Protein AF-A0A957XFE7-F1 (afdb_monomer_lite)

pLDDT: mean 83.47, std 19.76, range [24.31, 98.75]

Sequence (661 aa):
MSPQVIFSAHILLPNSMQEVFEVILQKMFPVYQRIIVENELAEGRSGCWVFVVSLLRDTETRDLPVVAKIGSISLIKKEWHAYKSYIEGKWPQIAEVRHEPVVDNNAAYGGLYYSLVGEGVFPTQSIRRFCLEAPIDHVQMVIERLLKIVEQKFRYSKKRAGYQLHASYDRIFPVNLLIAPASSSIETEPILITPQTIFASPIETDTYVRVSQFIVTKVDLKKKAITLNLPQMDEDDLPSTSYIIRFTFESHATMPIYKVGQPLPGAIIGRVIQTRTSQWQIEMKKILPDGNFSLADKTVLLPDGTTLPNPFVKLPEILSQHRDIKADDIHGDLNVENILVDPDVRDVRLIDFAGARSDHVLHDFLRFETEIVVRLIAPIMAEAKLSAQSIYTFYQHLHWATFQPTPHGTSYNLPHIFDKPLMILVLVRQAARELALFNRFEYEEYYQCLILYLLGALKFKVLDDVPEAPYPKQVAFWGAASITAILSSKVNDSKESPGFAPSFRQRQDWSLDQIKAKDDYHSRSLGQFEPSQLKTWGNASITVGDISGSGNAIGHGAQVTTTTTKREQNAIFQIFETVYRQINIQTRRSNGSRAEIINIVQLIEQEVIRGEQANSYKLNRWFNDLNAMAPDIAKSIASSLTDPTAEVPPTIRQIAAQVGG

Radius of gyration: 29.47 Å; chains: 1; bounding box: 67×84×75 Å

Structure (mmCIF, N/CA/C/O backbone):
data_AF-A0A957XFE7-F1
#
_entry.id   AF-A0A957XFE7-F1
#
loop_
_atom_site.group_PDB
_atom_site.id
_atom_site.type_symbol
_atom_site.label_atom_id
_atom_site.label_alt_id
_atom_site.label_comp_id
_atom_site.label_asym_id
_atom_site.label_entity_id
_atom_site.label_seq_id
_atom_site.pdbx_PDB_ins_code
_atom_site.Cartn_x
_atom_site.Cartn_y
_atom_site.Cartn_z
_atom_site.occupancy
_atom_site.B_iso_or_equiv
_atom_site.auth_seq_id
_atom_site.auth_comp_id
_atom_site.auth_asym_id
_atom_site.auth_atom_id
_atom_site.pdbx_PDB_model_num
ATOM 1 N N . MET A 1 1 ? 12.534 27.296 -28.875 1.00 77.06 1 MET A N 1
ATOM 2 C CA . MET A 1 1 ? 11.135 26.894 -29.139 1.00 77.06 1 MET A CA 1
ATOM 3 C C . MET A 1 1 ? 10.724 25.958 -28.019 1.00 77.06 1 MET A C 1
ATOM 5 O O . MET A 1 1 ? 11.584 25.205 -27.582 1.00 77.06 1 MET A O 1
ATOM 9 N N . SER A 1 2 ? 9.488 26.035 -27.521 1.00 89.06 2 SER A N 1
ATOM 10 C CA . SER A 1 2 ? 9.015 25.070 -26.519 1.00 89.06 2 SER A CA 1
ATOM 11 C C . SER A 1 2 ? 8.861 23.679 -27.150 1.00 89.06 2 SER A C 1
ATOM 13 O O . SER A 1 2 ? 8.472 23.614 -28.320 1.00 89.06 2 SER A O 1
ATOM 15 N N . PRO A 1 3 ? 9.138 22.589 -26.411 1.00 94.00 3 PRO A N 1
ATOM 16 C CA . PRO A 1 3 ? 8.949 21.231 -26.913 1.00 94.00 3 PRO A CA 1
ATOM 17 C C . PRO A 1 3 ? 7.500 20.985 -27.346 1.00 94.00 3 PRO A C 1
ATOM 19 O O . PRO A 1 3 ? 6.562 21.397 -26.657 1.00 94.00 3 PRO A O 1
ATOM 22 N N . GLN A 1 4 ? 7.297 20.251 -28.438 1.00 96.12 4 GLN A N 1
ATOM 23 C CA . GLN A 1 4 ? 5.979 19.723 -28.774 1.00 96.12 4 GLN A CA 1
ATOM 24 C C . GLN A 1 4 ? 5.676 18.515 -27.881 1.00 96.12 4 GLN A C 1
ATOM 26 O O . GLN A 1 4 ? 6.423 17.537 -27.888 1.00 96.12 4 GLN A O 1
ATOM 31 N N . VAL A 1 5 ? 4.571 18.558 -27.142 1.00 96.44 5 VAL A N 1
ATOM 32 C CA . VAL A 1 5 ? 4.104 17.432 -26.325 1.00 96.44 5 VAL A CA 1
ATOM 33 C C . VAL A 1 5 ? 3.031 16.670 -27.097 1.00 96.44 5 VAL A C 1
ATOM 35 O O . VAL A 1 5 ? 2.146 17.276 -27.695 1.00 96.44 5 VAL A O 1
ATOM 38 N N . ILE A 1 6 ? 3.130 15.342 -27.128 1.00 95.12 6 ILE A N 1
ATOM 39 C CA . ILE A 1 6 ? 2.218 14.460 -27.858 1.00 95.12 6 ILE A CA 1
ATOM 40 C C . ILE A 1 6 ? 1.751 13.365 -26.907 1.00 95.12 6 ILE A C 1
ATOM 42 O O . ILE A 1 6 ? 2.562 12.585 -26.413 1.00 95.12 6 ILE A O 1
ATOM 46 N N . PHE A 1 7 ? 0.444 13.287 -26.679 1.00 93.25 7 PHE A N 1
ATOM 47 C CA . PHE A 1 7 ? -0.167 12.202 -25.920 1.00 93.25 7 PHE A CA 1
ATOM 48 C C . PHE A 1 7 ? -0.567 11.071 -26.863 1.00 93.25 7 PHE A C 1
ATOM 50 O O . PHE A 1 7 ? -1.140 11.310 -27.927 1.00 93.25 7 PHE A O 1
ATOM 57 N N . SER A 1 8 ? -0.253 9.836 -26.479 1.00 90.69 8 SER A N 1
ATOM 58 C CA . SER A 1 8 ? -0.705 8.656 -27.217 1.00 90.69 8 SER A CA 1
ATOM 59 C C . SER A 1 8 ? -2.231 8.533 -27.168 1.00 90.69 8 SER A C 1
ATOM 61 O O . SER A 1 8 ? -2.862 8.947 -26.198 1.00 90.69 8 SER A O 1
ATOM 63 N N . ALA A 1 9 ? -2.831 7.950 -28.210 1.00 85.56 9 ALA A N 1
ATOM 64 C CA . ALA A 1 9 ? -4.284 7.971 -28.427 1.00 85.56 9 ALA A CA 1
ATOM 65 C C . ALA A 1 9 ? -5.115 7.326 -27.301 1.00 85.56 9 ALA A C 1
ATOM 67 O O . ALA A 1 9 ? -6.284 7.658 -27.128 1.00 85.56 9 ALA A O 1
ATOM 68 N N . HIS A 1 10 ? -4.528 6.405 -26.539 1.00 83.69 10 HIS A N 1
ATOM 69 C CA . HIS A 1 10 ? -5.177 5.734 -25.412 1.00 83.69 10 HIS A CA 1
ATOM 70 C C . HIS A 1 10 ? -5.109 6.519 -24.096 1.00 83.69 10 HIS A C 1
ATOM 72 O O . HIS A 1 10 ? -5.735 6.103 -23.124 1.00 83.69 10 HIS A O 1
ATOM 78 N N . ILE A 1 11 ? -4.380 7.638 -24.037 1.00 83.12 11 ILE A N 1
ATOM 79 C CA . ILE A 1 11 ? -4.304 8.485 -22.843 1.00 83.12 11 ILE A CA 1
ATOM 80 C C . ILE A 1 11 ? -5.471 9.474 -22.860 1.00 83.12 11 ILE A C 1
ATOM 82 O O . ILE A 1 11 ? -5.489 10.434 -23.628 1.00 83.12 11 ILE A O 1
ATOM 86 N N . LEU A 1 12 ? -6.454 9.240 -21.990 1.00 81.00 12 LEU A N 1
ATOM 87 C CA . LEU A 1 12 ? -7.674 10.042 -21.905 1.00 81.00 12 LEU A CA 1
ATOM 88 C C . LEU A 1 12 ? -7.564 11.076 -20.777 1.00 81.00 12 LEU A C 1
ATOM 90 O O . LEU A 1 12 ? -7.853 10.786 -19.616 1.00 81.00 12 LEU A O 1
ATOM 94 N N . LEU A 1 13 ? -7.174 12.305 -21.123 1.00 81.00 13 LEU A N 1
ATOM 95 C CA . LEU A 1 13 ? -7.144 13.443 -20.201 1.00 81.00 13 LEU A CA 1
ATOM 96 C C . LEU A 1 13 ? -8.189 14.494 -20.597 1.00 81.00 13 LEU A C 1
ATOM 98 O O . LEU A 1 13 ? -8.383 14.746 -21.785 1.00 81.00 13 LEU A O 1
ATOM 102 N N . PRO A 1 14 ? -8.850 15.163 -19.633 1.00 81.81 14 PRO A N 1
ATOM 103 C CA . PRO A 1 14 ? -9.633 16.356 -19.939 1.00 81.81 14 PRO A CA 1
ATOM 104 C C . PRO A 1 14 ? -8.745 17.430 -20.585 1.00 81.81 14 PRO A C 1
ATOM 106 O O . PRO A 1 14 ? -7.648 17.674 -20.086 1.00 81.81 14 PRO A O 1
ATOM 109 N N . ASN A 1 15 ? -9.235 18.129 -21.616 1.00 81.69 15 ASN A N 1
ATOM 110 C CA . ASN A 1 15 ? -8.459 19.153 -22.341 1.00 81.69 15 ASN A CA 1
ATOM 111 C C . ASN A 1 15 ? -7.804 20.189 -21.408 1.00 81.69 15 ASN A C 1
ATOM 113 O O . ASN A 1 15 ? -6.634 20.520 -21.567 1.00 81.69 15 ASN A O 1
ATOM 117 N N . SER A 1 16 ? -8.523 20.642 -20.375 1.00 82.06 16 SER A N 1
ATOM 118 C CA . SER A 1 16 ? -7.999 21.599 -19.389 1.00 82.06 16 SER A CA 1
ATOM 119 C C . SER A 1 16 ? -6.839 21.056 -18.548 1.00 82.06 16 SER A C 1
ATOM 121 O O . SER A 1 16 ? -6.011 21.824 -18.068 1.00 82.06 16 SER A O 1
ATOM 123 N N . MET A 1 17 ? -6.770 19.739 -18.348 1.00 84.25 17 MET A N 1
ATOM 124 C CA . MET A 1 17 ? -5.649 19.087 -17.669 1.00 84.25 17 MET A CA 1
ATOM 125 C C . MET A 1 17 ? -4.490 18.833 -18.627 1.00 84.25 17 MET A C 1
ATOM 127 O O . MET A 1 17 ? -3.339 18.920 -18.206 1.00 84.25 17 MET A O 1
ATOM 131 N N . GLN A 1 18 ? -4.789 18.554 -19.898 1.00 88.06 18 GLN A N 1
ATOM 132 C CA . GLN A 1 18 ? -3.776 18.355 -20.924 1.00 88.06 18 GLN A CA 1
ATOM 133 C C . GLN A 1 18 ? -2.893 19.600 -21.059 1.00 88.06 18 GLN A C 1
ATOM 135 O O . GLN A 1 18 ? -1.684 19.483 -20.907 1.00 88.06 18 GLN A O 1
ATOM 140 N N . GLU A 1 19 ? -3.483 20.792 -21.199 1.00 89.38 19 GLU A N 1
ATOM 141 C CA . GLU A 1 19 ? -2.734 22.059 -21.280 1.00 89.38 19 GLU A CA 1
ATOM 142 C C . GLU A 1 19 ? -1.792 22.262 -20.080 1.00 89.38 19 GLU A C 1
ATOM 144 O O . GLU A 1 19 ? -0.620 22.608 -20.236 1.00 89.38 19 GLU A O 1
ATOM 149 N N . VAL A 1 20 ? -2.273 21.988 -18.863 1.00 89.81 20 VAL A N 1
ATOM 150 C CA . VAL A 1 20 ? -1.457 22.087 -17.642 1.00 89.81 20 VAL A CA 1
ATOM 151 C C . VAL A 1 20 ? -0.290 21.098 -17.675 1.00 89.81 20 VAL A C 1
ATOM 153 O O . VAL A 1 20 ? 0.829 21.441 -17.286 1.00 89.81 20 VAL A O 1
ATOM 156 N N . PHE A 1 21 ? -0.524 19.866 -18.128 1.00 91.81 21 PHE A N 1
ATOM 157 C CA . PHE A 1 21 ? 0.518 18.841 -18.188 1.00 91.81 21 PHE A CA 1
ATOM 158 C C . PHE A 1 21 ? 1.539 19.139 -19.274 1.00 91.81 21 PHE A C 1
ATOM 160 O O . PHE A 1 21 ? 2.728 18.938 -19.039 1.00 91.81 21 PHE A O 1
ATOM 167 N N . GLU A 1 22 ? 1.107 19.673 -20.415 1.00 94.06 22 GLU A N 1
ATOM 168 C CA . GLU A 1 22 ? 2.002 20.131 -21.475 1.00 94.06 22 GLU A CA 1
ATOM 169 C C . GLU A 1 22 ? 2.968 21.188 -20.944 1.00 94.06 22 GLU A C 1
ATOM 171 O O . GLU A 1 22 ? 4.180 21.036 -21.098 1.00 94.06 22 GLU A O 1
ATOM 176 N N . VAL A 1 23 ? 2.464 22.197 -20.226 1.00 94.06 23 VAL A N 1
ATOM 177 C CA . VAL A 1 23 ? 3.305 23.242 -19.622 1.00 94.06 23 VAL A CA 1
ATOM 178 C C . VAL A 1 23 ? 4.316 22.651 -18.634 1.00 94.06 23 VAL A C 1
ATOM 180 O O . VAL A 1 23 ? 5.487 23.037 -18.640 1.00 94.06 23 VAL A O 1
ATOM 183 N N . ILE A 1 24 ? 3.897 21.707 -17.787 1.00 95.00 24 ILE A N 1
ATOM 184 C CA . ILE A 1 24 ? 4.792 21.070 -16.809 1.00 95.00 24 ILE A CA 1
ATOM 185 C C . ILE A 1 24 ? 5.858 20.221 -17.510 1.00 95.00 24 ILE A C 1
ATOM 187 O O . ILE A 1 24 ? 7.034 20.337 -17.170 1.00 95.00 24 ILE A O 1
ATOM 191 N N . LEU A 1 25 ? 5.482 19.413 -18.504 1.00 95.38 25 LEU A N 1
ATOM 192 C CA . LEU A 1 25 ? 6.409 18.572 -19.265 1.00 95.38 25 LEU A CA 1
ATOM 193 C C . LEU A 1 25 ? 7.406 19.413 -20.069 1.00 95.38 25 LEU A C 1
ATOM 195 O O . LEU A 1 25 ? 8.599 19.121 -20.057 1.00 95.38 25 LEU A O 1
ATOM 199 N N . GLN A 1 26 ? 6.956 20.500 -20.699 1.00 95.62 26 GLN A N 1
ATOM 200 C CA . GLN A 1 26 ? 7.832 21.437 -21.406 1.00 95.62 26 GLN A CA 1
ATOM 201 C C . GLN A 1 26 ? 8.857 22.084 -20.473 1.00 95.62 26 GLN A C 1
ATOM 203 O O . GLN A 1 26 ? 10.022 22.227 -20.839 1.00 95.62 26 GLN A O 1
ATOM 208 N N . LYS A 1 27 ? 8.442 22.457 -19.256 1.00 94.94 27 LYS A N 1
ATOM 209 C CA . LYS A 1 27 ? 9.347 22.998 -18.231 1.00 94.94 27 LYS A CA 1
ATOM 210 C C . LYS A 1 27 ? 10.306 21.941 -17.677 1.00 94.94 27 LYS A C 1
ATOM 212 O O . LYS A 1 27 ? 11.432 22.279 -17.332 1.00 94.94 27 LYS A O 1
ATOM 217 N N . MET A 1 28 ? 9.869 20.687 -17.588 1.00 94.69 28 MET A N 1
ATOM 218 C CA . MET A 1 28 ? 10.680 19.556 -17.127 1.00 94.69 28 MET A CA 1
ATOM 219 C C . MET A 1 28 ? 11.740 19.142 -18.147 1.00 94.69 28 MET A C 1
ATOM 221 O O . MET A 1 28 ? 12.848 18.771 -17.765 1.00 94.69 28 MET A O 1
ATOM 225 N N . PHE A 1 29 ? 11.431 19.272 -19.437 1.00 94.62 29 PHE A N 1
ATOM 226 C CA . PHE A 1 29 ? 12.276 18.809 -20.535 1.00 94.62 29 PHE A CA 1
ATOM 227 C C . PHE A 1 29 ? 12.513 19.911 -21.590 1.00 94.62 29 PHE A C 1
ATOM 229 O O . PHE A 1 29 ? 12.239 19.702 -22.772 1.00 94.62 29 PHE A O 1
ATOM 236 N N . PRO A 1 30 ? 13.055 21.086 -21.211 1.00 94.62 30 PRO A N 1
ATOM 237 C CA . PRO A 1 30 ? 13.076 22.272 -22.076 1.00 94.62 30 PRO A CA 1
ATOM 238 C C . PRO A 1 30 ? 14.034 22.164 -23.271 1.00 94.62 30 PRO A C 1
ATOM 240 O O . PRO A 1 30 ? 13.935 22.951 -24.208 1.00 94.62 30 PRO A O 1
ATOM 243 N N . VAL A 1 31 ? 14.978 21.219 -23.234 1.00 93.81 31 VAL A N 1
ATOM 244 C CA . VAL A 1 31 ? 16.013 21.035 -24.268 1.00 93.81 31 VAL A CA 1
ATOM 245 C C . VAL A 1 31 ? 15.585 20.113 -25.413 1.00 93.81 31 VAL A C 1
ATOM 247 O O . VAL A 1 31 ? 16.330 19.967 -26.378 1.00 93.81 31 VAL A O 1
ATOM 250 N N . TYR A 1 32 ? 14.419 19.474 -25.310 1.00 94.75 32 TYR A N 1
ATOM 251 C CA . TYR A 1 32 ? 13.941 18.509 -26.298 1.00 94.75 32 TYR A CA 1
ATOM 252 C C . TYR A 1 32 ? 13.016 19.170 -27.318 1.00 94.75 32 TYR A C 1
ATOM 254 O O . TYR A 1 32 ? 12.290 20.110 -27.004 1.00 94.75 32 TYR A O 1
ATOM 262 N N . GLN A 1 33 ? 13.015 18.664 -28.550 1.00 94.75 33 GLN A N 1
ATOM 263 C CA . GLN A 1 33 ? 12.085 19.131 -29.578 1.00 94.75 33 GLN A CA 1
ATOM 264 C C . GLN A 1 33 ? 10.704 18.505 -29.405 1.00 94.75 33 GLN A C 1
ATOM 266 O O . GLN A 1 33 ? 9.696 19.185 -29.602 1.00 94.75 33 GLN A O 1
ATOM 271 N N . ARG A 1 34 ? 10.647 17.216 -29.040 1.00 95.25 34 ARG A N 1
ATOM 272 C CA . ARG A 1 34 ? 9.390 16.479 -28.869 1.00 95.25 34 ARG A CA 1
ATOM 273 C C . ARG A 1 34 ? 9.401 15.636 -27.598 1.00 95.25 34 ARG A C 1
ATOM 275 O O . ARG A 1 34 ? 10.405 15.018 -27.254 1.00 95.25 34 ARG A O 1
ATOM 282 N N . ILE A 1 35 ? 8.252 15.601 -26.935 1.00 96.00 35 ILE A N 1
ATOM 283 C CA . ILE A 1 35 ? 7.975 14.824 -25.728 1.00 96.00 35 ILE A CA 1
ATOM 284 C C . ILE A 1 35 ? 6.768 13.942 -26.040 1.00 96.00 35 ILE A C 1
ATOM 286 O O . ILE A 1 35 ? 5.696 14.455 -26.356 1.00 96.00 35 ILE A O 1
ATOM 290 N N . ILE A 1 36 ? 6.932 12.625 -25.977 1.00 93.81 36 ILE A N 1
ATOM 291 C CA . ILE A 1 36 ? 5.872 11.658 -26.275 1.00 93.81 36 ILE A CA 1
ATOM 292 C C . ILE A 1 36 ? 5.442 10.994 -24.973 1.00 93.81 36 ILE A C 1
ATOM 294 O O . ILE A 1 36 ? 6.239 10.318 -24.330 1.00 93.81 36 ILE A O 1
ATOM 298 N N . VAL A 1 37 ? 4.182 11.172 -24.589 1.00 93.19 37 VAL A N 1
ATOM 299 C CA . VAL A 1 37 ? 3.579 10.488 -23.443 1.00 93.19 37 VAL A CA 1
ATOM 300 C C . VAL A 1 37 ? 3.040 9.150 -23.940 1.00 93.19 37 VAL A C 1
ATOM 302 O O . VAL A 1 37 ? 2.055 9.097 -24.680 1.00 93.19 37 VAL A O 1
ATOM 305 N N . GLU A 1 38 ? 3.738 8.072 -23.598 1.00 88.31 38 GLU A N 1
ATOM 306 C CA . GLU A 1 38 ? 3.508 6.743 -24.170 1.00 88.31 38 GLU A CA 1
ATOM 307 C C . GLU A 1 38 ? 2.417 5.990 -23.428 1.00 88.31 38 GLU A C 1
ATOM 309 O O . GLU A 1 38 ? 1.507 5.463 -24.054 1.00 88.31 38 GLU A O 1
ATOM 314 N N . ASN A 1 39 ? 2.497 5.950 -22.099 1.00 83.81 39 ASN A N 1
ATOM 315 C CA . ASN A 1 39 ? 1.582 5.188 -21.255 1.00 83.81 39 ASN A CA 1
ATOM 316 C C . ASN A 1 39 ? 1.344 5.893 -19.923 1.00 83.81 39 ASN A C 1
ATOM 318 O O . ASN A 1 39 ? 2.216 6.599 -19.420 1.00 83.81 39 ASN A O 1
ATOM 322 N N . GLU A 1 40 ? 0.191 5.629 -19.318 1.00 85.06 40 GLU A N 1
ATOM 323 C CA . GLU A 1 40 ? -0.082 5.928 -17.914 1.00 85.06 40 GLU A CA 1
ATOM 324 C C . GLU A 1 40 ? 0.177 4.662 -17.080 1.00 85.06 40 GLU A C 1
ATOM 326 O O . GLU A 1 40 ? -0.401 3.611 -17.349 1.00 85.06 40 GLU A O 1
ATOM 331 N N . LEU A 1 41 ? 1.078 4.744 -16.096 1.00 77.00 41 LEU A N 1
ATOM 332 C CA . LEU A 1 41 ? 1.424 3.617 -15.215 1.00 77.00 41 LEU A CA 1
ATOM 333 C C . LEU A 1 41 ? 0.441 3.468 -14.053 1.00 77.00 41 LEU A C 1
ATOM 335 O O . LEU A 1 41 ? 0.200 2.362 -13.580 1.00 77.00 41 LEU A O 1
ATOM 339 N N . ALA A 1 42 ? -0.121 4.581 -13.583 1.00 65.75 42 ALA A N 1
ATOM 340 C CA . ALA A 1 42 ? -1.073 4.599 -12.484 1.00 65.75 42 ALA A CA 1
ATOM 341 C C . ALA A 1 42 ? -2.172 5.625 -12.773 1.00 65.75 42 ALA A C 1
ATOM 343 O O . ALA A 1 42 ? -1.863 6.803 -12.932 1.00 65.75 42 ALA A O 1
ATOM 344 N N . GLU A 1 43 ? -3.432 5.169 -12.782 1.00 56.31 43 GLU A N 1
ATOM 345 C CA . GLU A 1 43 ? -4.658 5.923 -13.125 1.00 56.31 43 GLU A CA 1
ATOM 346 C C . GLU A 1 43 ? -4.992 7.098 -12.170 1.00 56.31 43 GLU A C 1
ATOM 348 O O . GLU A 1 43 ? -6.054 7.135 -11.541 1.00 56.31 43 GLU A O 1
ATOM 353 N N . GLY A 1 44 ? -4.087 8.050 -11.945 1.00 52.41 44 GLY A N 1
ATOM 354 C CA . GLY A 1 44 ? -4.385 9.277 -11.192 1.00 52.41 44 GLY A CA 1
ATOM 355 C C . GLY A 1 44 ? -4.788 9.090 -9.712 1.00 52.41 44 GLY A C 1
ATOM 356 O O . GLY A 1 44 ? -5.260 10.033 -9.062 1.00 52.41 44 GLY A O 1
ATOM 357 N N . ARG A 1 45 ? -4.676 7.876 -9.152 1.00 57.97 45 ARG A N 1
ATOM 358 C CA . ARG A 1 45 ? -5.422 7.450 -7.945 1.00 57.97 45 ARG A CA 1
ATOM 359 C C . ARG A 1 45 ? -4.949 8.121 -6.652 1.00 57.97 45 ARG A C 1
ATOM 361 O O . ARG A 1 45 ? -5.739 8.319 -5.725 1.00 57.97 45 ARG A O 1
ATOM 368 N N . SER A 1 46 ? -3.681 8.525 -6.597 1.00 58.88 46 SER A N 1
ATOM 369 C CA . SER A 1 46 ? -3.075 9.255 -5.473 1.00 58.88 46 SER A CA 1
ATOM 370 C C . SER A 1 46 ? -3.313 10.773 -5.531 1.00 58.88 46 SER A C 1
ATOM 372 O O . SER A 1 46 ? -2.914 11.495 -4.615 1.00 58.88 46 SER A O 1
ATOM 374 N N . GLY A 1 47 ? -4.014 11.263 -6.563 1.00 74.69 47 GLY A N 1
ATOM 375 C CA . GLY A 1 47 ? -4.086 12.690 -6.894 1.00 74.69 47 GLY A CA 1
ATOM 376 C C . GLY A 1 47 ? -2.902 13.174 -7.738 1.00 74.69 47 GLY A C 1
ATOM 377 O O . GLY A 1 47 ? -2.788 14.377 -7.975 1.00 74.69 47 GLY A O 1
ATOM 378 N N . CYS A 1 48 ? -2.051 12.245 -8.180 1.00 84.44 48 CYS A N 1
ATOM 379 C CA . CYS A 1 48 ? -0.978 12.456 -9.140 1.00 84.44 48 CYS A CA 1
ATOM 380 C C . CYS A 1 48 ? -1.140 11.473 -10.304 1.00 84.44 48 CYS A C 1
ATOM 382 O O . CYS A 1 48 ? -1.582 10.345 -10.090 1.00 84.44 48 CYS A O 1
ATOM 384 N N . TRP A 1 49 ? -0.730 11.893 -11.494 1.00 87.75 49 TRP A N 1
ATOM 385 C CA . TRP A 1 49 ? -0.615 11.072 -12.693 1.00 87.75 49 TRP A CA 1
ATOM 386 C C . TRP A 1 49 ? 0.833 10.653 -12.882 1.00 87.75 49 TRP A C 1
ATOM 388 O O . TRP A 1 49 ? 1.742 11.442 -12.610 1.00 87.75 49 TRP A O 1
ATOM 398 N N . VAL A 1 50 ? 1.038 9.420 -13.335 1.00 88.31 50 VAL A N 1
ATOM 399 C CA . VAL A 1 50 ? 2.366 8.841 -13.545 1.00 88.31 50 VAL A CA 1
ATOM 400 C C . VAL A 1 50 ? 2.435 8.318 -14.970 1.00 88.31 50 VAL A C 1
ATOM 402 O O . VAL A 1 50 ? 1.690 7.410 -15.332 1.00 88.31 50 VAL A O 1
ATOM 405 N N . PHE A 1 51 ? 3.330 8.888 -15.768 1.00 88.81 51 PHE A N 1
ATOM 406 C CA . PHE A 1 51 ? 3.461 8.605 -17.190 1.00 88.81 51 PHE A CA 1
ATOM 407 C C . PHE A 1 51 ? 4.825 8.022 -17.529 1.00 88.81 51 PHE A C 1
ATOM 409 O O . PHE A 1 51 ? 5.830 8.453 -16.970 1.00 88.81 51 PHE A O 1
ATOM 416 N N . VAL A 1 52 ? 4.870 7.126 -18.513 1.00 88.62 52 VAL A N 1
ATOM 417 C CA . VAL A 1 52 ? 6.093 6.835 -19.271 1.00 88.62 52 VAL A CA 1
ATOM 418 C C . VAL A 1 52 ? 6.218 7.877 -20.375 1.00 88.62 52 VAL A C 1
ATOM 420 O O . VAL A 1 52 ? 5.288 8.069 -21.162 1.00 88.62 52 VAL A O 1
ATOM 423 N N . VAL A 1 53 ? 7.356 8.564 -20.418 1.00 91.50 53 VAL A N 1
ATOM 424 C CA . VAL A 1 53 ? 7.609 9.678 -21.329 1.00 91.50 53 VAL A CA 1
ATOM 425 C C . VAL A 1 53 ? 8.884 9.429 -22.116 1.00 91.50 53 VAL A C 1
ATOM 427 O O . VAL A 1 53 ? 9.944 9.216 -21.537 1.00 91.50 53 VAL A O 1
ATOM 430 N N . SER A 1 54 ? 8.784 9.521 -23.436 1.00 91.31 54 SER A N 1
ATOM 431 C CA . SER A 1 54 ? 9.904 9.427 -24.364 1.00 91.31 54 SER A CA 1
ATOM 432 C C . SER A 1 54 ? 10.321 10.799 -24.877 1.00 91.31 54 SER A C 1
ATOM 434 O O . SER A 1 54 ? 9.481 11.630 -25.224 1.00 91.31 54 SER A O 1
ATOM 436 N N . LEU A 1 55 ? 11.631 11.037 -24.922 1.00 92.12 55 LEU A N 1
ATOM 437 C CA . LEU A 1 55 ? 12.217 12.355 -25.157 1.00 92.12 55 LEU A CA 1
ATOM 438 C C . LEU A 1 55 ? 13.016 12.348 -26.467 1.00 92.12 55 LEU A C 1
ATOM 440 O O . LEU A 1 55 ? 13.883 11.501 -26.657 1.00 92.12 55 LEU A O 1
ATOM 444 N N . LEU A 1 56 ? 12.724 13.273 -27.387 1.00 92.62 56 LEU A N 1
ATOM 445 C CA . LEU A 1 56 ? 13.396 13.367 -28.689 1.00 92.62 56 LEU A CA 1
ATOM 446 C C . LEU A 1 56 ? 14.082 14.726 -28.840 1.00 92.62 56 LEU A C 1
ATOM 448 O O . LEU A 1 56 ? 13.438 15.778 -28.744 1.00 92.62 56 LEU A O 1
ATOM 452 N N . ARG A 1 57 ? 15.398 14.709 -29.076 1.00 90.44 57 ARG A N 1
ATOM 453 C CA . ARG A 1 57 ? 16.201 15.926 -29.295 1.00 90.44 57 ARG A CA 1
ATOM 454 C C . ARG A 1 57 ? 16.004 16.481 -30.698 1.00 90.44 57 ARG A C 1
ATOM 456 O O . ARG A 1 57 ? 15.963 17.694 -30.863 1.00 90.44 57 ARG A O 1
ATOM 463 N N . ASP A 1 58 ? 15.839 15.592 -31.667 1.00 87.19 58 ASP A N 1
ATOM 464 C CA . ASP A 1 58 ? 15.537 15.871 -33.069 1.00 87.19 58 ASP A CA 1
ATOM 465 C C . ASP A 1 58 ? 14.763 14.679 -33.674 1.00 87.19 58 ASP A C 1
ATOM 467 O O . ASP A 1 58 ? 14.215 13.852 -32.941 1.00 87.19 58 ASP A O 1
ATOM 471 N N . THR A 1 59 ? 14.640 14.610 -35.002 1.00 80.00 59 THR A N 1
ATOM 472 C CA . THR A 1 59 ? 13.896 13.545 -35.694 1.00 80.00 59 THR A CA 1
ATOM 473 C C . THR A 1 59 ? 14.537 12.161 -35.595 1.00 80.00 59 THR A C 1
ATOM 475 O O . THR A 1 59 ? 13.832 11.175 -35.799 1.00 80.00 59 THR A O 1
ATOM 478 N N . GLU A 1 60 ? 15.832 12.073 -35.293 1.00 79.94 60 GLU A N 1
ATOM 479 C CA . GLU A 1 60 ? 16.612 10.828 -35.312 1.00 79.94 60 GLU A CA 1
ATOM 480 C C . GLU A 1 60 ? 17.137 10.445 -33.918 1.00 79.94 60 GLU A C 1
ATOM 482 O O . GLU A 1 60 ? 17.282 9.263 -33.606 1.00 79.94 60 GLU A O 1
ATOM 487 N N . THR A 1 61 ? 17.358 11.429 -33.045 1.00 85.31 61 THR A N 1
ATOM 488 C CA . THR A 1 61 ? 17.950 11.245 -31.719 1.00 85.31 61 THR A CA 1
ATOM 489 C C . THR A 1 61 ? 16.876 11.147 -30.639 1.00 85.31 61 THR A C 1
ATOM 491 O O . THR A 1 61 ? 16.267 12.146 -30.233 1.00 85.31 61 THR A O 1
ATOM 494 N N . ARG A 1 62 ? 16.678 9.926 -30.136 1.00 85.31 62 ARG A N 1
ATOM 495 C CA . ARG A 1 62 ? 15.791 9.611 -29.011 1.00 85.31 62 ARG A CA 1
ATOM 496 C C . ARG A 1 62 ? 16.616 9.330 -27.759 1.00 85.31 62 ARG A C 1
ATOM 498 O O . ARG A 1 62 ? 17.420 8.401 -27.742 1.00 85.31 62 ARG A O 1
ATOM 505 N N . ASP A 1 63 ? 16.373 10.113 -26.716 1.00 85.81 63 ASP A N 1
ATOM 506 C CA . ASP A 1 63 ? 16.873 9.816 -25.382 1.00 85.81 63 ASP A CA 1
ATOM 507 C C . ASP A 1 63 ? 15.994 8.741 -24.741 1.00 85.81 63 ASP A C 1
ATOM 509 O O . ASP A 1 63 ? 14.864 8.449 -25.151 1.00 85.81 63 ASP A O 1
ATOM 513 N N . LEU A 1 64 ? 16.549 8.144 -23.703 1.00 83.38 64 LEU A N 1
ATOM 514 C CA . LEU A 1 64 ? 15.924 7.067 -22.970 1.00 83.38 64 LEU A CA 1
ATOM 515 C C . LEU A 1 64 ? 14.632 7.545 -22.290 1.00 83.38 64 LEU A C 1
ATOM 517 O O . LEU A 1 64 ? 14.590 8.670 -21.776 1.00 83.38 64 LEU A O 1
ATOM 521 N N . PRO A 1 65 ? 13.574 6.717 -22.276 1.00 86.69 65 PRO A N 1
ATOM 522 C CA . PRO A 1 65 ? 12.329 7.080 -21.631 1.00 86.69 65 PRO A CA 1
ATOM 523 C C . PRO A 1 65 ? 12.529 7.308 -20.128 1.00 86.69 65 PRO A C 1
ATOM 525 O O . PRO A 1 65 ? 13.437 6.770 -19.492 1.00 86.69 65 PRO A O 1
ATOM 528 N N . VAL A 1 66 ? 11.634 8.096 -19.545 1.00 90.50 66 VAL A N 1
ATOM 529 C CA . VAL A 1 66 ? 11.595 8.432 -18.118 1.00 90.50 66 VAL A CA 1
ATOM 530 C C . VAL A 1 66 ? 10.188 8.239 -17.568 1.00 90.50 66 VAL A C 1
ATOM 532 O O . VAL A 1 66 ? 9.217 8.205 -18.325 1.00 90.50 66 VAL A O 1
ATOM 535 N N . VAL A 1 67 ? 10.058 8.149 -16.244 1.00 90.12 67 VAL A N 1
ATOM 536 C CA . VAL A 1 67 ? 8.743 8.186 -15.590 1.00 90.12 67 VAL A CA 1
ATOM 537 C C . VAL A 1 67 ? 8.491 9.590 -15.082 1.00 90.12 67 VAL A C 1
ATOM 539 O O . VAL A 1 67 ? 9.162 10.030 -14.158 1.00 90.12 67 VAL A O 1
ATOM 542 N N . ALA A 1 68 ? 7.525 10.296 -15.659 1.00 92.81 68 ALA A N 1
ATOM 543 C CA . ALA A 1 68 ? 7.129 11.623 -15.207 1.00 92.81 68 ALA A CA 1
ATOM 544 C C . ALA A 1 68 ? 5.921 11.525 -14.274 1.00 92.81 68 ALA A C 1
ATOM 546 O O . ALA A 1 68 ? 4.908 10.916 -14.615 1.00 92.81 68 ALA A O 1
ATOM 547 N N . LYS A 1 69 ? 6.005 12.164 -13.108 1.00 93.00 69 LYS A N 1
ATOM 548 C CA . LYS A 1 69 ? 4.902 12.271 -12.155 1.00 93.00 69 LYS A CA 1
ATOM 549 C C . LYS A 1 69 ? 4.441 13.711 -12.044 1.00 93.00 69 LYS A C 1
ATOM 551 O O . LYS A 1 69 ? 5.243 14.597 -11.757 1.00 93.00 69 LYS A O 1
ATOM 556 N N . ILE A 1 70 ? 3.146 13.938 -12.236 1.00 92.12 70 ILE A N 1
ATOM 557 C CA . ILE A 1 70 ? 2.520 15.263 -12.218 1.00 92.12 70 ILE A CA 1
ATOM 558 C C . ILE A 1 70 ? 1.383 15.260 -11.200 1.00 92.12 70 ILE A C 1
ATOM 560 O O . ILE A 1 70 ? 0.581 14.333 -11.156 1.00 92.12 70 ILE A O 1
ATOM 564 N N . GLY A 1 71 ? 1.291 16.284 -10.358 1.00 89.25 71 GLY A N 1
ATOM 565 C CA . GLY A 1 71 ? 0.290 16.350 -9.293 1.00 89.25 71 GLY A CA 1
ATOM 566 C C . GLY A 1 71 ? 0.272 17.706 -8.608 1.00 89.25 71 GLY A C 1
ATOM 567 O O . GLY A 1 71 ? 0.940 18.636 -9.055 1.00 89.25 71 GLY A O 1
ATOM 568 N N . SER A 1 72 ? -0.497 17.853 -7.526 1.00 85.50 72 SER A N 1
ATOM 569 C CA . SER A 1 72 ? -0.506 19.129 -6.802 1.00 85.50 72 SER A CA 1
ATOM 570 C C . SER A 1 72 ? 0.889 19.461 -6.263 1.00 85.50 72 SER A C 1
ATOM 572 O O . SER A 1 72 ? 1.623 18.571 -5.825 1.00 85.50 72 SER A O 1
ATOM 574 N N . ILE A 1 73 ? 1.248 20.749 -6.238 1.00 87.69 73 ILE A N 1
ATOM 575 C CA . ILE A 1 73 ? 2.582 21.197 -5.790 1.00 87.69 73 ILE A CA 1
ATOM 576 C C . ILE A 1 73 ? 2.928 20.631 -4.407 1.00 87.69 73 ILE A C 1
ATOM 578 O O . ILE A 1 73 ? 4.061 20.226 -4.163 1.00 87.69 73 ILE A O 1
ATOM 582 N N . SER A 1 74 ? 1.953 20.562 -3.496 1.00 83.62 74 SER A N 1
ATOM 583 C CA . SER A 1 74 ? 2.161 20.009 -2.156 1.00 83.62 74 SER A CA 1
ATOM 584 C C . SER A 1 74 ? 2.523 18.523 -2.169 1.00 83.62 74 SER A C 1
ATOM 586 O O . SER A 1 74 ? 3.347 18.106 -1.363 1.00 83.62 74 SER A O 1
ATOM 588 N N . LEU A 1 75 ? 1.916 17.723 -3.054 1.00 87.12 75 LEU A N 1
ATOM 589 C CA . LEU A 1 75 ? 2.209 16.290 -3.158 1.00 87.12 75 LEU A CA 1
ATOM 590 C C . LEU A 1 75 ? 3.586 16.058 -3.779 1.00 87.12 75 LEU A C 1
ATOM 592 O O . LEU A 1 75 ? 4.366 15.281 -3.238 1.00 87.12 75 LEU A O 1
ATOM 596 N N . ILE A 1 76 ? 3.911 16.794 -4.842 1.00 92.00 76 ILE A N 1
ATOM 597 C CA . ILE A 1 76 ? 5.213 16.706 -5.511 1.00 92.00 76 ILE A CA 1
ATOM 598 C C . ILE A 1 76 ? 6.343 17.145 -4.572 1.00 92.00 76 ILE A C 1
ATOM 600 O O . ILE A 1 76 ? 7.345 16.448 -4.440 1.00 92.00 76 ILE A O 1
ATOM 604 N N . LYS A 1 77 ? 6.172 18.258 -3.845 1.00 91.19 77 LYS A N 1
ATOM 605 C CA . LYS A 1 77 ? 7.157 18.700 -2.844 1.00 91.19 77 LYS A CA 1
ATOM 606 C C . LYS A 1 77 ? 7.300 17.711 -1.693 1.00 91.19 77 LYS A C 1
ATOM 608 O O . LYS A 1 77 ? 8.418 17.484 -1.239 1.00 91.19 77 LYS A O 1
ATOM 613 N N . LYS A 1 78 ? 6.189 17.131 -1.220 1.00 89.94 78 LYS A N 1
ATOM 614 C CA . LYS A 1 78 ? 6.216 16.103 -0.172 1.00 89.94 78 LYS A CA 1
ATOM 615 C C . LYS A 1 78 ? 7.055 14.911 -0.616 1.00 89.94 78 LYS A C 1
ATOM 617 O O . LYS A 1 78 ? 7.887 14.441 0.148 1.00 89.94 78 LYS A O 1
ATOM 622 N N . GLU A 1 79 ? 6.830 14.437 -1.832 1.00 93.06 79 GLU A N 1
ATOM 623 C CA . GLU A 1 79 ? 7.571 13.310 -2.374 1.00 93.06 79 GLU A CA 1
ATOM 624 C C . GLU A 1 79 ? 9.050 13.612 -2.574 1.00 93.06 79 GLU A C 1
ATOM 626 O O . GLU A 1 79 ? 9.883 12.831 -2.130 1.00 93.06 79 GLU A O 1
ATOM 631 N N . TRP A 1 80 ? 9.380 14.756 -3.171 1.00 94.88 80 TRP A N 1
ATOM 632 C CA . TRP A 1 80 ? 10.769 15.183 -3.308 1.00 94.88 80 TRP A CA 1
ATOM 633 C C . TRP A 1 80 ? 11.482 15.240 -1.957 1.00 94.88 80 TRP A C 1
ATOM 635 O O . TRP A 1 80 ? 12.576 14.704 -1.803 1.00 94.88 80 TRP A O 1
ATOM 645 N N . HIS A 1 81 ? 10.840 15.838 -0.952 1.00 93.69 81 HIS A N 1
ATOM 646 C CA . HIS A 1 81 ? 11.401 15.899 0.389 1.00 93.69 81 HIS A CA 1
ATOM 647 C C . HIS A 1 81 ? 11.580 14.503 1.000 1.00 93.69 81 HIS A C 1
ATOM 649 O O . HIS A 1 81 ? 12.638 14.210 1.542 1.00 93.69 81 HIS A O 1
ATOM 655 N N . ALA A 1 82 ? 10.583 13.625 0.881 1.00 93.69 82 ALA A N 1
ATOM 656 C CA . ALA A 1 82 ? 10.675 12.257 1.383 1.00 93.69 82 ALA A CA 1
ATOM 657 C C . ALA A 1 82 ? 11.783 11.455 0.678 1.00 93.69 82 ALA A C 1
ATOM 659 O O . ALA A 1 82 ? 12.544 10.751 1.341 1.00 93.69 82 ALA A O 1
ATOM 660 N N . TYR A 1 83 ? 11.935 11.625 -0.639 1.00 95.06 83 TYR A N 1
ATOM 661 C CA . TYR A 1 83 ? 13.020 11.029 -1.411 1.00 95.06 83 TYR A CA 1
ATOM 662 C C . TYR A 1 83 ? 14.388 11.478 -0.884 1.00 95.06 83 TYR A C 1
ATOM 664 O O . TYR A 1 83 ? 15.205 10.642 -0.504 1.00 95.06 83 TYR A O 1
ATOM 672 N N . LYS A 1 84 ? 14.617 12.792 -0.776 1.00 95.44 84 LYS A N 1
ATOM 673 C CA . LYS A 1 84 ? 15.891 13.346 -0.289 1.00 95.44 84 LYS A CA 1
ATOM 674 C C . LYS A 1 84 ? 16.188 12.955 1.160 1.00 95.44 84 LYS A C 1
ATOM 676 O O . LYS A 1 84 ? 17.338 12.707 1.502 1.00 95.44 84 LYS A O 1
ATOM 681 N N . SER A 1 85 ? 15.165 12.886 2.009 1.00 94.50 85 SER A N 1
ATOM 682 C CA . SER A 1 85 ? 15.336 12.617 3.439 1.00 94.50 85 SER A CA 1
ATOM 683 C C . SER A 1 85 ? 15.524 11.136 3.763 1.00 94.50 85 SER A C 1
ATOM 685 O O . SER A 1 85 ? 16.271 10.814 4.686 1.00 94.50 85 SER A O 1
ATOM 687 N N . TYR A 1 86 ? 14.864 10.225 3.040 1.00 94.56 86 TYR A N 1
ATOM 688 C CA . TYR A 1 86 ? 14.749 8.816 3.449 1.00 94.56 86 TYR A CA 1
ATOM 689 C C . TYR A 1 86 ? 15.226 7.804 2.402 1.00 94.56 86 TYR A C 1
ATOM 691 O O . TYR A 1 86 ? 15.464 6.649 2.750 1.00 94.56 86 TYR A O 1
ATOM 699 N N . ILE A 1 87 ? 15.390 8.212 1.142 1.00 93.88 87 ILE A N 1
ATOM 700 C CA . ILE A 1 87 ? 15.602 7.285 0.024 1.00 93.88 87 ILE A CA 1
ATOM 701 C C . ILE A 1 87 ? 16.964 7.495 -0.647 1.00 93.88 87 ILE A C 1
ATOM 703 O O . ILE A 1 87 ? 17.743 6.545 -0.765 1.00 93.88 87 ILE A O 1
ATOM 707 N N . GLU A 1 88 ? 17.277 8.728 -1.049 1.00 93.62 88 GLU A N 1
ATOM 708 C CA . GLU A 1 88 ? 18.503 9.071 -1.774 1.00 93.62 88 GLU A CA 1
ATOM 709 C C . GLU A 1 88 ? 19.757 8.679 -0.977 1.00 93.62 88 GLU A C 1
ATOM 711 O O . GLU A 1 88 ? 19.920 9.039 0.189 1.00 93.62 88 GLU A O 1
ATOM 716 N N . GLY A 1 89 ? 20.638 7.891 -1.601 1.00 90.12 89 GLY A N 1
ATOM 717 C CA . GLY A 1 89 ? 21.873 7.397 -0.981 1.00 90.12 89 GLY A CA 1
ATOM 718 C C . GLY A 1 89 ? 21.680 6.345 0.120 1.00 90.12 89 GLY A C 1
ATOM 719 O O . GLY A 1 89 ? 22.667 5.871 0.677 1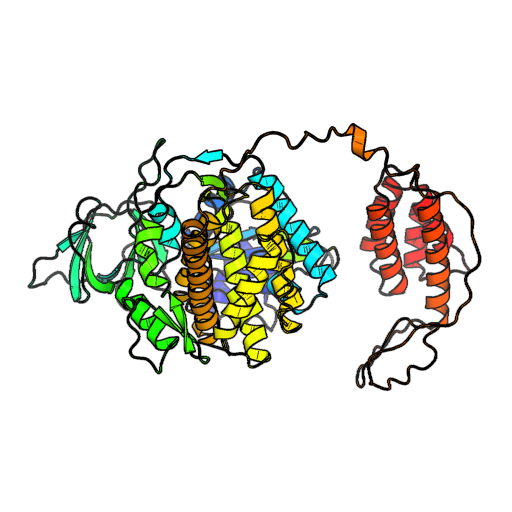.00 90.12 89 GLY A O 1
ATOM 720 N N . LYS A 1 90 ? 20.436 5.959 0.436 1.00 91.12 90 LYS A N 1
ATOM 721 C CA . LYS A 1 90 ? 20.105 5.022 1.524 1.00 91.12 90 LYS A CA 1
ATOM 722 C C . LYS A 1 90 ? 19.511 3.707 1.039 1.00 91.12 90 LYS A C 1
ATOM 724 O O . LYS A 1 90 ? 19.674 2.687 1.707 1.00 91.12 90 LYS A O 1
ATOM 729 N N . TRP A 1 91 ? 18.805 3.732 -0.087 1.00 89.81 91 TRP A N 1
ATOM 730 C CA . TRP A 1 91 ? 18.203 2.549 -0.690 1.00 89.81 91 TRP A CA 1
ATOM 731 C C . TRP A 1 91 ? 18.981 2.113 -1.938 1.00 89.81 91 TRP A C 1
ATOM 733 O O . TRP A 1 91 ? 19.273 2.949 -2.797 1.00 89.81 91 TRP A O 1
ATOM 743 N N . PRO A 1 92 ? 19.315 0.818 -2.075 1.00 85.19 92 PRO A N 1
ATOM 744 C CA . PRO A 1 92 ? 19.918 0.302 -3.294 1.00 85.19 92 PRO A CA 1
ATOM 745 C C . PRO A 1 92 ? 18.862 0.152 -4.393 1.00 85.19 92 PRO A C 1
ATOM 747 O O . PRO A 1 92 ? 17.693 -0.090 -4.111 1.00 85.19 92 PRO A O 1
ATOM 750 N N . GLN A 1 93 ? 19.289 0.244 -5.655 1.00 77.75 93 GLN A N 1
ATOM 751 C CA . GLN A 1 93 ? 18.477 -0.131 -6.824 1.00 77.75 93 GLN A CA 1
ATOM 752 C C . GLN A 1 93 ? 17.077 0.521 -6.867 1.00 77.75 93 GLN A C 1
ATOM 754 O O . GLN A 1 93 ? 16.089 -0.075 -7.280 1.00 77.75 93 GLN A O 1
ATOM 759 N N . ILE A 1 94 ? 16.995 1.783 -6.461 1.00 84.00 94 ILE A N 1
ATOM 760 C CA . ILE A 1 94 ? 15.802 2.627 -6.596 1.00 84.00 94 ILE A CA 1
ATOM 761 C C . ILE A 1 94 ? 15.825 3.386 -7.923 1.00 84.00 94 ILE A C 1
ATOM 763 O O . ILE A 1 94 ? 16.891 3.553 -8.523 1.00 84.00 94 ILE A O 1
ATOM 767 N N . ALA A 1 95 ? 14.661 3.844 -8.386 1.00 84.06 95 ALA A N 1
ATOM 768 C CA . ALA A 1 95 ? 14.612 4.826 -9.460 1.00 84.06 95 ALA A CA 1
ATOM 769 C C . ALA A 1 95 ? 15.029 6.196 -8.901 1.00 84.06 95 ALA A C 1
ATOM 771 O O . ALA A 1 95 ? 14.504 6.652 -7.882 1.00 84.06 95 ALA A O 1
ATOM 772 N N . GLU A 1 96 ? 15.997 6.843 -9.544 1.00 88.25 96 GLU A N 1
ATOM 773 C CA . GLU A 1 96 ? 16.529 8.125 -9.085 1.00 88.25 96 GLU A CA 1
ATOM 774 C C . GLU A 1 96 ? 15.581 9.253 -9.496 1.00 88.25 96 GLU A C 1
ATOM 776 O O . GLU A 1 96 ? 15.273 9.390 -10.682 1.00 88.25 96 GLU A O 1
ATOM 781 N N . VAL A 1 97 ? 15.148 10.082 -8.540 1.00 89.88 97 VAL A N 1
ATOM 782 C CA . VAL A 1 97 ? 14.433 11.326 -8.857 1.00 89.88 97 VAL A CA 1
ATOM 783 C C . VAL A 1 97 ? 15.453 12.360 -9.314 1.00 89.88 97 VAL A C 1
ATOM 785 O O . VAL A 1 97 ? 16.300 12.791 -8.529 1.00 89.88 97 VAL A O 1
ATOM 788 N N . ARG A 1 98 ? 15.376 12.760 -10.584 1.00 82.31 98 ARG A N 1
ATOM 789 C CA . ARG A 1 98 ? 16.341 13.687 -11.182 1.00 82.31 98 ARG A CA 1
ATOM 790 C C . ARG A 1 98 ? 15.860 15.129 -11.081 1.00 82.31 98 ARG A C 1
ATOM 792 O O . ARG A 1 98 ? 14.753 15.452 -11.502 1.00 82.31 98 ARG A O 1
ATOM 799 N N . HIS A 1 99 ? 16.767 15.992 -10.621 1.00 87.50 99 HIS A N 1
ATOM 800 C CA . HIS A 1 99 ? 16.566 17.430 -10.412 1.00 87.50 99 HIS A CA 1
ATOM 801 C C . HIS A 1 99 ? 15.458 17.781 -9.410 1.00 87.50 99 HIS A C 1
ATOM 803 O O . HIS A 1 99 ? 14.689 16.942 -8.949 1.00 87.50 99 HIS A O 1
ATOM 809 N N . GLU A 1 100 ? 15.406 19.059 -9.043 1.00 91.56 100 GLU A N 1
ATOM 810 C CA . GLU A 1 100 ? 14.337 19.574 -8.196 1.00 91.56 100 GLU A CA 1
ATOM 811 C C . GLU A 1 100 ? 12.986 19.569 -8.932 1.00 91.56 100 GLU A C 1
ATOM 813 O O . GLU A 1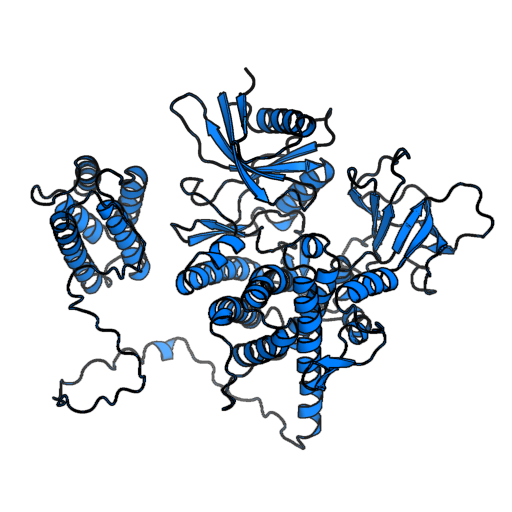 100 ? 12.945 19.711 -10.158 1.00 91.56 100 GLU A O 1
ATOM 818 N N . PRO A 1 101 ? 11.865 19.463 -8.196 1.00 94.75 101 PRO A N 1
ATOM 819 C CA . PRO A 1 101 ? 10.540 19.558 -8.772 1.00 94.75 101 PRO A CA 1
ATOM 820 C C . PRO A 1 101 ? 10.319 20.806 -9.611 1.00 94.75 101 PRO A C 1
ATOM 822 O O . PRO A 1 101 ? 10.549 21.935 -9.172 1.00 94.75 101 PRO A O 1
ATOM 825 N N . VAL A 1 102 ? 9.723 20.598 -10.776 1.00 94.62 102 VAL A N 1
ATOM 826 C CA . VAL A 1 102 ? 9.196 21.677 -11.594 1.00 94.62 102 VAL A CA 1
ATOM 827 C C . VAL A 1 102 ? 7.859 22.108 -11.021 1.00 94.62 102 VAL A C 1
ATOM 829 O O . VAL A 1 102 ? 6.963 21.295 -10.802 1.00 94.62 102 VAL A O 1
ATOM 832 N N . VAL A 1 103 ? 7.708 23.406 -10.797 1.00 90.88 103 VAL A N 1
ATOM 833 C CA . VAL A 1 103 ? 6.446 24.004 -10.368 1.00 90.88 103 VAL A CA 1
ATOM 834 C C . VAL A 1 103 ? 5.977 24.998 -11.412 1.00 90.88 103 VAL A C 1
ATOM 836 O O . VAL A 1 103 ? 6.767 25.748 -11.990 1.00 90.88 103 VAL A O 1
ATOM 839 N N . ASP A 1 104 ? 4.675 25.019 -11.655 1.00 83.00 104 ASP A N 1
ATOM 840 C CA . ASP A 1 104 ? 4.054 26.151 -12.312 1.00 83.00 104 ASP A CA 1
ATOM 841 C C . ASP A 1 104 ? 3.430 27.041 -11.241 1.00 83.00 104 ASP A C 1
ATOM 843 O O . ASP A 1 104 ? 2.627 26.573 -10.455 1.00 83.00 104 ASP A O 1
ATOM 847 N N . ASN A 1 105 ? 3.801 28.317 -11.161 1.00 72.38 105 ASN A N 1
ATOM 848 C CA . ASN A 1 105 ? 3.183 29.211 -10.177 1.00 72.38 105 ASN A CA 1
ATOM 849 C C . ASN A 1 105 ? 1.765 29.630 -10.595 1.00 72.38 105 ASN A C 1
ATOM 851 O O . ASN A 1 105 ? 0.986 30.065 -9.748 1.00 72.38 105 ASN A O 1
ATOM 855 N N . ASN A 1 106 ? 1.427 29.479 -11.880 1.00 71.25 106 ASN A N 1
ATOM 856 C CA . ASN A 1 106 ? 0.109 29.815 -12.416 1.00 71.25 106 ASN A CA 1
ATOM 857 C C . ASN A 1 106 ? -0.873 28.637 -12.332 1.00 71.25 106 ASN A C 1
ATOM 859 O O . ASN A 1 106 ? -2.082 28.850 -12.284 1.00 71.25 106 ASN A O 1
ATOM 863 N N . ALA A 1 107 ? -0.367 27.402 -12.276 1.00 65.69 107 ALA A N 1
ATOM 864 C CA . ALA A 1 107 ? -1.172 26.196 -12.118 1.00 65.69 107 ALA A CA 1
ATOM 865 C C . ALA A 1 107 ? -0.921 25.601 -10.728 1.00 65.69 107 ALA A C 1
ATOM 867 O O . ALA A 1 107 ? 0.206 25.533 -10.275 1.00 65.69 107 ALA A O 1
ATOM 868 N N . ALA A 1 108 ? -1.934 25.103 -10.018 1.00 81.06 108 ALA A N 1
ATOM 869 C CA . ALA A 1 108 ? -1.747 24.499 -8.686 1.00 81.06 108 ALA A CA 1
ATOM 870 C C . ALA A 1 108 ? -0.970 23.151 -8.695 1.00 81.06 108 ALA A C 1
ATOM 872 O O . ALA A 1 108 ? -1.074 22.351 -7.756 1.00 81.06 108 ALA A O 1
ATOM 873 N N . TYR A 1 109 ? -0.202 22.890 -9.755 1.00 87.44 109 TYR A N 1
ATOM 874 C CA . TYR A 1 109 ? 0.430 21.630 -10.107 1.00 87.44 109 TYR A CA 1
ATOM 875 C C . TYR A 1 109 ? 1.945 21.784 -10.284 1.00 87.44 109 TYR A C 1
ATOM 877 O O . TYR A 1 109 ? 2.470 22.844 -10.623 1.00 87.44 109 TYR A O 1
ATOM 885 N N . GLY A 1 110 ? 2.650 20.690 -10.040 1.00 92.88 110 GLY A N 1
ATOM 886 C CA . GLY A 1 110 ? 4.060 20.540 -10.353 1.00 92.88 110 GLY A CA 1
ATOM 887 C C . GLY A 1 110 ? 4.335 19.144 -10.887 1.00 92.88 110 GLY A C 1
ATOM 888 O O . GLY A 1 110 ? 3.427 18.313 -10.984 1.00 92.88 110 GLY A O 1
ATOM 889 N N . GLY A 1 111 ? 5.595 18.876 -11.193 1.00 94.56 111 GLY A N 1
ATOM 890 C CA . GLY A 1 111 ? 6.043 17.552 -11.576 1.00 94.56 111 GLY A CA 1
ATOM 891 C C . GLY A 1 111 ? 7.474 17.261 -11.152 1.00 94.56 111 GLY A C 1
ATOM 892 O O . GLY A 1 111 ? 8.265 18.163 -10.888 1.00 94.56 111 GLY A O 1
ATOM 893 N N . LEU A 1 112 ? 7.786 15.976 -11.096 1.00 95.38 112 LEU A N 1
ATOM 894 C CA . LEU A 1 112 ? 9.129 15.420 -10.958 1.00 95.38 112 LEU A CA 1
ATOM 895 C C . LEU A 1 112 ? 9.246 14.221 -11.902 1.00 95.38 112 LEU A C 1
ATOM 897 O O . LEU A 1 112 ? 8.230 13.757 -12.426 1.00 95.38 112 LEU A O 1
ATOM 901 N N . TYR A 1 113 ? 10.450 13.703 -12.118 1.00 93.56 113 TYR A N 1
ATOM 902 C CA . TYR A 1 113 ? 10.613 12.489 -12.910 1.00 93.56 113 TYR A CA 1
ATOM 903 C C . TYR A 1 113 ? 11.694 11.565 -12.362 1.00 93.56 113 TYR A C 1
ATOM 905 O O . TYR A 1 113 ? 12.631 12.005 -11.694 1.00 93.56 113 TYR A O 1
ATOM 913 N N . TYR A 1 114 ? 11.543 10.280 -12.676 1.00 90.12 114 TYR A N 1
ATOM 914 C CA . TYR A 1 114 ? 12.475 9.218 -12.331 1.00 90.12 114 TYR A CA 1
ATOM 915 C C . TYR A 1 114 ? 13.178 8.699 -13.584 1.00 90.12 114 TYR A C 1
ATOM 917 O O . TYR A 1 114 ? 12.569 8.599 -14.656 1.00 90.12 114 TYR A O 1
ATOM 925 N N . SER A 1 115 ? 14.442 8.316 -13.440 1.00 84.69 115 SER A N 1
ATOM 926 C CA . SER A 1 115 ? 15.141 7.522 -14.453 1.00 84.69 115 SER A CA 1
ATOM 927 C C . SER A 1 115 ? 14.544 6.108 -14.550 1.00 84.69 115 SER A C 1
ATOM 929 O O . SER A 1 115 ? 14.219 5.493 -13.533 1.00 84.69 115 SER A O 1
ATOM 931 N N . LEU A 1 116 ? 14.363 5.595 -15.774 1.00 71.12 116 LEU A N 1
ATOM 932 C CA . LEU A 1 116 ? 13.796 4.260 -16.005 1.00 71.12 116 LEU A CA 1
ATOM 933 C C . LEU A 1 116 ? 14.823 3.124 -15.922 1.00 71.12 116 LEU A C 1
ATOM 935 O O . LEU A 1 116 ? 16.028 3.306 -16.100 1.00 71.12 116 LEU A O 1
ATOM 939 N N . VAL A 1 117 ? 14.283 1.926 -15.678 1.00 58.56 117 VAL A N 1
ATOM 940 C CA . VAL A 1 117 ? 14.979 0.633 -15.582 1.00 58.56 117 VAL A CA 1
ATOM 941 C C . VAL A 1 117 ? 15.788 0.334 -16.845 1.00 58.56 117 VAL A C 1
ATOM 943 O O . VAL A 1 117 ? 15.339 0.648 -17.941 1.00 58.56 117 VAL A O 1
ATOM 946 N N . GLY A 1 118 ? 16.980 -0.259 -16.704 1.00 57.00 118 GLY A N 1
ATOM 947 C CA . GLY A 1 118 ? 17.828 -0.616 -17.852 1.00 57.00 118 GLY A CA 1
ATOM 948 C C . GLY A 1 118 ? 18.301 0.590 -18.668 1.00 57.00 118 GLY A C 1
ATOM 949 O O . GLY A 1 118 ? 18.609 0.436 -19.846 1.00 57.00 118 GLY A O 1
ATOM 950 N N . GLU A 1 119 ? 18.298 1.774 -18.045 1.00 57.50 119 GLU A N 1
ATOM 951 C CA . GLU A 1 119 ? 18.371 3.071 -18.710 1.00 57.50 119 GLU A CA 1
ATOM 952 C C . GLU A 1 119 ? 17.260 3.256 -19.757 1.00 57.50 119 GLU A C 1
ATOM 954 O O . GLU A 1 119 ? 17.506 3.791 -20.812 1.00 57.50 119 GLU A O 1
ATOM 959 N N . GLY A 1 120 ? 16.035 2.774 -19.544 1.00 55.84 120 GLY A N 1
ATOM 960 C CA . GLY A 1 120 ? 14.910 2.971 -20.468 1.00 55.84 120 GLY A CA 1
ATOM 961 C C . GLY A 1 120 ? 15.000 2.219 -21.807 1.00 55.84 120 GLY A C 1
ATOM 962 O O . GLY A 1 120 ? 14.172 2.433 -22.688 1.00 55.84 120 GLY A O 1
ATOM 963 N N . VAL A 1 121 ? 15.966 1.314 -21.981 1.00 58.19 121 VAL A N 1
ATOM 964 C CA . VAL A 1 121 ? 16.119 0.524 -23.219 1.00 58.19 121 VAL A CA 1
ATOM 965 C C . VAL A 1 121 ? 14.939 -0.438 -23.450 1.00 58.19 121 VAL A C 1
ATOM 967 O O . VAL A 1 121 ? 14.680 -0.844 -24.584 1.00 58.19 121 VAL A O 1
ATOM 970 N N . PHE A 1 122 ? 14.201 -0.787 -22.395 1.00 64.06 122 PHE A N 1
ATOM 971 C CA . PHE A 1 122 ? 13.145 -1.794 -22.416 1.00 64.06 122 PHE A CA 1
ATOM 972 C C . PHE A 1 122 ? 11.813 -1.243 -21.887 1.00 64.06 122 PHE A C 1
ATOM 974 O O . PHE A 1 122 ? 11.804 -0.342 -21.039 1.00 64.06 122 PHE A O 1
ATOM 981 N N . PRO A 1 123 ? 10.673 -1.784 -22.356 1.00 73.00 123 PRO A N 1
ATOM 982 C CA . PRO A 1 123 ? 9.372 -1.426 -21.813 1.00 73.00 123 PRO A CA 1
ATOM 983 C C . PRO A 1 123 ? 9.287 -1.852 -20.345 1.00 73.00 123 PRO A C 1
ATOM 985 O O . PRO A 1 123 ? 9.636 -2.972 -19.987 1.00 73.00 123 PRO A O 1
ATOM 988 N N . THR A 1 124 ? 8.793 -0.958 -19.494 1.00 83.31 124 THR A N 1
ATOM 989 C CA . THR A 1 124 ? 8.600 -1.237 -18.067 1.00 83.31 124 THR A CA 1
ATOM 990 C C . THR A 1 124 ? 7.120 -1.358 -17.753 1.00 83.31 124 THR A C 1
ATOM 992 O O . THR A 1 124 ? 6.283 -0.683 -18.356 1.00 83.31 124 THR A O 1
ATOM 995 N N . GLN A 1 125 ? 6.791 -2.231 -16.806 1.00 86.50 125 GLN A N 1
ATOM 996 C CA . GLN A 1 125 ? 5.424 -2.420 -16.331 1.00 86.50 125 GLN A CA 1
ATOM 997 C C . GLN A 1 125 ? 5.380 -2.588 -14.817 1.00 86.50 125 GLN A C 1
ATOM 999 O O . GLN A 1 125 ? 6.402 -2.863 -14.193 1.00 86.50 125 GLN A O 1
ATOM 1004 N N . SER A 1 126 ? 4.206 -2.434 -14.205 1.00 90.00 126 SER A N 1
ATOM 1005 C CA . SER A 1 126 ? 4.072 -2.690 -12.771 1.00 90.00 126 SER A CA 1
ATOM 1006 C C . SER A 1 126 ? 4.224 -4.177 -12.444 1.00 90.00 126 SER A C 1
ATOM 1008 O O . SER A 1 126 ? 3.881 -5.051 -13.252 1.00 90.00 126 SER A O 1
ATOM 1010 N N . ILE A 1 127 ? 4.697 -4.490 -11.233 1.00 94.56 127 ILE A N 1
ATOM 1011 C CA . ILE A 1 127 ? 4.809 -5.879 -10.774 1.00 94.56 127 ILE A CA 1
ATOM 1012 C C . ILE A 1 127 ? 3.445 -6.564 -10.740 1.00 94.56 127 ILE A C 1
ATOM 1014 O O . ILE A 1 127 ? 3.372 -7.768 -10.962 1.00 94.56 127 ILE A O 1
ATOM 1018 N N . ARG A 1 128 ? 2.347 -5.818 -10.541 1.00 94.00 128 ARG A N 1
ATOM 1019 C CA . ARG A 1 128 ? 0.993 -6.369 -10.670 1.00 94.00 128 ARG A CA 1
ATOM 1020 C C . ARG A 1 128 ? 0.782 -6.988 -12.047 1.00 94.00 128 ARG A C 1
ATOM 1022 O O . ARG A 1 128 ? 0.385 -8.149 -12.136 1.00 94.00 128 ARG A O 1
ATOM 1029 N N . ARG A 1 129 ? 1.033 -6.214 -13.106 1.00 92.00 129 ARG A N 1
ATOM 1030 C CA . ARG A 1 129 ? 0.862 -6.671 -14.488 1.00 92.00 129 ARG A CA 1
ATOM 1031 C C . ARG A 1 129 ? 1.786 -7.846 -14.789 1.00 92.00 129 ARG A C 1
ATOM 1033 O O . ARG A 1 129 ? 1.327 -8.868 -15.291 1.00 92.00 129 ARG A O 1
ATOM 1040 N N . PHE A 1 130 ? 3.047 -7.743 -14.372 1.00 94.81 130 PHE A N 1
ATOM 1041 C CA . PHE A 1 130 ? 4.013 -8.827 -14.523 1.00 94.81 130 PHE A CA 1
ATOM 1042 C C . PHE A 1 130 ? 3.556 -10.121 -13.836 1.00 94.81 130 PHE A C 1
ATOM 1044 O O . PHE A 1 130 ? 3.590 -11.180 -14.450 1.00 94.81 130 PHE A O 1
ATOM 1051 N N . CYS A 1 131 ? 3.048 -10.053 -12.604 1.00 95.81 131 CYS A N 1
ATOM 1052 C CA . CYS A 1 131 ? 2.528 -11.219 -11.888 1.00 95.81 131 CYS A CA 1
ATOM 1053 C C . CYS A 1 131 ? 1.320 -11.869 -12.577 1.00 95.81 131 CYS A C 1
ATOM 1055 O O . CYS A 1 131 ? 1.135 -13.079 -12.450 1.00 95.81 131 CYS A O 1
ATOM 1057 N N . LEU A 1 132 ? 0.488 -11.104 -13.285 1.00 92.94 132 LEU A N 1
ATOM 1058 C CA . LEU A 1 132 ? -0.658 -11.653 -14.015 1.00 92.94 132 LEU A CA 1
ATOM 1059 C C . LEU A 1 132 ? -0.215 -12.395 -15.282 1.00 92.94 132 LEU A C 1
ATOM 1061 O O . LEU A 1 132 ? -0.693 -13.497 -15.536 1.00 92.94 132 LEU A O 1
ATOM 1065 N N . GLU A 1 133 ? 0.731 -11.831 -16.028 1.00 93.88 133 GLU A N 1
ATOM 1066 C CA . GLU A 1 133 ? 1.109 -12.312 -17.363 1.00 93.88 133 GLU A CA 1
ATOM 1067 C C . GLU A 1 133 ? 2.261 -13.334 -17.344 1.00 93.88 133 GLU A C 1
ATOM 1069 O O . GLU A 1 133 ? 2.276 -14.268 -18.144 1.00 93.88 133 GLU A O 1
ATOM 1074 N N . ALA A 1 134 ? 3.231 -13.184 -16.436 1.00 95.94 134 ALA A N 1
ATOM 1075 C CA . ALA A 1 134 ? 4.462 -13.968 -16.463 1.00 95.94 134 ALA A CA 1
ATOM 1076 C C . ALA A 1 134 ? 4.312 -15.366 -15.818 1.00 95.94 134 ALA A C 1
ATOM 1078 O O . ALA A 1 134 ? 3.537 -15.535 -14.864 1.00 95.94 134 ALA A O 1
ATOM 1079 N N . PRO A 1 135 ? 5.090 -16.366 -16.278 1.00 96.00 135 PRO A N 1
ATOM 1080 C CA . PRO A 1 135 ? 5.219 -17.672 -15.628 1.00 96.00 135 PRO A CA 1
ATOM 1081 C C . PRO A 1 135 ? 5.657 -17.587 -14.155 1.00 96.00 135 PRO A C 1
ATOM 1083 O O . PRO A 1 135 ? 6.310 -16.629 -13.738 1.00 96.00 135 PRO A O 1
ATOM 1086 N N . ILE A 1 136 ? 5.292 -18.590 -13.348 1.00 96.38 136 ILE A N 1
ATOM 1087 C CA . ILE A 1 136 ? 5.527 -18.587 -11.891 1.00 96.38 136 ILE A CA 1
ATOM 1088 C C . ILE A 1 136 ? 7.013 -18.493 -11.517 1.00 96.38 136 ILE A C 1
ATOM 1090 O O . ILE A 1 136 ? 7.351 -17.780 -10.578 1.00 96.38 136 ILE A O 1
ATOM 1094 N N . ASP A 1 137 ? 7.894 -19.149 -12.265 1.00 96.25 137 ASP A N 1
ATOM 1095 C CA . ASP A 1 137 ? 9.345 -19.137 -12.070 1.00 96.25 137 ASP A CA 1
ATOM 1096 C C . ASP A 1 137 ? 9.945 -17.754 -12.365 1.00 96.25 137 ASP A C 1
ATOM 1098 O O . ASP A 1 137 ? 10.788 -17.262 -11.616 1.00 96.25 137 ASP A O 1
ATOM 1102 N N . HIS A 1 138 ? 9.449 -17.064 -13.395 1.00 96.56 138 HIS A N 1
ATOM 1103 C CA . HIS A 1 138 ? 9.843 -15.684 -13.685 1.00 96.56 138 HIS A CA 1
ATOM 1104 C C . HIS A 1 138 ? 9.380 -14.720 -12.585 1.00 96.56 138 HIS A C 1
ATOM 1106 O O . HIS A 1 138 ? 10.141 -13.847 -12.159 1.00 96.56 138 HIS A O 1
ATOM 1112 N N . VAL A 1 139 ? 8.150 -14.892 -12.095 1.00 97.81 139 VAL A N 1
ATOM 1113 C CA . VAL A 1 139 ? 7.613 -14.111 -10.970 1.00 97.81 139 VAL A CA 1
ATOM 1114 C C . VAL A 1 139 ? 8.424 -14.354 -9.705 1.00 97.81 139 VAL A C 1
ATOM 1116 O O . VAL A 1 139 ? 8.802 -13.390 -9.043 1.00 97.81 139 VAL A O 1
ATOM 1119 N N . GLN A 1 140 ? 8.757 -15.608 -9.404 1.00 97.50 140 GLN A N 1
ATOM 1120 C CA . GLN A 1 140 ? 9.618 -15.958 -8.281 1.00 97.50 140 GLN A CA 1
ATOM 1121 C C . GLN A 1 140 ? 10.957 -15.211 -8.347 1.00 97.50 140 GLN A C 1
ATOM 1123 O O . GLN A 1 140 ? 11.321 -14.542 -7.383 1.00 97.50 140 GLN A O 1
ATOM 1128 N N . MET A 1 141 ? 11.652 -15.235 -9.490 1.00 97.06 141 MET A N 1
ATOM 1129 C CA . MET A 1 141 ? 12.938 -14.537 -9.644 1.00 97.06 141 MET A CA 1
ATOM 1130 C C . MET A 1 141 ? 12.828 -13.025 -9.411 1.00 97.06 141 MET A C 1
ATOM 1132 O O . MET A 1 141 ? 13.703 -12.424 -8.784 1.00 97.06 141 MET A O 1
ATOM 1136 N N . VAL A 1 142 ? 11.760 -12.398 -9.910 1.00 96.69 142 VAL A N 1
ATOM 1137 C CA . VAL A 1 142 ? 11.505 -10.962 -9.720 1.00 96.69 142 VAL A CA 1
ATOM 1138 C C . VAL A 1 142 ? 11.211 -10.641 -8.253 1.00 96.69 142 VAL A C 1
ATOM 1140 O O . VAL A 1 142 ? 11.750 -9.670 -7.720 1.00 96.69 142 VAL A O 1
ATOM 1143 N N . ILE A 1 143 ? 10.421 -11.470 -7.568 1.00 98.06 143 ILE A N 1
ATOM 1144 C CA . ILE A 1 143 ? 10.130 -11.300 -6.139 1.00 98.06 143 ILE A CA 1
ATOM 1145 C C . ILE A 1 143 ? 11.389 -11.495 -5.294 1.00 98.06 143 ILE A C 1
ATOM 1147 O O . ILE A 1 143 ? 11.662 -10.680 -4.419 1.00 98.06 143 ILE A O 1
ATOM 1151 N N . GLU A 1 144 ? 12.212 -12.502 -5.578 1.00 96.81 144 GLU A N 1
ATOM 1152 C CA . GLU A 1 144 ? 13.493 -12.700 -4.891 1.00 96.81 144 GLU A CA 1
ATOM 1153 C C . GLU A 1 144 ? 14.439 -11.505 -5.084 1.00 96.81 144 GLU A C 1
ATOM 1155 O O . GLU A 1 144 ? 15.121 -11.093 -4.145 1.00 96.81 144 GLU A O 1
ATOM 1160 N N . ARG A 1 145 ? 14.471 -10.903 -6.281 1.00 95.44 145 ARG A N 1
ATOM 1161 C CA . ARG A 1 145 ? 15.240 -9.673 -6.538 1.00 95.44 145 ARG A CA 1
ATOM 1162 C C . ARG A 1 145 ? 14.713 -8.489 -5.735 1.00 95.44 145 ARG A C 1
ATOM 1164 O O . ARG A 1 145 ? 15.507 -7.809 -5.088 1.00 95.44 145 ARG A O 1
ATOM 1171 N N . LEU A 1 146 ? 13.397 -8.279 -5.715 1.00 96.00 146 LEU A N 1
ATOM 1172 C CA . LEU A 1 146 ? 12.765 -7.259 -4.874 1.00 96.00 146 LEU A CA 1
ATOM 1173 C C . LEU A 1 146 ? 13.130 -7.457 -3.395 1.00 96.00 146 LEU A C 1
ATOM 1175 O O . LEU A 1 146 ? 13.540 -6.515 -2.720 1.00 96.00 146 LEU A O 1
ATOM 1179 N N . LEU A 1 147 ? 13.030 -8.688 -2.893 1.00 95.75 147 LEU A N 1
ATOM 1180 C CA . LEU A 1 147 ? 13.333 -9.000 -1.498 1.00 95.75 147 LEU A CA 1
ATOM 1181 C C . LEU A 1 147 ? 14.817 -8.807 -1.171 1.00 95.75 147 LEU A C 1
ATOM 1183 O O . LEU A 1 147 ? 15.118 -8.354 -0.073 1.00 95.75 147 LEU A O 1
ATOM 1187 N N . LYS A 1 148 ? 15.736 -9.031 -2.119 1.00 94.31 148 LYS A N 1
ATOM 1188 C CA . LYS A 1 148 ? 17.162 -8.691 -1.954 1.00 94.31 148 LYS A CA 1
ATOM 1189 C C . LYS A 1 148 ? 17.399 -7.187 -1.805 1.00 94.31 148 LYS A C 1
ATOM 1191 O O . LYS A 1 148 ? 18.245 -6.791 -1.005 1.00 94.31 148 LYS A O 1
ATOM 1196 N N . ILE A 1 149 ? 16.661 -6.346 -2.537 1.00 91.88 149 ILE A N 1
ATOM 1197 C CA . ILE A 1 149 ? 16.724 -4.878 -2.387 1.00 91.88 149 ILE A CA 1
ATOM 1198 C C . ILE A 1 149 ? 16.297 -4.487 -0.966 1.00 91.88 149 ILE A C 1
ATOM 1200 O O . ILE A 1 149 ? 17.003 -3.753 -0.272 1.00 91.88 149 ILE A O 1
ATOM 1204 N N . VAL A 1 150 ? 15.169 -5.035 -0.512 1.00 91.69 150 VAL A N 1
ATOM 1205 C CA . VAL A 1 150 ? 14.614 -4.780 0.824 1.00 91.69 150 VAL A CA 1
ATOM 1206 C C . VAL A 1 150 ? 15.524 -5.329 1.933 1.00 91.69 150 VAL A C 1
ATOM 1208 O O . VAL A 1 150 ? 15.754 -4.658 2.939 1.00 91.69 150 VAL A O 1
ATOM 1211 N N . GLU A 1 151 ? 16.104 -6.514 1.748 1.00 91.44 151 GLU A N 1
ATOM 1212 C CA . GLU A 1 151 ? 17.083 -7.110 2.660 1.00 91.44 151 GLU A CA 1
ATOM 1213 C C . GLU A 1 151 ? 18.296 -6.202 2.846 1.00 91.44 151 GLU A C 1
ATOM 1215 O O . GLU A 1 151 ? 18.678 -5.918 3.982 1.00 91.44 151 GLU A O 1
ATOM 1220 N N . GLN A 1 152 ? 18.897 -5.729 1.750 1.00 91.00 152 GLN A N 1
ATOM 1221 C CA . GLN A 1 152 ? 20.060 -4.845 1.819 1.00 91.00 152 GLN A CA 1
ATOM 1222 C C . GLN A 1 152 ? 19.748 -3.581 2.620 1.00 91.00 152 GLN A C 1
ATOM 1224 O O . GLN A 1 152 ? 20.603 -3.108 3.370 1.00 91.00 152 GLN A O 1
ATOM 1229 N N . LYS A 1 153 ? 18.514 -3.076 2.513 1.00 92.31 153 LYS A N 1
ATOM 1230 C CA . LYS A 1 153 ? 18.062 -1.927 3.288 1.00 92.31 153 LYS A CA 1
ATOM 1231 C C . LYS A 1 153 ? 17.883 -2.247 4.775 1.00 92.31 153 LYS A C 1
ATOM 1233 O O . LYS A 1 153 ? 18.358 -1.480 5.609 1.00 92.31 153 LYS A O 1
ATOM 1238 N N . PHE A 1 154 ? 17.205 -3.341 5.125 1.00 94.19 154 PHE A N 1
ATOM 1239 C CA . PHE A 1 154 ? 16.770 -3.598 6.507 1.00 94.19 154 PHE A CA 1
ATOM 1240 C C . PHE A 1 154 ? 17.689 -4.498 7.334 1.00 94.19 154 PHE A C 1
ATOM 1242 O O . PHE A 1 154 ? 17.466 -4.641 8.542 1.00 94.19 154 PHE A O 1
ATOM 1249 N N . ARG A 1 155 ? 18.751 -5.057 6.739 1.00 89.50 155 ARG A N 1
ATOM 1250 C CA . ARG A 1 155 ? 19.738 -5.903 7.434 1.00 89.50 155 ARG A CA 1
ATOM 1251 C C . ARG A 1 155 ? 20.295 -5.258 8.709 1.00 89.50 155 ARG A C 1
ATOM 1253 O O . ARG A 1 155 ? 20.567 -5.958 9.680 1.00 89.50 155 ARG A O 1
ATOM 1260 N N . TYR A 1 156 ? 20.426 -3.931 8.724 1.00 88.44 156 TYR A N 1
ATOM 1261 C CA . TYR A 1 156 ? 20.963 -3.163 9.853 1.00 88.44 156 TYR A CA 1
ATOM 1262 C C . TYR A 1 156 ? 19.906 -2.311 10.572 1.00 88.44 156 TYR A C 1
ATOM 1264 O O . TYR A 1 156 ? 20.249 -1.359 11.273 1.00 88.44 156 TYR A O 1
ATOM 1272 N N . SER A 1 157 ? 18.627 -2.672 10.429 1.00 92.06 157 SER A N 1
ATOM 1273 C CA . SER A 1 157 ? 17.514 -1.976 11.078 1.00 92.06 157 SER A CA 1
ATOM 1274 C C . SER A 1 157 ? 17.696 -1.893 12.597 1.00 92.06 157 SER A C 1
ATOM 1276 O O . SER A 1 157 ? 18.080 -2.860 13.281 1.00 92.06 157 SER A O 1
ATOM 1278 N N . LYS A 1 158 ? 17.399 -0.714 13.147 1.00 92.38 158 LYS A N 1
ATOM 1279 C CA . LYS A 1 158 ? 17.599 -0.407 14.565 1.00 92.38 158 LYS A CA 1
ATOM 1280 C C . LYS A 1 158 ? 16.458 -0.991 15.386 1.00 92.38 158 LYS A C 1
ATOM 1282 O O . LYS A 1 158 ? 15.304 -0.960 14.970 1.00 92.38 158 LYS A O 1
ATOM 1287 N N . LYS A 1 159 ? 16.771 -1.526 16.567 1.00 93.50 159 LYS A N 1
ATOM 1288 C CA . LYS A 1 159 ? 15.731 -1.877 17.541 1.00 93.50 159 LYS A CA 1
ATOM 1289 C C . LYS A 1 159 ? 15.218 -0.596 18.188 1.00 93.50 159 LYS A C 1
ATOM 1291 O O . LYS A 1 159 ? 16.025 0.231 18.607 1.00 93.50 159 LYS A O 1
ATOM 1296 N N . ARG A 1 160 ? 13.901 -0.455 18.288 1.00 90.62 160 ARG A N 1
ATOM 1297 C CA . ARG A 1 160 ? 13.243 0.655 18.975 1.00 90.62 160 ARG A CA 1
ATOM 1298 C C . ARG A 1 160 ? 12.311 0.081 20.030 1.00 90.62 160 ARG A C 1
ATOM 1300 O O . ARG A 1 160 ? 11.361 -0.614 19.683 1.00 90.62 160 ARG A O 1
ATOM 1307 N N . ALA A 1 161 ? 12.631 0.331 21.296 1.00 91.38 161 ALA A N 1
ATOM 1308 C CA . ALA A 1 161 ? 11.875 -0.203 22.418 1.00 91.38 161 ALA A CA 1
ATOM 1309 C C . ALA A 1 161 ? 10.593 0.598 22.673 1.00 91.38 161 ALA A C 1
ATOM 1311 O O . ALA A 1 161 ? 10.544 1.787 22.358 1.00 91.38 161 ALA A O 1
ATOM 1312 N N . GLY A 1 162 ? 9.576 -0.049 23.246 1.00 89.38 162 GLY A N 1
ATOM 1313 C CA . GLY A 1 162 ? 8.357 0.628 23.711 1.00 89.38 162 GLY A CA 1
ATOM 1314 C C . GLY A 1 162 ? 7.536 1.320 22.614 1.00 89.38 162 GLY A C 1
ATOM 1315 O O . GLY A 1 162 ? 6.786 2.248 22.897 1.00 89.38 162 GLY A O 1
ATOM 1316 N N . TYR A 1 163 ? 7.660 0.897 21.359 1.00 90.12 163 TYR A N 1
ATOM 1317 C CA . TYR A 1 163 ? 6.969 1.500 20.226 1.00 90.12 163 TYR A CA 1
ATOM 1318 C C . TYR A 1 163 ? 5.461 1.314 20.298 1.00 90.12 163 TYR A C 1
ATOM 1320 O O . TYR A 1 163 ? 4.964 0.189 20.282 1.00 90.12 163 TYR A O 1
ATOM 1328 N N . GLN A 1 164 ? 4.726 2.422 20.333 1.00 91.50 164 GLN A N 1
ATOM 1329 C CA . GLN A 1 164 ? 3.273 2.389 20.346 1.00 91.50 164 GLN A CA 1
ATOM 1330 C C . GLN A 1 164 ? 2.725 2.170 18.933 1.00 91.50 164 GLN A C 1
ATOM 1332 O O . GLN A 1 164 ? 2.868 3.021 18.049 1.00 91.50 164 GLN A O 1
ATOM 1337 N N . LEU A 1 165 ? 2.041 1.043 18.720 1.00 93.12 165 LEU A N 1
ATOM 1338 C CA . LEU A 1 165 ? 1.526 0.687 17.395 1.00 93.12 165 LEU A CA 1
ATOM 1339 C C . LEU A 1 165 ? 0.501 1.699 16.874 1.00 93.12 165 LEU A C 1
ATOM 1341 O O . LEU A 1 165 ? 0.526 2.027 15.686 1.00 93.12 165 LEU A O 1
ATOM 1345 N N . HIS A 1 166 ? -0.358 2.238 17.748 1.00 92.44 166 HIS A N 1
ATOM 1346 C CA . HIS A 1 166 ? -1.351 3.245 17.374 1.00 92.44 166 HIS A CA 1
ATOM 1347 C C . HIS A 1 166 ? -0.728 4.416 16.612 1.00 92.44 166 HIS A C 1
ATOM 1349 O O . HIS A 1 166 ? -1.180 4.745 15.522 1.00 92.44 166 HIS A O 1
ATOM 1355 N N . ALA A 1 167 ? 0.350 5.010 17.119 1.00 88.00 167 ALA A N 1
ATOM 1356 C CA . ALA A 1 167 ? 0.898 6.230 16.538 1.00 88.00 167 ALA A CA 1
ATOM 1357 C C . ALA A 1 167 ? 1.389 6.053 15.090 1.00 88.00 167 ALA A C 1
ATOM 1359 O O . ALA A 1 167 ? 1.351 6.987 14.283 1.00 88.00 167 ALA A O 1
ATOM 1360 N N . SER A 1 168 ? 1.800 4.837 14.736 1.00 90.69 168 SER A N 1
ATOM 1361 C CA . SER A 1 168 ? 2.233 4.528 13.382 1.00 90.69 168 SER A CA 1
ATOM 1362 C C . SER A 1 168 ? 1.109 4.017 12.484 1.00 90.69 168 SER A C 1
ATOM 1364 O O . SER A 1 168 ? 0.884 4.560 11.395 1.00 90.69 168 SER A O 1
ATOM 1366 N N . TYR A 1 169 ? 0.364 3.015 12.952 1.00 95.38 169 TYR A N 1
ATOM 1367 C CA . TYR A 1 169 ? -0.622 2.296 12.150 1.00 95.38 169 TYR A CA 1
ATOM 1368 C C . TYR A 1 169 ? -1.966 3.021 12.051 1.00 95.38 169 TYR A C 1
ATOM 1370 O O . TYR A 1 169 ? -2.763 2.715 11.173 1.00 95.38 169 TYR A O 1
ATOM 1378 N N . ASP A 1 170 ? -2.235 4.043 12.859 1.00 93.25 170 ASP A N 1
ATOM 1379 C CA . ASP A 1 170 ? -3.500 4.778 12.767 1.00 93.25 170 ASP A CA 1
ATOM 1380 C C . ASP A 1 170 ? -3.748 5.388 11.367 1.00 93.25 170 ASP A C 1
ATOM 1382 O O . ASP A 1 170 ? -4.874 5.422 10.864 1.00 93.25 170 ASP A O 1
ATOM 1386 N N . ARG A 1 171 ? -2.669 5.763 10.662 1.00 92.06 171 ARG A N 1
ATOM 1387 C CA . ARG A 1 171 ? -2.711 6.352 9.310 1.00 92.06 171 ARG A CA 1
ATOM 1388 C C . ARG A 1 171 ? -3.296 5.441 8.231 1.00 92.06 171 ARG A C 1
ATOM 1390 O O . ARG A 1 171 ? -3.748 5.930 7.188 1.00 92.06 171 ARG A O 1
ATOM 1397 N N . ILE A 1 172 ? -3.278 4.124 8.438 1.00 95.06 172 ILE A N 1
ATOM 1398 C CA . ILE A 1 172 ? -3.811 3.174 7.458 1.00 95.06 172 ILE A CA 1
ATOM 1399 C C . ILE A 1 172 ? -5.325 2.979 7.592 1.00 95.06 172 ILE A C 1
ATOM 1401 O O . ILE A 1 172 ? -5.942 2.499 6.648 1.00 95.06 172 ILE A O 1
ATOM 1405 N N . PHE A 1 173 ? -5.970 3.517 8.629 1.00 97.00 173 PHE A N 1
ATOM 1406 C CA . PHE A 1 173 ? -7.427 3.474 8.807 1.00 97.00 173 PHE A CA 1
ATOM 1407 C C . PHE A 1 173 ? -8.164 4.674 8.199 1.00 97.00 173 PHE A C 1
ATOM 1409 O O . PHE A 1 173 ? -7.527 5.639 7.751 1.00 97.00 173 PHE A O 1
ATOM 1416 N N . PRO A 1 174 ? -9.510 4.631 8.122 1.00 96.94 174 PRO A N 1
ATOM 1417 C CA . PRO A 1 174 ? -10.297 5.844 7.955 1.00 96.94 174 PRO A CA 1
ATOM 1418 C C . PRO A 1 174 ? -9.943 6.873 9.036 1.00 96.94 174 PRO A C 1
ATOM 1420 O O . PRO A 1 174 ? -9.543 6.523 10.152 1.00 96.94 174 PRO A O 1
ATOM 1423 N N . VAL A 1 175 ? -10.097 8.153 8.707 1.00 97.00 175 VAL A N 1
ATOM 1424 C CA . VAL A 1 175 ? -9.837 9.243 9.657 1.00 97.00 175 VAL A CA 1
ATOM 1425 C C . VAL A 1 175 ? -10.719 9.084 10.897 1.00 97.00 175 VAL A C 1
ATOM 1427 O O . VAL A 1 175 ? -11.847 8.601 10.785 1.00 97.00 175 VAL A O 1
ATOM 1430 N N . ASN A 1 176 ? -10.213 9.464 12.072 1.00 97.38 176 ASN A N 1
ATOM 1431 C CA . ASN A 1 176 ? -10.955 9.374 13.331 1.00 97.38 176 ASN A CA 1
ATOM 1432 C C . ASN A 1 176 ? -12.264 10.157 13.242 1.00 97.38 176 ASN A C 1
ATOM 1434 O O . ASN A 1 176 ? -13.314 9.627 13.608 1.00 97.38 176 ASN A O 1
ATOM 1438 N N . LEU A 1 177 ? -12.192 11.374 12.693 1.00 98.00 177 LEU A N 1
ATOM 1439 C CA . LEU A 1 177 ? -13.334 12.259 12.484 1.00 98.00 177 LEU A CA 1
ATOM 1440 C C . LEU A 1 177 ? -13.312 12.852 11.076 1.00 98.00 177 LEU A C 1
ATOM 1442 O O . LEU A 1 177 ? -12.293 13.382 10.623 1.00 98.00 177 LEU A O 1
ATOM 1446 N N . LEU A 1 178 ? -14.461 12.803 10.410 1.00 97.69 178 LEU A N 1
ATOM 1447 C CA . LEU A 1 178 ? -14.770 13.590 9.225 1.00 97.69 178 LEU A CA 1
ATOM 1448 C C . LEU A 1 178 ? -15.701 14.728 9.639 1.00 97.69 178 LEU A C 1
ATOM 1450 O O . LEU A 1 178 ? -16.778 14.481 10.180 1.00 97.69 178 LEU A O 1
ATOM 1454 N N . ILE A 1 179 ? -15.286 15.965 9.391 1.00 97.31 179 ILE A N 1
ATOM 1455 C CA . ILE A 1 179 ? -15.936 17.172 9.897 1.00 97.31 179 ILE A CA 1
ATOM 1456 C C . ILE A 1 179 ? -16.307 18.085 8.727 1.00 97.31 179 ILE A C 1
ATOM 1458 O O . ILE A 1 179 ? -15.485 18.345 7.843 1.00 97.31 179 ILE A O 1
ATOM 1462 N N . ALA A 1 180 ? -17.532 18.607 8.741 1.00 95.00 180 ALA A N 1
ATOM 1463 C CA . ALA A 1 180 ? -17.924 19.728 7.895 1.00 95.00 180 ALA A CA 1
ATOM 1464 C C . ALA A 1 180 ? -17.787 21.033 8.696 1.00 95.00 180 ALA A C 1
ATOM 1466 O O . ALA A 1 180 ? -18.244 21.080 9.841 1.00 95.00 180 ALA A O 1
ATOM 1467 N N . PRO A 1 181 ? -17.171 22.090 8.142 1.00 92.00 181 PRO A N 1
ATOM 1468 C CA . PRO A 1 181 ? -17.138 23.404 8.780 1.00 92.00 181 PRO A CA 1
ATOM 1469 C C . PRO A 1 181 ? -18.549 23.897 9.123 1.00 92.00 181 PRO A C 1
ATOM 1471 O O . PRO A 1 181 ? -19.473 23.721 8.333 1.00 92.00 181 PRO A O 1
ATOM 1474 N N . ALA A 1 182 ? -18.709 24.510 10.294 1.00 89.12 182 ALA A N 1
ATOM 1475 C CA . ALA A 1 182 ? -19.980 25.079 10.737 1.00 89.12 182 ALA A CA 1
ATOM 1476 C C . ALA A 1 182 ? -19.988 26.606 10.563 1.00 89.12 182 ALA A C 1
ATOM 1478 O O . ALA A 1 182 ? -18.944 27.254 10.670 1.00 89.12 182 ALA A O 1
ATOM 1479 N N . SER A 1 183 ? -21.166 27.184 10.317 1.00 78.81 183 SER A N 1
ATOM 1480 C CA . SER A 1 183 ? -21.370 28.636 10.350 1.00 78.81 183 SER A CA 1
ATOM 1481 C C . SER A 1 183 ? -21.231 29.186 11.773 1.00 78.81 183 SER A C 1
ATOM 1483 O O . SER A 1 183 ? -21.380 28.460 12.750 1.00 78.81 183 SER A O 1
ATOM 1485 N N . SER A 1 184 ? -20.970 30.487 11.902 1.00 69.81 184 SER A N 1
ATOM 1486 C CA . SER A 1 184 ? -20.705 31.169 13.179 1.00 69.81 184 SER A CA 1
ATOM 1487 C C . SER A 1 184 ? -21.874 31.181 14.176 1.00 69.81 184 SER A C 1
ATOM 1489 O O . SER A 1 184 ? -21.645 31.431 15.357 1.00 69.81 184 SER A O 1
ATOM 1491 N N . SER A 1 185 ? -23.105 30.896 13.745 1.00 74.69 185 SER A N 1
ATOM 1492 C CA . SER A 1 185 ? -24.281 30.756 14.610 1.00 74.69 185 SER A CA 1
ATOM 1493 C C . SER A 1 185 ? -24.556 29.280 14.917 1.00 74.69 185 SER A C 1
ATOM 1495 O O . SER A 1 185 ? -25.225 28.599 14.139 1.00 74.69 185 SER A O 1
ATOM 1497 N N . ILE A 1 186 ? -24.026 28.781 16.034 1.00 84.06 186 ILE A N 1
ATOM 1498 C CA . ILE A 1 186 ? -24.315 27.435 16.548 1.00 84.06 186 ILE A CA 1
ATOM 1499 C C . ILE A 1 186 ? -24.987 27.610 17.907 1.00 84.06 186 ILE A C 1
ATOM 1501 O O . ILE A 1 186 ? -24.465 28.327 18.757 1.00 84.06 186 ILE A O 1
ATOM 1505 N N . GLU A 1 187 ? -26.144 26.980 18.100 1.00 82.88 187 GLU A N 1
ATOM 1506 C CA . GLU A 1 187 ? -26.922 27.084 19.344 1.00 82.88 187 GLU A CA 1
ATOM 1507 C C . GLU A 1 187 ? -26.281 26.305 20.504 1.00 82.88 187 GLU A C 1
ATOM 1509 O O . GLU A 1 187 ? -26.419 26.682 21.664 1.00 82.88 187 GLU A O 1
ATOM 1514 N N . THR A 1 188 ? -25.548 25.233 20.193 1.00 87.00 188 THR A N 1
ATOM 1515 C CA . THR A 1 188 ? -24.864 24.369 21.165 1.00 87.00 188 THR A CA 1
ATOM 1516 C C . THR A 1 188 ? -23.390 24.733 21.313 1.00 87.00 188 THR A C 1
ATOM 1518 O O . THR A 1 188 ? -22.689 24.898 20.310 1.00 87.00 188 THR A O 1
ATOM 1521 N N . GLU A 1 189 ? -22.885 24.772 22.549 1.00 92.69 189 GLU A N 1
ATOM 1522 C CA . GLU A 1 189 ? -21.456 24.973 22.804 1.00 92.69 189 GLU A CA 1
ATOM 1523 C C . GLU A 1 189 ? -20.633 23.795 22.237 1.00 92.69 189 GLU A C 1
ATOM 1525 O O . GLU A 1 189 ? -20.893 22.641 22.584 1.00 92.69 189 GLU A O 1
ATOM 1530 N N . PRO A 1 190 ? -19.660 24.046 21.339 1.00 95.12 190 PRO A N 1
ATOM 1531 C CA . PRO A 1 190 ? -18.902 22.978 20.699 1.00 95.12 190 PRO A CA 1
ATOM 1532 C C . PRO A 1 190 ? -17.897 22.336 21.663 1.00 95.12 190 PRO A C 1
ATOM 1534 O O . PRO A 1 190 ? -17.190 23.034 22.391 1.00 95.12 190 PRO A O 1
ATOM 1537 N N . ILE A 1 191 ? -17.742 21.011 21.584 1.00 95.69 191 ILE A N 1
ATOM 1538 C CA . ILE A 1 191 ? -16.748 20.267 22.370 1.00 95.69 191 ILE A CA 1
ATOM 1539 C C . ILE A 1 191 ? -15.339 20.659 21.917 1.00 95.69 191 ILE A C 1
ATOM 1541 O O . ILE A 1 191 ? -14.993 20.535 20.739 1.00 95.69 191 ILE A O 1
ATOM 1545 N N . LEU A 1 192 ? -14.503 21.120 22.848 1.00 95.44 192 LEU A N 1
ATOM 1546 C CA . LEU A 1 192 ? -13.113 21.461 22.560 1.00 95.44 192 LEU A CA 1
ATOM 1547 C C . LEU A 1 192 ? -12.267 20.193 22.371 1.00 95.44 192 LEU A C 1
ATOM 1549 O O . LEU A 1 192 ? -12.105 19.394 23.293 1.00 95.44 192 LEU A O 1
ATOM 1553 N N . ILE A 1 193 ? -11.670 20.062 21.189 1.00 95.19 193 ILE A N 1
ATOM 1554 C CA . ILE A 1 193 ? -10.743 18.993 20.827 1.00 95.19 193 ILE A CA 1
ATOM 1555 C C . ILE A 1 193 ? -9.330 19.564 20.732 1.00 95.19 193 ILE A C 1
ATOM 1557 O O . ILE A 1 193 ? -9.010 20.309 19.802 1.00 95.19 193 ILE A O 1
ATOM 1561 N N . THR A 1 194 ? -8.488 19.158 21.677 1.00 93.25 194 THR A N 1
ATOM 1562 C CA . THR A 1 194 ? -7.038 19.378 21.691 1.00 93.25 194 THR A CA 1
ATOM 1563 C C . THR A 1 194 ? -6.322 18.042 21.912 1.00 93.25 194 THR A C 1
ATOM 1565 O O . THR A 1 194 ? -6.971 17.057 22.279 1.00 93.25 194 THR A O 1
ATOM 1568 N N . PRO A 1 195 ? -4.987 17.975 21.758 1.00 88.44 195 PRO A N 1
ATOM 1569 C CA . PRO A 1 195 ? -4.221 16.781 22.114 1.00 88.44 195 PRO A CA 1
ATOM 1570 C C . PRO A 1 195 ? -4.485 16.255 23.537 1.00 88.44 195 PRO A C 1
ATOM 1572 O O . PRO A 1 195 ? -4.398 15.054 23.765 1.00 88.44 195 PRO A O 1
ATOM 1575 N N . GLN A 1 196 ? -4.840 17.125 24.488 1.00 88.12 196 GLN A N 1
ATOM 1576 C CA . GLN A 1 196 ? -5.093 16.753 25.885 1.00 88.12 196 GLN A CA 1
ATOM 1577 C C . GLN A 1 196 ? -6.528 16.273 26.130 1.00 88.12 196 GLN A C 1
ATOM 1579 O O . GLN A 1 196 ? -6.756 15.480 27.039 1.00 88.12 196 GLN A O 1
ATOM 1584 N N . THR A 1 197 ? -7.504 16.749 25.352 1.00 91.44 197 THR A N 1
ATOM 1585 C CA . THR A 1 197 ? -8.929 16.462 25.595 1.00 91.44 197 THR A CA 1
ATOM 1586 C C . THR A 1 197 ? -9.496 15.374 24.688 1.00 91.44 197 THR A C 1
ATOM 1588 O O . THR A 1 197 ? -10.551 14.821 24.990 1.00 91.44 197 THR A O 1
ATOM 1591 N N . ILE A 1 198 ? -8.812 15.027 23.592 1.00 90.88 198 ILE A N 1
ATOM 1592 C CA . ILE A 1 198 ? -9.370 14.180 22.525 1.00 90.88 198 ILE A CA 1
ATOM 1593 C C . ILE A 1 198 ? -9.704 12.741 22.944 1.00 90.88 198 ILE A C 1
ATOM 1595 O O . ILE A 1 198 ? -10.529 12.090 22.308 1.00 90.88 198 ILE A O 1
ATOM 1599 N N . PHE A 1 199 ? -9.103 12.249 24.027 1.00 87.88 199 PHE A N 1
ATOM 1600 C CA . PHE A 1 199 ? -9.363 10.911 24.564 1.00 87.88 199 PHE A CA 1
ATOM 1601 C C . PHE A 1 199 ? -10.258 10.916 25.812 1.00 87.88 199 PHE A C 1
ATOM 1603 O O . PHE A 1 199 ? -10.494 9.855 26.383 1.00 87.88 199 PHE A O 1
ATOM 1610 N N . ALA A 1 200 ? -10.753 12.082 26.247 1.00 88.38 200 ALA A N 1
ATOM 1611 C CA . ALA A 1 200 ? -11.548 12.198 27.470 1.00 88.38 200 ALA A CA 1
ATOM 1612 C C . ALA A 1 200 ? -12.956 11.599 27.320 1.00 88.38 200 ALA A C 1
ATOM 1614 O O . ALA A 1 200 ? -13.440 10.940 28.237 1.00 88.38 200 ALA A O 1
ATOM 1615 N N . SER A 1 201 ? -13.587 11.796 26.158 1.00 86.94 201 SER A N 1
ATOM 1616 C CA . SER A 1 201 ? -14.940 11.310 25.873 1.00 86.94 201 SER A CA 1
ATOM 1617 C C . SER A 1 201 ? -15.072 10.852 24.418 1.00 86.94 201 SER A C 1
ATOM 1619 O O . SER A 1 201 ? -14.463 11.460 23.532 1.00 86.94 201 SER A O 1
ATOM 1621 N N . PRO A 1 202 ? -15.889 9.820 24.133 1.00 92.19 202 PRO A N 1
ATOM 1622 C CA . PRO A 1 202 ? -16.269 9.477 22.768 1.00 92.19 202 PRO A CA 1
ATOM 1623 C C . PRO A 1 202 ? -16.950 10.662 22.077 1.00 92.19 202 PRO A C 1
ATOM 1625 O O . PRO A 1 202 ? -17.763 11.358 22.680 1.00 92.19 202 PRO A O 1
ATOM 1628 N N . ILE A 1 203 ? -16.628 10.874 20.802 1.00 95.75 203 ILE A N 1
ATOM 1629 C CA . ILE A 1 203 ? -17.257 11.903 19.971 1.00 95.75 203 ILE A CA 1
ATOM 1630 C C . ILE A 1 203 ? -18.219 11.210 19.016 1.00 95.75 203 ILE A C 1
ATOM 1632 O O . ILE A 1 203 ? -17.816 10.308 18.278 1.00 95.75 203 ILE A O 1
ATOM 1636 N N . GLU A 1 204 ? -19.474 11.641 19.029 1.00 96.00 204 GLU A N 1
ATOM 1637 C CA . GLU A 1 204 ? -20.540 11.082 18.202 1.00 96.00 204 GLU A CA 1
ATOM 1638 C C . GLU A 1 204 ? -20.738 11.884 16.908 1.00 96.00 204 GLU A C 1
ATOM 1640 O O . GLU A 1 204 ? -20.248 13.007 16.746 1.00 96.00 204 GLU A O 1
ATOM 1645 N N . THR A 1 205 ? -21.457 11.297 15.952 1.00 96.56 205 THR A N 1
ATOM 1646 C CA . THR A 1 205 ? -21.931 12.020 14.765 1.00 96.56 205 THR A CA 1
ATOM 1647 C C . THR A 1 205 ? -22.878 13.152 15.164 1.00 96.56 205 THR A C 1
ATOM 1649 O O . THR A 1 205 ? -23.475 13.119 16.233 1.00 96.56 205 THR A O 1
ATOM 1652 N N . ASP A 1 206 ? -22.981 14.177 14.322 1.00 95.56 206 ASP A N 1
ATOM 1653 C CA . ASP A 1 206 ? -23.778 15.396 14.533 1.00 95.56 206 ASP A CA 1
ATOM 1654 C C . ASP A 1 206 ? -23.352 16.288 15.707 1.00 95.56 206 ASP A C 1
ATOM 1656 O O . ASP A 1 206 ? -23.886 17.383 15.880 1.00 95.56 206 ASP A O 1
ATOM 1660 N N . THR A 1 207 ? -22.311 15.902 16.445 1.00 95.56 207 THR A N 1
ATOM 1661 C CA . THR A 1 207 ? -21.721 16.732 17.497 1.00 95.56 207 THR A CA 1
ATOM 1662 C C . THR A 1 207 ? -20.938 17.899 16.893 1.00 95.56 207 THR A C 1
ATOM 1664 O O . THR A 1 207 ? -20.162 17.724 15.948 1.00 95.56 207 THR A O 1
ATOM 1667 N N . TYR A 1 208 ? -21.101 19.099 17.455 1.00 96.31 208 TYR A N 1
ATOM 1668 C CA . TYR A 1 208 ? -20.256 20.244 17.121 1.00 96.31 208 TYR A CA 1
ATOM 1669 C C . TYR A 1 208 ? -18.967 20.215 17.930 1.00 96.31 208 TYR A C 1
ATOM 1671 O O . TYR A 1 208 ? -18.977 20.050 19.149 1.00 96.31 208 TYR A O 1
ATOM 1679 N N . VAL A 1 209 ? -17.846 20.406 17.243 1.00 96.38 209 VAL A N 1
ATOM 1680 C CA . VAL A 1 209 ? -16.512 20.348 17.835 1.00 96.38 209 VAL A CA 1
ATOM 1681 C C . VAL A 1 209 ? -15.695 21.568 17.440 1.00 96.38 209 VAL A C 1
ATOM 1683 O O . VAL A 1 209 ? -15.801 22.079 16.324 1.00 96.38 209 VAL A O 1
ATOM 1686 N N . ARG A 1 210 ? -14.860 22.038 18.364 1.00 96.19 210 ARG A N 1
ATOM 1687 C CA . ARG A 1 210 ? -13.883 23.107 18.163 1.00 96.19 210 ARG A CA 1
ATOM 1688 C C . ARG A 1 210 ? -12.496 22.477 18.186 1.00 96.19 210 ARG A C 1
ATOM 1690 O O . ARG A 1 210 ? -12.018 22.096 19.246 1.00 96.19 210 ARG A O 1
ATOM 1697 N N . VAL A 1 211 ? -11.857 22.357 17.027 1.00 96.31 211 VAL A N 1
ATOM 1698 C CA . VAL A 1 211 ? -10.549 21.702 16.871 1.00 96.31 211 VAL A CA 1
ATOM 1699 C C . VAL A 1 211 ? -9.437 22.742 16.937 1.00 96.31 211 VAL A C 1
ATOM 1701 O O . VAL A 1 211 ? -9.464 23.707 16.172 1.00 96.31 211 VAL A O 1
ATOM 1704 N N . SER A 1 212 ? -8.451 22.551 17.816 1.00 95.62 212 SER A N 1
ATOM 1705 C CA . SER A 1 212 ? -7.281 23.431 17.944 1.00 95.62 212 SER A CA 1
ATOM 1706 C C . SER A 1 212 ? -6.010 22.652 18.304 1.00 95.62 212 SER A C 1
ATOM 1708 O O . SER A 1 212 ? -6.080 21.528 18.788 1.00 95.62 212 SER A O 1
ATOM 1710 N N . GLN A 1 213 ? -4.836 23.250 18.059 1.00 94.25 213 GLN A N 1
ATOM 1711 C CA . GLN A 1 213 ? -3.517 22.655 18.361 1.00 94.25 213 GLN A CA 1
ATOM 1712 C C . GLN A 1 213 ? -3.178 21.374 17.568 1.00 94.25 213 GLN A C 1
ATOM 1714 O O . GLN A 1 213 ? -2.378 20.555 18.010 1.00 94.25 213 GLN A O 1
ATOM 1719 N N . PHE A 1 214 ? -3.755 21.212 16.375 1.00 95.12 214 PHE A N 1
ATOM 1720 C CA . PHE A 1 214 ? -3.366 20.172 15.415 1.00 95.12 214 PHE A CA 1
ATOM 1721 C C . PHE A 1 214 ? -2.408 20.738 14.360 1.00 95.12 214 PHE A C 1
ATOM 1723 O O . PHE A 1 214 ? -2.346 21.950 14.153 1.00 95.12 214 PHE A O 1
ATOM 1730 N N . ILE A 1 215 ? -1.708 19.860 13.643 1.00 94.12 215 ILE A N 1
ATOM 1731 C CA . ILE A 1 215 ? -0.873 20.208 12.488 1.00 94.12 215 ILE A CA 1
ATOM 1732 C C . ILE A 1 215 ? -1.550 19.740 11.201 1.00 94.12 215 ILE A C 1
ATOM 1734 O O . ILE A 1 215 ? -2.114 18.646 11.136 1.00 94.12 215 ILE A O 1
ATOM 1738 N N . VAL A 1 216 ? -1.477 20.555 10.148 1.00 93.25 216 VAL A N 1
ATOM 1739 C CA . VAL A 1 216 ? -1.948 20.178 8.810 1.00 93.25 216 VAL A CA 1
ATOM 1740 C C . VAL A 1 216 ? -0.996 19.147 8.203 1.00 93.25 216 VAL A C 1
ATOM 1742 O O . VAL A 1 216 ? 0.147 19.458 7.885 1.00 93.25 216 VAL A O 1
ATOM 1745 N N . THR A 1 217 ? -1.466 17.924 7.971 1.00 91.19 217 THR A N 1
ATOM 1746 C CA . THR A 1 217 ? -0.660 16.832 7.391 1.00 91.19 217 THR A CA 1
ATOM 1747 C C . THR A 1 217 ? -0.957 16.573 5.918 1.00 91.19 217 THR A C 1
ATOM 1749 O O . THR A 1 217 ? -0.128 16.007 5.204 1.00 91.19 217 THR A O 1
ATOM 1752 N N . LYS A 1 218 ? -2.125 17.003 5.425 1.00 90.06 218 LYS A N 1
ATOM 1753 C CA . LYS A 1 218 ? -2.483 16.918 4.003 1.00 90.06 218 LYS A CA 1
ATOM 1754 C C . LYS A 1 218 ? -3.410 18.054 3.599 1.00 90.06 218 LYS A C 1
ATOM 1756 O O . LYS A 1 218 ? -4.339 18.392 4.327 1.00 90.06 218 LYS A O 1
ATOM 1761 N N . VAL A 1 219 ? -3.202 18.567 2.390 1.00 87.31 219 VAL A N 1
ATOM 1762 C CA . VAL A 1 219 ? -4.109 19.494 1.707 1.00 87.31 219 VAL A CA 1
ATOM 1763 C C . VAL A 1 219 ? -4.533 18.847 0.391 1.00 87.31 219 VAL A C 1
ATOM 1765 O O . VAL A 1 219 ? -3.694 18.438 -0.407 1.00 87.31 219 VAL A O 1
ATOM 1768 N N . ASP A 1 220 ? -5.837 18.695 0.194 1.00 85.31 220 ASP A N 1
ATOM 1769 C CA . ASP A 1 220 ? -6.452 18.069 -0.974 1.00 85.31 220 ASP A CA 1
ATOM 1770 C C . ASP A 1 220 ? -7.341 19.108 -1.660 1.00 85.31 220 ASP A C 1
ATOM 1772 O O . ASP A 1 220 ? -8.513 19.270 -1.321 1.00 85.31 220 ASP A O 1
ATOM 1776 N N . LEU A 1 221 ? -6.747 19.853 -2.596 1.00 80.62 221 LEU A N 1
ATOM 1777 C CA . LEU A 1 221 ? -7.421 20.943 -3.306 1.00 80.62 221 LEU A CA 1
ATOM 1778 C C . LEU A 1 221 ? -8.591 20.430 -4.156 1.00 80.62 221 LEU A C 1
ATOM 1780 O O . LEU A 1 221 ? -9.649 21.053 -4.183 1.00 80.62 221 LEU A O 1
ATOM 1784 N N . LYS A 1 222 ? -8.434 19.257 -4.790 1.00 77.94 222 LYS A N 1
ATOM 1785 C CA . LYS A 1 222 ? -9.470 18.634 -5.630 1.00 77.94 222 LYS A CA 1
ATOM 1786 C C . LYS A 1 222 ? -10.706 18.274 -4.811 1.00 77.94 222 LYS A C 1
ATOM 1788 O O . LYS A 1 222 ? -11.824 18.517 -5.250 1.00 77.94 222 LYS A O 1
ATOM 1793 N N . LYS A 1 223 ? -10.511 17.704 -3.619 1.00 84.56 223 LYS A N 1
ATOM 1794 C CA . LYS A 1 223 ? -11.613 17.346 -2.712 1.00 84.56 223 LYS A CA 1
ATOM 1795 C C . LYS A 1 223 ? -11.987 18.466 -1.744 1.00 84.56 223 LYS A C 1
ATOM 1797 O O . LYS A 1 223 ? -12.751 18.192 -0.824 1.00 84.56 223 LYS A O 1
ATOM 1802 N N . LYS A 1 224 ? -11.412 19.668 -1.907 1.00 87.88 224 LYS A N 1
ATOM 1803 C CA . LYS A 1 224 ? -11.544 20.806 -0.987 1.00 87.88 224 LYS A CA 1
ATOM 1804 C C . LYS A 1 224 ? -11.489 20.349 0.468 1.00 87.88 224 LYS A C 1
ATOM 1806 O O . LYS A 1 224 ? -12.465 20.451 1.207 1.00 87.88 224 LYS A O 1
ATOM 1811 N N . ALA A 1 225 ? -10.373 19.747 0.864 1.00 92.38 225 ALA A N 1
ATOM 1812 C CA . ALA A 1 225 ? -10.241 19.154 2.185 1.00 92.38 225 ALA A CA 1
ATOM 1813 C C . ALA A 1 225 ? -8.850 19.352 2.781 1.00 92.38 225 ALA A C 1
ATOM 1815 O O . ALA A 1 225 ? -7.844 19.285 2.074 1.00 92.38 225 ALA A O 1
ATOM 1816 N N . ILE A 1 226 ? -8.789 19.506 4.102 1.00 93.81 226 ILE A N 1
ATOM 1817 C CA . ILE A 1 226 ? -7.543 19.382 4.869 1.00 93.81 226 ILE A CA 1
ATOM 1818 C C . ILE A 1 226 ? -7.606 18.160 5.770 1.00 93.81 226 ILE A C 1
ATOM 1820 O O . ILE A 1 226 ? -8.668 17.781 6.260 1.00 93.81 226 ILE A O 1
ATOM 1824 N N . THR A 1 227 ? -6.456 17.536 5.986 1.00 95.25 227 THR A N 1
ATOM 1825 C CA . THR A 1 227 ? -6.269 16.515 7.017 1.00 95.25 227 THR A CA 1
ATOM 1826 C C . THR A 1 227 ? -5.318 17.058 8.065 1.00 95.25 227 THR A C 1
ATOM 1828 O O . THR A 1 227 ? -4.276 17.628 7.736 1.00 95.25 227 THR A O 1
ATOM 1831 N N . LEU A 1 228 ? -5.712 16.886 9.314 1.00 95.75 228 LEU A N 1
ATOM 1832 C CA . LEU A 1 228 ? -5.016 17.310 10.507 1.00 95.75 228 LEU A CA 1
ATOM 1833 C C . LEU A 1 228 ? -4.568 16.070 11.279 1.00 95.75 228 LEU A C 1
ATOM 1835 O O . LEU A 1 228 ? -5.245 15.042 11.240 1.00 95.75 228 LEU A O 1
ATOM 1839 N N . ASN A 1 229 ? -3.445 16.168 11.978 1.00 94.81 229 ASN A N 1
ATOM 1840 C CA . ASN A 1 229 ? -3.031 15.173 12.962 1.00 94.81 229 ASN A CA 1
ATOM 1841 C C . ASN A 1 229 ? -2.476 15.872 14.206 1.00 94.81 229 ASN A C 1
ATOM 1843 O O . ASN A 1 229 ? -2.229 17.082 14.189 1.00 94.81 229 ASN A O 1
ATOM 1847 N N . LEU A 1 230 ? -2.301 15.107 15.277 1.00 92.38 230 LEU A N 1
ATOM 1848 C CA . LEU A 1 230 ? -1.600 15.563 16.465 1.00 92.38 230 LEU A CA 1
ATOM 1849 C C . LEU A 1 230 ? -0.176 16.010 16.090 1.00 92.38 230 LEU A C 1
ATOM 1851 O O . LEU A 1 230 ? 0.434 15.411 15.194 1.00 92.38 230 LEU A O 1
ATOM 1855 N N . PRO A 1 231 ? 0.343 17.074 16.726 1.00 88.25 231 PRO A N 1
ATOM 1856 C CA . PRO A 1 231 ? 1.725 17.477 16.539 1.00 88.25 231 PRO A CA 1
ATOM 1857 C C . PRO A 1 231 ? 2.647 16.326 16.941 1.00 88.25 231 PRO A C 1
ATOM 1859 O O . PRO A 1 231 ? 2.484 15.744 18.013 1.00 88.25 231 PRO A O 1
ATOM 1862 N N . GLN A 1 232 ? 3.606 15.991 16.080 1.00 77.69 232 GLN A N 1
ATOM 1863 C CA . GLN A 1 232 ? 4.705 15.123 16.487 1.00 77.69 232 GLN A CA 1
ATOM 1864 C C . GLN A 1 232 ? 5.621 15.957 17.385 1.00 77.69 232 GLN A C 1
ATOM 1866 O O . GLN A 1 232 ? 5.959 17.083 17.025 1.00 77.69 232 GLN A O 1
ATOM 1871 N N . MET A 1 233 ? 5.946 15.455 18.574 1.00 64.75 233 MET A N 1
ATOM 1872 C CA . MET A 1 233 ? 6.967 16.078 19.414 1.00 64.75 233 MET A CA 1
ATOM 1873 C C . MET A 1 233 ? 8.331 15.676 18.846 1.00 64.75 233 MET A C 1
ATOM 1875 O O . MET A 1 233 ? 8.574 14.485 18.656 1.00 64.75 233 MET A O 1
ATOM 1879 N N . ASP A 1 234 ? 9.155 16.662 18.484 1.00 50.38 234 ASP A N 1
ATOM 1880 C CA . ASP A 1 234 ? 10.526 16.435 18.022 1.00 50.38 234 ASP A CA 1
ATOM 1881 C C . ASP A 1 234 ? 11.459 16.162 19.215 1.00 50.38 234 ASP A C 1
ATOM 1883 O O . ASP A 1 234 ? 11.254 16.704 20.299 1.00 50.38 234 ASP A O 1
ATOM 1887 N N . GLU A 1 235 ? 12.504 15.377 18.932 1.00 46.19 235 GLU A N 1
ATOM 1888 C CA . GLU A 1 235 ? 13.643 14.974 19.777 1.00 46.19 235 GLU A CA 1
ATOM 1889 C C . GLU A 1 235 ? 13.415 13.732 20.667 1.00 46.19 235 GLU A C 1
ATOM 1891 O O . GLU A 1 235 ? 12.690 13.744 21.652 1.00 46.19 235 GLU A O 1
ATOM 1896 N N . ASP A 1 236 ? 14.065 12.629 20.270 1.00 54.06 236 ASP A N 1
ATOM 1897 C CA . ASP A 1 236 ? 14.256 11.347 20.976 1.00 54.06 236 ASP A CA 1
ATOM 1898 C C . ASP A 1 236 ? 13.028 10.510 21.393 1.00 54.06 236 ASP A C 1
ATOM 1900 O O . ASP A 1 236 ? 13.161 9.295 21.586 1.00 54.06 236 ASP A O 1
ATOM 1904 N N . ASP A 1 237 ? 11.822 11.075 21.409 1.00 53.81 237 ASP A N 1
ATOM 1905 C CA . ASP A 1 237 ? 10.630 10.387 21.893 1.00 53.81 237 ASP A CA 1
ATOM 1906 C C . ASP A 1 237 ? 9.851 9.618 20.810 1.00 53.81 237 ASP A C 1
ATOM 1908 O O . ASP A 1 237 ? 9.763 9.943 19.621 1.00 53.81 237 ASP A O 1
ATOM 1912 N N . LEU A 1 238 ? 9.307 8.481 21.235 1.00 55.88 238 LEU A N 1
ATOM 1913 C CA . LEU A 1 238 ? 8.387 7.645 20.467 1.00 55.88 238 LEU A CA 1
ATOM 1914 C C . LEU A 1 238 ? 7.183 8.489 20.033 1.00 55.88 238 LEU A C 1
ATOM 1916 O O . LEU A 1 238 ? 6.705 9.285 20.841 1.00 55.88 238 LEU A O 1
ATOM 1920 N N . PRO A 1 239 ? 6.663 8.341 18.794 1.00 57.38 239 PRO A N 1
ATOM 1921 C CA . PRO A 1 239 ? 5.437 9.036 18.429 1.00 57.38 239 PRO A CA 1
ATOM 1922 C C . PRO A 1 239 ? 4.362 8.618 19.439 1.00 57.38 239 PRO A C 1
ATOM 1924 O O . PRO A 1 239 ? 4.023 7.441 19.541 1.00 57.38 239 PRO A O 1
ATOM 1927 N N . SER A 1 240 ? 3.913 9.574 20.251 1.00 65.00 240 SER A N 1
ATOM 1928 C CA . SER A 1 240 ? 3.207 9.278 21.500 1.00 65.00 240 SER A CA 1
ATOM 1929 C C . SER A 1 240 ? 1.719 9.028 21.304 1.00 65.00 240 SER A C 1
ATOM 1931 O O . SER A 1 240 ? 1.081 8.532 22.219 1.00 65.00 240 SER A O 1
ATOM 1933 N N . THR A 1 241 ? 1.157 9.413 20.149 1.00 79.12 241 THR A N 1
ATOM 1934 C CA . THR A 1 241 ? -0.214 9.120 19.690 1.00 79.12 241 THR A CA 1
ATOM 1935 C C . THR A 1 241 ? -0.420 9.598 18.240 1.00 79.12 241 THR A C 1
ATOM 1937 O O . THR A 1 241 ? 0.341 10.410 17.715 1.00 79.12 241 THR A O 1
ATOM 1940 N N . SER A 1 242 ? -1.476 9.111 17.580 1.00 89.75 242 SER A N 1
ATOM 1941 C CA . SER A 1 242 ? -2.032 9.687 16.345 1.00 89.75 242 SER A CA 1
ATOM 1942 C C . SER A 1 242 ? -3.531 9.914 16.542 1.00 89.75 242 SER A C 1
ATOM 1944 O O . SER A 1 242 ? -4.190 9.133 17.229 1.00 89.75 242 SER A O 1
ATOM 1946 N N . TYR A 1 243 ? -4.066 10.985 15.958 1.00 93.88 243 TYR A N 1
ATOM 1947 C CA . TYR A 1 243 ? -5.504 11.222 15.870 1.00 93.88 243 TYR A CA 1
ATOM 1948 C C . TYR A 1 243 ? -5.801 12.083 14.642 1.00 93.88 243 TYR A C 1
ATOM 1950 O O . TYR A 1 243 ? -5.562 13.292 14.614 1.00 93.88 243 TYR A O 1
ATOM 1958 N N . ILE A 1 244 ? -6.314 11.445 13.597 1.00 95.75 244 ILE A N 1
ATOM 1959 C CA . ILE A 1 244 ? -6.446 12.027 12.267 1.00 95.75 244 ILE A CA 1
ATOM 1960 C C . ILE A 1 244 ? -7.845 12.607 12.082 1.00 95.75 244 ILE A C 1
ATOM 1962 O O . ILE A 1 244 ? -8.845 11.891 12.108 1.00 95.75 244 ILE A O 1
ATOM 1966 N N . ILE A 1 245 ? -7.911 13.906 11.807 1.00 97.19 245 ILE A N 1
ATOM 1967 C CA . ILE A 1 245 ? -9.160 14.631 11.555 1.00 97.19 245 ILE A CA 1
ATOM 1968 C C . ILE A 1 245 ? -9.159 15.122 10.112 1.00 97.19 245 ILE A C 1
ATOM 1970 O O . ILE A 1 245 ? -8.169 15.680 9.645 1.00 97.19 245 ILE A O 1
ATOM 1974 N N . ARG A 1 246 ? -10.268 14.961 9.389 1.00 97.12 246 ARG A N 1
ATOM 1975 C CA . ARG A 1 246 ? -10.436 15.537 8.050 1.00 97.12 246 ARG A CA 1
ATOM 1976 C C . ARG A 1 246 ? -11.559 16.556 8.042 1.00 97.12 246 ARG A C 1
ATOM 1978 O O . ARG A 1 246 ? -12.690 16.214 8.357 1.00 97.12 246 ARG A O 1
ATOM 1985 N N . PHE A 1 247 ? -11.254 17.767 7.593 1.00 95.69 247 PHE A N 1
ATOM 1986 C CA . PHE A 1 247 ? -12.260 18.770 7.258 1.00 95.69 247 PHE A CA 1
ATOM 1987 C C . PHE A 1 247 ? -12.545 18.730 5.761 1.00 95.69 247 PHE A C 1
ATOM 1989 O O . PHE A 1 247 ? -11.611 18.783 4.957 1.00 95.69 247 PHE A O 1
ATOM 1996 N N . THR A 1 248 ? -13.819 18.643 5.388 1.00 94.06 248 THR A N 1
ATOM 1997 C CA . THR A 1 248 ? -14.287 18.751 3.999 1.00 94.06 248 THR A CA 1
ATOM 1998 C C . THR A 1 248 ? -15.126 20.004 3.845 1.00 94.06 248 THR A C 1
ATOM 2000 O O . THR A 1 248 ? -16.156 20.139 4.500 1.00 94.06 248 THR A O 1
ATOM 2003 N N . PHE A 1 249 ? -14.676 20.916 2.990 1.00 90.06 249 PHE A N 1
ATOM 2004 C CA . PHE A 1 249 ? -15.358 22.171 2.709 1.00 90.06 249 PHE A CA 1
ATOM 2005 C C . PHE A 1 249 ? -16.389 21.960 1.593 1.00 90.06 249 PHE A C 1
ATOM 2007 O O . PHE A 1 249 ? -16.166 21.171 0.673 1.00 90.06 249 PHE A O 1
ATOM 2014 N N . GLU A 1 250 ? -17.517 22.664 1.668 1.00 83.19 250 GLU A N 1
ATOM 2015 C CA . GLU A 1 250 ? -18.564 22.581 0.649 1.00 83.19 250 GLU A CA 1
ATOM 2016 C C . GLU A 1 250 ? -18.065 23.025 -0.733 1.00 83.19 250 GLU A C 1
ATOM 2018 O O . GLU A 1 250 ? -17.176 23.873 -0.870 1.00 83.19 250 GLU A O 1
ATOM 2023 N N . SER A 1 251 ? -18.685 22.481 -1.783 1.00 70.69 251 SER A N 1
ATOM 2024 C CA . SER A 1 251 ? -18.289 22.686 -3.181 1.00 70.69 251 SER A CA 1
ATOM 2025 C C . SER A 1 251 ? -18.241 24.153 -3.612 1.00 70.69 251 SER A C 1
ATOM 2027 O O . SER A 1 251 ? -17.482 24.480 -4.524 1.00 70.69 251 SER A O 1
ATOM 2029 N N . HIS A 1 252 ? -18.964 25.051 -2.942 1.00 65.50 252 HIS A N 1
ATOM 2030 C CA . HIS A 1 252 ? -19.006 26.483 -3.264 1.00 65.50 252 HIS A CA 1
ATOM 2031 C C . HIS A 1 252 ? -18.210 27.367 -2.294 1.00 65.50 252 HIS A C 1
ATOM 2033 O O . HIS A 1 252 ? -17.986 28.537 -2.591 1.00 65.50 252 HIS A O 1
ATOM 2039 N N . ALA A 1 253 ? -17.715 26.819 -1.182 1.00 71.62 253 ALA A N 1
ATOM 2040 C CA . ALA A 1 253 ? -16.891 27.572 -0.248 1.00 71.62 253 ALA A CA 1
ATOM 2041 C C . ALA A 1 253 ? -15.476 27.794 -0.812 1.00 71.62 253 ALA A C 1
ATOM 2043 O O . ALA A 1 253 ? -14.881 26.910 -1.455 1.00 71.62 253 ALA A O 1
ATOM 2044 N N . THR A 1 254 ? -14.923 28.981 -0.554 1.00 71.69 254 THR A N 1
ATOM 2045 C CA . THR A 1 254 ? -13.496 29.259 -0.715 1.00 71.69 254 THR A CA 1
ATOM 2046 C C . THR A 1 254 ? -12.742 28.581 0.423 1.00 71.69 254 THR A C 1
ATOM 2048 O O . THR A 1 254 ? -12.960 28.851 1.602 1.00 71.69 254 THR A O 1
ATOM 2051 N N . MET A 1 255 ? -11.865 27.644 0.069 1.00 79.06 255 MET A N 1
ATOM 2052 C CA . MET A 1 255 ? -11.034 26.945 1.040 1.00 79.06 255 MET A CA 1
ATOM 2053 C C . MET A 1 255 ? -9.908 27.884 1.500 1.00 79.06 255 MET A C 1
ATOM 2055 O O . MET A 1 255 ? -9.209 28.429 0.641 1.00 79.06 255 MET A O 1
ATOM 2059 N N . PRO A 1 256 ? -9.692 28.071 2.815 1.00 80.75 256 PRO A N 1
ATOM 2060 C CA . PRO A 1 256 ? -8.547 28.835 3.291 1.00 80.75 256 PRO A CA 1
ATOM 2061 C C . PRO A 1 256 ? -7.229 28.216 2.809 1.00 80.75 256 PRO A C 1
ATOM 2063 O O . PRO A 1 256 ? -7.125 27.003 2.602 1.00 80.75 256 PRO A O 1
ATOM 2066 N N . ILE A 1 257 ? -6.204 29.048 2.629 1.00 84.12 257 ILE A N 1
ATOM 2067 C CA . ILE A 1 257 ? -4.891 28.584 2.175 1.00 84.12 257 ILE A CA 1
ATOM 2068 C C . ILE A 1 257 ? -4.176 27.917 3.353 1.00 84.12 257 ILE A C 1
ATOM 2070 O O . ILE A 1 257 ? -3.741 28.588 4.288 1.00 84.12 257 ILE A O 1
ATOM 2074 N N . TYR A 1 258 ? -4.027 26.593 3.288 1.00 87.56 258 TYR A N 1
ATOM 2075 C CA . TYR A 1 258 ? -3.253 25.823 4.259 1.00 87.56 258 TYR A CA 1
ATOM 2076 C C . TYR A 1 258 ? -1.944 25.299 3.656 1.00 87.56 258 TYR A C 1
ATOM 2078 O O . TYR A 1 258 ? -1.901 24.916 2.487 1.00 87.56 258 TYR A O 1
ATOM 2086 N N . LYS A 1 259 ? -0.882 25.240 4.467 1.00 85.94 259 LYS A N 1
ATOM 2087 C CA . LYS A 1 259 ? 0.395 24.590 4.130 1.00 85.94 259 LYS A CA 1
ATOM 2088 C C . LYS A 1 259 ? 0.580 23.330 4.970 1.00 85.94 259 LYS A C 1
ATOM 2090 O O . LYS A 1 259 ? 0.272 23.323 6.154 1.00 85.94 259 LYS A O 1
ATOM 2095 N N . VAL A 1 260 ? 1.091 22.261 4.365 1.00 86.81 260 VAL A N 1
ATOM 2096 C CA . VAL A 1 260 ? 1.460 21.042 5.105 1.00 86.81 260 VAL A CA 1
ATOM 2097 C C . VAL A 1 260 ? 2.584 21.368 6.097 1.00 86.81 260 VAL A C 1
ATOM 2099 O O . VAL A 1 260 ? 3.477 22.144 5.770 1.00 86.81 260 VAL A O 1
ATOM 2102 N N . GLY A 1 261 ? 2.516 20.801 7.301 1.00 87.88 261 GLY A N 1
ATOM 2103 C CA . GLY A 1 261 ? 3.452 21.034 8.404 1.00 87.88 261 GLY A CA 1
ATOM 2104 C C . GLY A 1 261 ? 3.116 22.250 9.268 1.00 87.88 261 GLY A C 1
ATOM 2105 O O . GLY A 1 261 ? 3.652 22.377 10.363 1.00 87.88 261 GLY A O 1
ATOM 2106 N N . GLN A 1 262 ? 2.208 23.130 8.832 1.00 91.81 262 GLN A N 1
ATOM 2107 C CA . GLN A 1 262 ? 1.849 24.294 9.639 1.00 91.81 262 GLN A CA 1
ATOM 2108 C C . GLN A 1 262 ? 0.875 23.904 10.771 1.00 91.81 262 GLN A C 1
ATOM 2110 O O . GLN A 1 262 ? -0.063 23.127 10.530 1.00 91.81 262 GLN A O 1
ATOM 2115 N N . PRO A 1 263 ? 1.030 24.470 11.981 1.00 94.12 263 PRO A N 1
ATOM 2116 C CA . PRO A 1 263 ? -0.001 24.411 13.010 1.00 94.12 263 PRO A CA 1
ATOM 2117 C C . PRO A 1 263 ? -1.309 25.027 12.511 1.00 94.12 263 PRO A C 1
ATOM 2119 O O . PRO A 1 263 ? -1.305 25.978 11.725 1.00 94.12 263 PRO A O 1
ATOM 2122 N N . LEU A 1 264 ? -2.440 24.499 12.971 1.00 93.00 264 LEU A N 1
ATOM 2123 C CA . LEU A 1 264 ? -3.752 25.038 12.640 1.00 93.00 264 LEU A CA 1
ATOM 2124 C C . LEU A 1 264 ? -3.834 26.514 13.085 1.00 93.00 264 LEU A C 1
ATOM 2126 O O . LEU A 1 264 ? -3.646 26.789 14.274 1.00 93.00 264 LEU A O 1
ATOM 2130 N N . PRO A 1 265 ? -4.094 27.470 12.170 1.00 87.38 265 PRO A N 1
ATOM 2131 C CA . PRO A 1 265 ? -4.207 28.877 12.530 1.00 87.38 265 PRO A CA 1
ATOM 2132 C C . PRO A 1 265 ? -5.515 29.102 13.296 1.00 87.38 265 PRO A C 1
ATOM 2134 O O . PRO A 1 265 ? -6.581 29.262 12.706 1.00 87.38 265 PRO A O 1
ATOM 2137 N N . GLY A 1 266 ? -5.426 29.084 14.625 1.00 89.25 266 GLY A N 1
ATOM 2138 C CA . GLY A 1 266 ? -6.579 29.198 15.513 1.00 89.25 266 GLY A CA 1
ATOM 2139 C C . GLY A 1 266 ? -7.412 27.916 15.592 1.00 89.25 266 GLY A C 1
ATOM 2140 O O . GLY A 1 266 ? -6.960 26.824 15.244 1.00 89.25 266 GLY A O 1
ATOM 2141 N N . ALA A 1 267 ? -8.635 28.056 16.103 1.00 92.19 267 ALA A N 1
ATOM 2142 C CA . ALA A 1 267 ? -9.571 26.949 16.223 1.00 92.19 267 ALA A CA 1
ATOM 2143 C C . ALA A 1 267 ? -10.548 26.926 15.042 1.00 92.19 267 ALA A C 1
ATOM 2145 O O . ALA A 1 267 ? -11.092 27.965 14.668 1.00 92.19 267 ALA A O 1
ATOM 2146 N N . ILE A 1 268 ? -10.816 25.740 14.497 1.00 93.31 268 ILE A N 1
ATOM 2147 C CA . ILE A 1 268 ? -11.865 25.540 13.491 1.00 93.31 268 ILE A CA 1
ATOM 2148 C C . ILE A 1 268 ? -13.049 24.861 14.166 1.00 93.31 268 ILE A C 1
ATOM 2150 O O . ILE A 1 268 ? -12.884 23.835 14.828 1.00 93.31 268 ILE A O 1
ATOM 2154 N N . ILE A 1 269 ? -14.241 25.428 13.992 1.00 94.69 269 ILE A N 1
ATOM 2155 C CA . ILE A 1 269 ? -15.484 24.829 14.472 1.00 94.69 269 ILE A CA 1
ATOM 2156 C C . ILE A 1 269 ? -16.149 24.070 13.323 1.00 94.69 269 ILE A C 1
ATOM 2158 O O . ILE A 1 269 ? -16.231 24.565 12.197 1.00 94.69 269 ILE A O 1
ATOM 2162 N N . GLY A 1 270 ? -16.622 22.860 13.599 1.00 95.12 270 GLY A N 1
ATOM 2163 C CA . GLY A 1 270 ? -17.344 22.065 12.618 1.00 95.12 270 GLY A CA 1
ATOM 2164 C C . GLY A 1 270 ? -18.238 21.006 13.241 1.00 95.12 270 GLY A C 1
ATOM 2165 O O . GLY A 1 270 ? -18.123 20.697 14.425 1.00 95.12 270 GLY A O 1
ATOM 2166 N N . ARG A 1 271 ? -19.137 20.459 12.427 1.00 96.19 271 ARG A N 1
ATOM 2167 C CA . ARG A 1 271 ? -20.020 19.347 12.781 1.00 96.19 271 ARG A CA 1
ATOM 2168 C C . ARG A 1 271 ? -19.382 18.030 12.358 1.00 96.19 271 ARG A C 1
ATOM 2170 O O . ARG A 1 271 ? -18.965 17.888 11.205 1.00 96.19 271 ARG A O 1
ATOM 2177 N N . VAL A 1 272 ? -19.317 17.063 13.269 1.00 97.38 272 VAL A N 1
ATOM 2178 C CA . VAL A 1 272 ? -18.843 15.710 12.962 1.00 97.38 272 VAL A CA 1
ATOM 2179 C C . VAL A 1 272 ? -19.860 15.019 12.062 1.00 97.38 272 VAL A C 1
ATOM 2181 O O . VAL A 1 272 ? -20.970 14.715 12.477 1.00 97.38 272 VAL A O 1
ATOM 2184 N N . ILE A 1 273 ? -19.478 14.758 10.817 1.00 97.50 273 ILE A N 1
ATOM 2185 C CA . ILE A 1 273 ? -20.326 14.072 9.836 1.00 97.50 273 ILE A CA 1
ATOM 2186 C C . ILE A 1 273 ? -20.192 12.563 9.987 1.00 97.50 273 ILE A C 1
ATOM 2188 O O . ILE A 1 273 ? -21.172 11.835 9.868 1.00 97.50 273 ILE A O 1
ATOM 2192 N N . GLN A 1 274 ? -18.972 12.086 10.240 1.00 97.94 274 GLN A N 1
ATOM 2193 C CA . GLN A 1 274 ? -18.700 10.669 10.447 1.00 97.94 274 GLN A CA 1
ATOM 2194 C C . GLN A 1 274 ? -17.578 10.476 11.464 1.00 97.94 274 GLN A C 1
ATOM 2196 O O . GLN A 1 274 ? -16.545 11.144 11.415 1.00 97.94 274 GLN A O 1
ATOM 2201 N N . THR A 1 275 ? -17.752 9.493 12.338 1.00 97.75 275 THR A N 1
ATOM 2202 C CA . THR A 1 275 ? -16.678 8.908 13.149 1.00 97.75 275 THR A CA 1
ATOM 2203 C C . THR A 1 275 ? -16.021 7.757 12.388 1.00 97.75 275 THR A C 1
ATOM 2205 O O . THR A 1 275 ? -16.604 7.217 11.441 1.00 97.75 275 THR A O 1
ATOM 2208 N N . ARG A 1 276 ? -14.825 7.321 12.795 1.00 96.38 276 ARG A N 1
ATOM 2209 C CA . ARG A 1 276 ? -14.193 6.115 12.230 1.00 96.38 276 ARG A CA 1
ATOM 2210 C C . ARG A 1 276 ? -15.096 4.884 12.325 1.00 96.38 276 ARG A C 1
ATOM 2212 O O . ARG A 1 276 ? -15.240 4.161 11.344 1.00 96.38 276 ARG A O 1
ATOM 2219 N N . THR A 1 277 ? -15.745 4.687 13.471 1.00 95.88 277 THR A N 1
ATOM 2220 C CA . THR A 1 277 ? -16.691 3.585 13.688 1.00 95.88 277 THR A CA 1
ATOM 2221 C C . THR A 1 277 ? -17.840 3.637 12.683 1.00 95.88 277 THR A C 1
ATOM 2223 O O . THR A 1 277 ? -18.119 2.635 12.032 1.00 95.88 277 THR A O 1
ATOM 2226 N N . SER A 1 278 ? -18.451 4.810 12.477 1.00 96.44 278 SER A N 1
ATOM 2227 C CA . SER A 1 278 ? -19.531 4.962 11.490 1.00 96.44 278 SER A CA 1
ATOM 2228 C C . SER A 1 278 ? -19.053 4.739 10.046 1.00 96.44 278 SER A C 1
ATOM 2230 O O . SER A 1 278 ? -19.763 4.125 9.253 1.00 96.44 278 SER A O 1
ATOM 2232 N N . GLN A 1 279 ? -17.824 5.156 9.707 1.00 97.06 279 GLN A N 1
ATOM 2233 C CA . GLN A 1 279 ? -17.223 4.893 8.393 1.00 97.06 279 GLN A CA 1
ATOM 2234 C C . GLN A 1 279 ? -17.051 3.389 8.160 1.00 97.06 279 GLN A C 1
ATOM 2236 O O . GLN A 1 279 ? -17.444 2.886 7.111 1.00 97.06 279 GLN A O 1
ATOM 2241 N N . TRP A 1 280 ? -16.527 2.646 9.138 1.00 96.19 280 TRP A N 1
ATOM 2242 C CA . TRP A 1 280 ? -16.433 1.189 9.024 1.00 96.19 280 TRP A CA 1
ATOM 2243 C C . TRP A 1 280 ? -17.793 0.511 8.951 1.00 96.19 280 TRP A C 1
ATOM 2245 O O . TRP A 1 280 ? -17.939 -0.416 8.167 1.00 96.19 280 TRP A O 1
ATOM 2255 N N . GLN A 1 281 ? -18.797 0.966 9.703 1.00 95.19 281 GLN A N 1
ATOM 2256 C CA . GLN A 1 281 ? -20.154 0.423 9.583 1.00 95.19 281 GLN A CA 1
ATOM 2257 C C . GLN A 1 281 ? -20.705 0.594 8.161 1.00 95.19 281 GLN A C 1
ATOM 2259 O O . GLN A 1 281 ? -21.319 -0.329 7.633 1.00 95.19 281 GLN A O 1
ATOM 2264 N N . ILE A 1 282 ? -20.460 1.742 7.518 1.00 94.44 282 ILE A N 1
ATOM 2265 C CA . ILE A 1 282 ? -20.852 1.976 6.120 1.00 94.44 282 ILE A CA 1
ATOM 2266 C C . ILE A 1 282 ? -20.137 1.003 5.182 1.00 94.44 282 ILE A C 1
ATOM 2268 O O . ILE A 1 282 ? -20.786 0.389 4.339 1.00 94.44 282 ILE A O 1
ATOM 2272 N N . GLU A 1 283 ? -18.822 0.831 5.327 1.00 95.19 283 GLU A N 1
ATOM 2273 C CA . GLU A 1 283 ? -18.069 -0.105 4.484 1.00 95.19 283 GLU A CA 1
ATOM 2274 C C . GLU A 1 283 ? -18.493 -1.561 4.724 1.00 95.19 283 GLU A C 1
ATOM 2276 O O . GLU A 1 283 ? -18.695 -2.309 3.771 1.00 95.19 283 GLU A O 1
ATOM 2281 N N . MET A 1 284 ? -18.730 -1.957 5.974 1.00 94.81 284 MET A N 1
ATOM 2282 C CA . MET A 1 284 ? -19.163 -3.314 6.312 1.00 94.81 284 MET A CA 1
ATOM 2283 C C . MET A 1 284 ? -20.559 -3.642 5.786 1.00 94.81 284 MET A C 1
ATOM 2285 O O . MET A 1 284 ? -20.772 -4.770 5.355 1.00 94.81 284 MET A O 1
ATOM 2289 N N . LYS A 1 285 ? -21.476 -2.668 5.719 1.00 93.69 285 LYS A N 1
ATOM 2290 C CA . LYS A 1 285 ? -22.782 -2.851 5.062 1.00 93.69 285 LYS A CA 1
ATOM 2291 C C . LYS A 1 285 ? -22.660 -3.165 3.570 1.00 93.69 285 LYS A C 1
ATOM 2293 O O . LYS A 1 285 ? -23.508 -3.868 3.037 1.00 93.69 285 LYS A O 1
ATOM 2298 N N . LYS A 1 286 ? -21.616 -2.673 2.889 1.00 93.06 286 LYS A N 1
ATOM 2299 C CA . LYS A 1 286 ? -21.342 -3.050 1.490 1.00 93.06 286 LYS A CA 1
ATOM 2300 C C . LYS A 1 286 ? -20.794 -4.474 1.395 1.00 93.06 286 LYS A C 1
ATOM 2302 O O . LYS A 1 286 ? -21.117 -5.201 0.468 1.00 93.06 286 LYS A O 1
ATOM 2307 N N . ILE A 1 287 ? -19.934 -4.849 2.340 1.00 92.38 287 ILE A N 1
ATOM 2308 C CA . ILE A 1 287 ? -19.201 -6.122 2.348 1.00 92.38 287 ILE A CA 1
ATOM 2309 C C . ILE A 1 287 ? -20.119 -7.289 2.740 1.00 92.38 287 ILE A C 1
ATOM 2311 O O . ILE A 1 287 ? -20.031 -8.356 2.138 1.00 92.38 287 ILE A O 1
ATOM 2315 N N . LEU A 1 288 ? -20.995 -7.084 3.726 1.00 90.06 288 LEU A N 1
ATOM 2316 C CA . LEU A 1 288 ? -21.924 -8.071 4.279 1.00 90.06 288 LEU A CA 1
ATOM 2317 C C . LEU A 1 288 ? -23.368 -7.525 4.211 1.00 90.06 288 LEU A C 1
ATOM 2319 O O . LEU A 1 288 ? -23.921 -7.150 5.247 1.00 90.06 288 LEU A O 1
ATOM 2323 N N . PRO A 1 289 ? -23.975 -7.435 3.011 1.00 77.12 289 PRO A N 1
ATOM 2324 C CA . PRO A 1 289 ? -25.266 -6.766 2.823 1.00 77.12 289 PRO A CA 1
ATOM 2325 C C . PRO A 1 289 ? -26.440 -7.497 3.488 1.00 77.12 289 PRO A C 1
ATOM 2327 O O . PRO A 1 289 ? -27.385 -6.853 3.937 1.00 77.12 289 PRO A O 1
ATOM 2330 N N . ASP A 1 290 ? -26.361 -8.825 3.599 1.00 73.62 290 ASP A N 1
ATOM 2331 C CA . ASP A 1 290 ? -27.473 -9.672 4.053 1.00 73.62 290 ASP A CA 1
ATOM 2332 C C . ASP A 1 290 ? -27.558 -9.817 5.586 1.00 73.62 290 ASP A C 1
ATOM 2334 O O . ASP A 1 290 ? -28.422 -10.526 6.103 1.00 73.62 290 ASP A O 1
ATOM 2338 N N . GLY A 1 291 ? -26.656 -9.173 6.338 1.00 64.88 291 GLY A N 1
ATOM 2339 C CA . GLY A 1 291 ? -26.518 -9.361 7.783 1.00 64.88 291 GLY A CA 1
ATOM 2340 C C . GLY A 1 291 ? -26.760 -8.097 8.605 1.00 64.88 291 GLY A C 1
ATOM 2341 O O . GLY A 1 291 ? -26.296 -7.010 8.267 1.00 64.88 291 GLY A O 1
ATOM 2342 N N . ASN A 1 292 ? -27.390 -8.257 9.773 1.00 75.94 292 ASN A N 1
ATOM 2343 C CA . ASN A 1 292 ? -27.345 -7.267 10.854 1.00 75.94 292 ASN A CA 1
ATOM 2344 C C . ASN A 1 292 ? -25.974 -7.324 11.558 1.00 75.94 292 ASN A C 1
ATOM 2346 O O . ASN A 1 292 ? -25.884 -7.676 12.730 1.00 75.94 292 ASN A O 1
ATOM 2350 N N . PHE A 1 293 ? -24.897 -7.082 10.807 1.00 88.25 293 PHE A N 1
ATOM 2351 C CA . PHE A 1 293 ? -23.533 -7.152 11.322 1.00 88.25 293 PHE A CA 1
ATOM 2352 C C . PHE A 1 293 ? -23.230 -5.945 12.213 1.00 88.25 293 PHE A C 1
ATOM 2354 O O . PHE A 1 293 ? -23.363 -4.791 11.791 1.00 88.25 293 PHE A O 1
ATOM 2361 N N . SER A 1 294 ? -22.748 -6.211 13.424 1.00 91.88 294 SER A N 1
ATOM 2362 C CA . SER A 1 294 ? -22.215 -5.202 14.328 1.00 91.88 294 SER A CA 1
ATOM 2363 C C . SER A 1 294 ? -20.697 -5.319 14.428 1.00 91.88 294 SER A C 1
ATOM 2365 O O . SER A 1 294 ? -20.137 -6.397 14.614 1.00 91.88 294 SER A O 1
ATOM 2367 N N . LEU A 1 295 ? -20.002 -4.177 14.421 1.00 93.50 295 LEU A N 1
ATOM 2368 C CA . LEU A 1 295 ? -18.559 -4.138 14.701 1.00 93.50 295 LEU A CA 1
ATOM 2369 C C . LEU A 1 295 ? -18.213 -4.684 16.100 1.00 93.50 295 LEU A C 1
ATOM 2371 O O . LEU A 1 295 ? -17.062 -5.039 16.338 1.00 93.50 295 LEU A O 1
ATOM 2375 N N . ALA A 1 296 ? -19.194 -4.740 17.007 1.00 93.94 296 ALA A N 1
ATOM 2376 C CA . ALA A 1 296 ? -19.044 -5.279 18.355 1.00 93.94 296 ALA A CA 1
ATOM 2377 C C . ALA A 1 296 ? -19.309 -6.793 18.451 1.00 93.94 296 ALA A C 1
ATOM 2379 O O . ALA A 1 296 ? -19.068 -7.375 19.512 1.00 93.94 296 ALA A O 1
ATOM 2380 N N . ASP A 1 297 ? -19.796 -7.438 17.384 1.00 94.50 297 ASP A N 1
ATOM 2381 C CA . ASP A 1 297 ? -20.017 -8.885 17.381 1.00 94.50 297 ASP A CA 1
ATOM 2382 C C . ASP A 1 297 ? -18.695 -9.603 17.640 1.00 94.50 297 ASP A C 1
ATOM 2384 O O . ASP A 1 297 ? -17.672 -9.265 17.050 1.00 94.50 297 ASP A O 1
ATOM 2388 N N . LYS A 1 298 ? -18.687 -10.604 18.524 1.00 96.31 298 LYS A N 1
ATOM 2389 C CA . LYS A 1 298 ? -17.446 -11.312 18.889 1.00 96.31 298 LYS A CA 1
ATOM 2390 C C . LYS A 1 298 ? -16.921 -12.197 17.765 1.00 96.31 298 LYS A C 1
ATOM 2392 O O . LYS A 1 298 ? -15.720 -12.463 17.699 1.00 96.31 298 LYS A O 1
ATOM 2397 N N . THR A 1 299 ? -17.814 -12.673 16.907 1.00 95.88 299 THR A N 1
ATOM 2398 C CA . THR A 1 299 ? -17.522 -13.681 15.896 1.00 95.88 299 THR A CA 1
ATOM 2399 C C . THR A 1 299 ? -18.283 -13.421 14.603 1.00 95.88 299 THR A C 1
ATOM 2401 O O . THR A 1 299 ? -19.276 -12.700 14.585 1.00 95.88 299 THR A O 1
ATOM 2404 N N . VAL A 1 300 ? -17.819 -14.045 13.526 1.00 94.00 300 VAL A N 1
ATOM 2405 C CA . VAL A 1 300 ? -18.451 -14.088 12.205 1.00 94.00 300 VAL A CA 1
ATOM 2406 C C . VAL A 1 300 ? -18.550 -15.535 11.724 1.00 94.00 300 VAL A C 1
ATOM 2408 O O . VAL A 1 300 ? -17.751 -16.378 12.133 1.00 94.00 300 VAL A O 1
ATOM 2411 N N . LEU A 1 301 ? -19.539 -15.829 10.878 1.00 92.06 301 LEU A N 1
ATOM 2412 C CA . LEU A 1 301 ? -19.847 -17.188 10.423 1.00 92.06 301 LEU A CA 1
ATOM 2413 C C . LEU A 1 301 ? -19.447 -17.398 8.962 1.00 92.06 301 LEU A C 1
ATOM 2415 O O . LEU A 1 301 ? -19.825 -16.620 8.086 1.00 92.06 301 LEU A O 1
ATOM 2419 N N . LEU A 1 302 ? -18.709 -18.473 8.707 1.00 88.06 302 LEU A N 1
ATOM 2420 C CA . LEU A 1 302 ? -18.458 -18.993 7.369 1.00 88.06 302 LEU A CA 1
ATOM 2421 C C . LEU A 1 302 ? -19.687 -19.785 6.859 1.00 88.06 302 LEU A C 1
ATOM 2423 O O . LEU A 1 302 ? -20.491 -20.250 7.671 1.00 88.06 302 LEU A O 1
ATOM 2427 N N . PRO A 1 303 ? -19.850 -19.971 5.531 1.00 83.50 303 PRO A N 1
ATOM 2428 C CA . PRO A 1 303 ? -20.985 -20.705 4.954 1.00 83.50 303 PRO A CA 1
ATOM 2429 C C . PRO A 1 303 ? -21.128 -22.156 5.430 1.00 83.50 303 PRO A C 1
ATOM 2431 O O . PRO A 1 303 ? -22.228 -22.697 5.421 1.00 83.50 303 PRO A O 1
ATOM 2434 N N . ASP A 1 304 ? -20.029 -22.785 5.845 1.00 83.75 304 ASP A N 1
ATOM 2435 C CA . ASP A 1 304 ? -19.988 -24.147 6.390 1.00 83.75 304 ASP A CA 1
ATOM 2436 C C . ASP A 1 304 ? -20.350 -24.215 7.890 1.00 83.75 304 ASP A C 1
ATOM 2438 O O . ASP A 1 304 ? -20.316 -25.287 8.489 1.00 83.75 304 ASP A O 1
ATOM 2442 N N . GLY A 1 305 ? -20.691 -23.076 8.505 1.00 88.94 305 GLY A N 1
ATOM 2443 C CA . GLY A 1 305 ? -20.987 -22.948 9.932 1.00 88.94 305 GLY A CA 1
ATOM 2444 C C . GLY A 1 305 ? -19.756 -22.711 10.812 1.00 88.94 305 GLY A C 1
ATOM 2445 O O . GLY A 1 305 ? -19.906 -22.474 12.014 1.00 88.94 305 GLY A O 1
ATOM 2446 N N . THR A 1 306 ? -18.543 -22.721 10.249 1.00 90.25 306 THR A N 1
ATOM 2447 C CA . THR A 1 306 ? -17.319 -22.437 11.004 1.00 90.25 306 THR A CA 1
ATOM 2448 C C . THR A 1 306 ? -17.357 -21.007 11.544 1.00 90.25 306 THR A C 1
ATOM 2450 O O . THR A 1 306 ? -17.617 -20.043 10.823 1.00 90.25 306 THR A O 1
ATOM 2453 N N . THR A 1 307 ? -17.084 -20.857 12.839 1.00 95.19 307 THR A N 1
ATOM 2454 C CA . THR A 1 307 ? -17.091 -19.558 13.518 1.00 95.19 307 THR A CA 1
ATOM 2455 C C . THR A 1 307 ? -15.675 -18.995 13.607 1.00 95.19 307 THR A C 1
ATOM 2457 O O . THR A 1 307 ? -14.787 -19.636 14.166 1.00 95.19 307 THR A O 1
ATOM 2460 N N . LEU A 1 308 ? -15.463 -17.780 13.099 1.00 96.50 308 LEU A N 1
ATOM 2461 C CA . LEU A 1 308 ? -14.197 -17.051 13.211 1.00 96.50 308 LEU A CA 1
ATOM 2462 C C . LEU A 1 308 ? -14.340 -15.855 14.164 1.00 96.50 308 LEU A C 1
ATOM 2464 O O . LEU A 1 308 ? -15.413 -15.258 14.232 1.00 96.50 308 LEU A O 1
ATOM 2468 N N . PRO A 1 309 ? -13.285 -15.455 14.890 1.00 97.19 309 PRO A N 1
ATOM 2469 C CA . PRO A 1 309 ? -13.300 -14.223 15.671 1.00 97.19 309 PRO A CA 1
ATOM 2470 C C . PRO A 1 309 ? -13.437 -12.992 14.764 1.00 97.19 309 PRO A C 1
ATOM 2472 O O . PRO A 1 309 ? -12.814 -12.910 13.704 1.00 97.19 309 PRO A O 1
ATOM 2475 N N . ASN A 1 310 ? -14.229 -12.010 15.199 1.00 96.81 310 ASN A N 1
ATOM 2476 C CA . ASN A 1 310 ? -14.360 -10.737 14.494 1.00 96.81 310 ASN A CA 1
ATOM 2477 C C . ASN A 1 310 ? -13.078 -9.900 14.682 1.00 96.81 310 ASN A C 1
ATOM 2479 O O . ASN A 1 310 ? -12.752 -9.530 15.817 1.00 96.81 310 ASN A O 1
ATOM 2483 N N . PRO A 1 311 ? -12.362 -9.547 13.599 1.00 97.50 311 PRO A N 1
ATOM 2484 C CA . PRO A 1 311 ? -11.095 -8.828 13.700 1.00 97.50 311 PRO A CA 1
ATOM 2485 C C . PRO A 1 311 ? -11.239 -7.412 14.290 1.00 97.50 311 PRO A C 1
ATOM 2487 O O . PRO A 1 311 ? -10.293 -6.908 14.895 1.00 97.50 311 PRO A O 1
ATOM 2490 N N . PHE A 1 312 ? -12.413 -6.771 14.194 1.00 97.44 312 PHE A N 1
ATOM 2491 C CA . PHE A 1 312 ? -12.632 -5.434 14.768 1.00 97.44 312 PHE A CA 1
ATOM 2492 C C . PHE A 1 312 ? -12.586 -5.416 16.297 1.00 97.44 312 PHE A C 1
ATOM 2494 O O . PHE A 1 312 ? -12.139 -4.428 16.879 1.00 97.44 312 PHE A O 1
ATOM 2501 N N . VAL A 1 313 ? -12.977 -6.511 16.955 1.00 96.44 313 VAL A N 1
ATOM 2502 C CA . VAL A 1 313 ? -12.958 -6.610 18.424 1.00 96.44 313 VAL A CA 1
ATOM 2503 C C . VAL A 1 313 ? -11.527 -6.556 18.965 1.00 96.44 313 VAL A C 1
ATOM 2505 O O . VAL A 1 313 ? -11.292 -6.028 20.049 1.00 96.44 313 VAL A O 1
ATOM 2508 N N . LYS A 1 314 ? -10.553 -7.049 18.192 1.00 94.56 314 LYS A N 1
ATOM 2509 C CA . LYS A 1 314 ? -9.129 -7.037 18.554 1.00 94.56 314 LYS A CA 1
ATOM 2510 C C . LYS A 1 314 ? -8.419 -5.728 18.238 1.00 94.56 314 LYS A C 1
ATOM 2512 O O . LYS A 1 314 ? -7.314 -5.503 18.723 1.00 94.56 314 LYS A O 1
ATOM 2517 N N . LEU A 1 315 ? -9.036 -4.847 17.460 1.00 95.38 315 LEU A N 1
ATOM 2518 C CA . LEU A 1 315 ? -8.375 -3.648 16.966 1.00 95.38 315 LEU A CA 1
ATOM 2519 C C . LEU A 1 315 ? -7.923 -2.677 18.079 1.00 95.38 315 LEU A C 1
ATOM 2521 O O . LEU A 1 315 ? -6.765 -2.255 18.030 1.00 95.38 315 LEU A O 1
ATOM 2525 N N . PRO A 1 316 ? -8.746 -2.342 19.098 1.00 94.25 316 PRO A N 1
ATOM 2526 C CA . PRO A 1 316 ? -8.301 -1.466 20.186 1.00 94.25 316 PRO A CA 1
ATOM 2527 C C . PRO A 1 316 ? -7.156 -2.079 21.004 1.00 94.25 316 PRO A C 1
ATOM 2529 O O . PRO A 1 316 ? -6.199 -1.390 21.358 1.00 94.25 316 PRO A O 1
ATOM 2532 N N . GLU A 1 317 ? -7.234 -3.389 21.262 1.00 95.44 317 GLU A N 1
ATOM 2533 C CA . GLU A 1 317 ? -6.189 -4.155 21.948 1.00 95.44 317 GLU A CA 1
ATOM 2534 C C . GLU A 1 317 ? -4.870 -4.073 21.178 1.00 95.44 317 GLU A C 1
ATOM 2536 O O . GLU A 1 317 ? -3.872 -3.665 21.753 1.00 95.44 317 GLU A O 1
ATOM 2541 N N . ILE A 1 318 ? -4.860 -4.370 19.874 1.00 96.06 318 ILE A N 1
ATOM 2542 C CA . ILE A 1 318 ? -3.634 -4.319 19.062 1.00 96.06 318 ILE A CA 1
ATOM 2543 C C . ILE A 1 318 ? -3.050 -2.900 19.023 1.00 96.06 318 ILE A C 1
ATOM 2545 O O . ILE A 1 318 ? -1.851 -2.726 19.223 1.00 96.06 318 ILE A O 1
ATOM 2549 N N . LEU A 1 319 ? -3.867 -1.868 18.785 1.00 94.19 319 LEU A N 1
ATOM 2550 C CA . LEU A 1 319 ? -3.359 -0.497 18.644 1.00 94.19 319 LEU A CA 1
ATOM 2551 C C . LEU A 1 319 ? -2.775 0.061 19.948 1.00 94.19 319 LEU A C 1
ATOM 2553 O O . LEU A 1 319 ? -1.802 0.812 19.906 1.00 94.19 319 LEU A O 1
ATOM 2557 N N . SER A 1 320 ? -3.334 -0.317 21.099 1.00 92.88 320 SER A N 1
ATOM 2558 C CA . SER A 1 320 ? -2.854 0.130 22.415 1.00 92.88 320 SER A CA 1
ATOM 2559 C C . SER A 1 320 ? -1.538 -0.520 22.864 1.00 92.88 320 SER A C 1
ATOM 2561 O O . SER A 1 320 ? -0.936 -0.068 23.842 1.00 92.88 320 SER A O 1
ATOM 2563 N N . GLN A 1 321 ? -1.057 -1.546 22.158 1.00 93.88 321 GLN A N 1
ATOM 2564 C CA . GLN A 1 321 ? 0.180 -2.233 22.515 1.00 93.88 321 GLN A CA 1
ATOM 2565 C C . GLN A 1 321 ? 1.416 -1.351 22.314 1.00 93.88 321 GLN A C 1
ATOM 2567 O O . GLN A 1 321 ? 1.531 -0.589 21.350 1.00 93.88 321 GLN A O 1
ATOM 2572 N N . HIS A 1 322 ? 2.370 -1.541 23.224 1.00 93.00 322 HIS A N 1
ATOM 2573 C CA . HIS A 1 322 ? 3.742 -1.067 23.103 1.00 93.00 322 HIS A CA 1
ATOM 2574 C C . HIS A 1 322 ? 4.628 -2.275 22.807 1.00 93.00 322 HIS A C 1
ATOM 2576 O O . HIS A 1 322 ? 4.508 -3.302 23.478 1.00 93.00 322 HIS A O 1
ATOM 2582 N N . ARG A 1 323 ? 5.484 -2.179 21.791 1.00 91.69 323 ARG A N 1
ATOM 2583 C CA . ARG A 1 323 ? 6.333 -3.290 21.347 1.00 91.69 323 ARG A CA 1
ATOM 2584 C C . ARG A 1 323 ? 7.745 -2.833 21.033 1.00 91.69 323 ARG A C 1
ATOM 2586 O O . ARG A 1 323 ? 7.961 -1.728 20.550 1.00 91.69 323 ARG A O 1
ATOM 2593 N N . ASP A 1 324 ? 8.700 -3.722 21.252 1.00 93.06 324 ASP A N 1
ATOM 2594 C CA . ASP A 1 324 ? 10.050 -3.538 20.742 1.00 93.06 324 ASP A CA 1
ATOM 2595 C C . ASP A 1 324 ? 10.065 -3.949 19.273 1.00 93.06 324 ASP A C 1
ATOM 2597 O O . ASP A 1 324 ? 9.887 -5.123 18.959 1.00 93.06 324 ASP A O 1
ATOM 2601 N N . ILE A 1 325 ? 10.268 -2.987 18.379 1.00 93.75 325 ILE A N 1
ATOM 2602 C CA . ILE A 1 325 ? 10.190 -3.206 16.931 1.00 93.75 325 ILE A CA 1
ATOM 2603 C C . ILE A 1 325 ? 11.548 -3.022 16.261 1.00 93.75 325 ILE A C 1
ATOM 2605 O O . ILE A 1 325 ? 12.493 -2.464 16.834 1.00 93.75 325 ILE A O 1
ATOM 2609 N N . LYS A 1 326 ? 11.622 -3.407 14.989 1.00 95.44 326 LYS A N 1
ATOM 2610 C CA . LYS A 1 326 ? 12.657 -2.938 14.069 1.00 95.44 326 LYS A CA 1
ATOM 2611 C C . LYS A 1 326 ? 12.184 -1.690 13.330 1.00 95.44 326 LYS A C 1
ATOM 2613 O O . LYS A 1 326 ? 11.128 -1.698 12.703 1.00 95.44 326 LYS A O 1
ATOM 2618 N N . ALA A 1 327 ? 12.973 -0.624 13.388 1.00 94.12 327 ALA A N 1
ATOM 2619 C CA . ALA A 1 327 ? 12.692 0.630 12.707 1.00 94.12 327 ALA A CA 1
ATOM 2620 C C . ALA A 1 327 ? 13.838 1.029 11.772 1.00 94.12 327 ALA A C 1
ATOM 2622 O O . ALA A 1 327 ? 15.017 0.841 12.092 1.00 94.12 327 ALA A O 1
ATOM 2623 N N . ASP A 1 328 ? 13.474 1.574 10.617 1.00 95.19 328 ASP A N 1
ATOM 2624 C CA . ASP A 1 328 ? 14.391 2.122 9.619 1.00 95.19 328 ASP A CA 1
ATOM 2625 C C . ASP A 1 328 ? 13.627 3.057 8.663 1.00 95.19 328 ASP A C 1
ATOM 2627 O O . ASP A 1 328 ? 12.414 3.229 8.779 1.00 95.19 328 ASP A O 1
ATOM 2631 N N . ASP A 1 329 ? 14.334 3.663 7.716 1.00 95.19 329 ASP A N 1
ATOM 2632 C CA . ASP A 1 329 ? 13.750 4.421 6.615 1.00 95.19 329 ASP A CA 1
ATOM 2633 C C . ASP A 1 329 ? 13.028 3.465 5.657 1.00 95.19 329 ASP A C 1
ATOM 2635 O O . ASP A 1 329 ? 13.669 2.727 4.909 1.00 95.19 329 ASP A O 1
ATOM 2639 N N . ILE A 1 330 ? 11.696 3.471 5.706 1.00 95.62 330 ILE A N 1
ATOM 2640 C CA . ILE A 1 330 ? 10.804 2.640 4.893 1.00 95.62 330 ILE A CA 1
ATOM 2641 C C . ILE A 1 330 ? 10.348 3.369 3.625 1.00 95.62 330 ILE A C 1
ATOM 2643 O O . ILE A 1 330 ? 10.316 4.603 3.587 1.00 95.62 330 ILE A O 1
ATOM 2647 N N . HIS A 1 331 ? 9.903 2.613 2.620 1.00 95.38 331 HIS A N 1
ATOM 2648 C CA . HIS A 1 331 ? 9.210 3.149 1.447 1.00 95.38 331 HIS A CA 1
ATOM 2649 C C . HIS A 1 331 ? 7.842 3.736 1.833 1.00 95.38 331 HIS A C 1
ATOM 2651 O O . HIS A 1 331 ? 7.424 4.789 1.354 1.00 95.38 331 HIS A O 1
ATOM 2657 N N . GLY A 1 332 ? 7.124 3.063 2.735 1.00 92.12 332 GLY A N 1
ATOM 2658 C CA . GLY A 1 332 ? 5.906 3.548 3.381 1.00 92.12 332 GLY A CA 1
ATOM 2659 C C . GLY A 1 332 ? 4.616 3.418 2.572 1.00 92.12 332 GLY A C 1
ATOM 2660 O O . GLY A 1 332 ? 3.540 3.487 3.169 1.00 92.12 332 GLY A O 1
ATOM 2661 N N . ASP A 1 333 ? 4.706 3.199 1.260 1.00 93.38 333 ASP A N 1
ATOM 2662 C CA . ASP A 1 333 ? 3.597 2.784 0.384 1.00 93.38 333 ASP A CA 1
ATOM 2663 C C . ASP A 1 333 ? 4.063 1.769 -0.676 1.00 93.38 333 ASP A C 1
ATOM 2665 O O . ASP A 1 333 ? 3.873 1.959 -1.876 1.00 93.38 333 ASP A O 1
ATOM 2669 N N . LEU A 1 334 ? 4.765 0.713 -0.246 1.00 94.38 334 LEU A N 1
ATOM 2670 C CA . LEU A 1 334 ? 5.255 -0.339 -1.144 1.00 94.38 334 LEU A CA 1
ATOM 2671 C C . LEU A 1 334 ? 4.092 -1.224 -1.632 1.00 94.38 334 LEU A C 1
ATOM 2673 O O . LEU A 1 334 ? 3.796 -2.271 -1.061 1.00 94.38 334 LEU A O 1
ATOM 2677 N N . ASN A 1 335 ? 3.383 -0.761 -2.657 1.00 93.62 335 ASN A N 1
ATOM 2678 C CA . ASN A 1 335 ? 2.286 -1.480 -3.300 1.00 93.62 335 ASN A CA 1
ATOM 2679 C C . ASN A 1 335 ? 2.692 -2.018 -4.684 1.00 93.62 335 ASN A C 1
ATOM 2681 O O . ASN A 1 335 ? 3.738 -1.666 -5.224 1.00 93.62 335 ASN A O 1
ATOM 2685 N N . VAL A 1 336 ? 1.844 -2.872 -5.260 1.00 94.12 336 VAL A N 1
ATOM 2686 C CA . VAL A 1 336 ? 2.110 -3.583 -6.524 1.00 94.12 336 VAL A CA 1
ATOM 2687 C C . VAL A 1 336 ? 2.148 -2.688 -7.774 1.00 94.12 336 VAL A C 1
ATOM 2689 O O . VAL A 1 336 ? 2.508 -3.174 -8.843 1.00 94.12 336 VAL A O 1
ATOM 2692 N N . GLU A 1 337 ? 1.788 -1.407 -7.668 1.00 90.81 337 GLU A N 1
ATOM 2693 C CA . GLU A 1 337 ? 1.920 -0.431 -8.764 1.00 90.81 337 GLU A CA 1
ATOM 2694 C C . GLU A 1 337 ? 3.196 0.415 -8.640 1.00 90.81 337 GLU A C 1
ATOM 2696 O O . GLU A 1 337 ? 3.702 0.929 -9.633 1.00 90.81 337 GLU A O 1
ATOM 2701 N N . ASN A 1 338 ? 3.759 0.505 -7.433 1.00 91.81 338 ASN A N 1
ATOM 2702 C CA . ASN A 1 338 ? 4.964 1.284 -7.128 1.00 91.81 338 ASN A CA 1
ATOM 2703 C C . ASN A 1 338 ? 6.270 0.497 -7.345 1.00 91.81 338 ASN A C 1
ATOM 2705 O O . ASN A 1 338 ? 7.362 0.991 -7.063 1.00 91.81 338 ASN A O 1
ATOM 2709 N N . ILE A 1 339 ? 6.160 -0.736 -7.840 1.00 92.69 339 ILE A N 1
ATOM 2710 C CA . ILE A 1 339 ? 7.283 -1.611 -8.169 1.00 92.69 339 ILE A CA 1
ATOM 2711 C C . ILE A 1 339 ? 7.266 -1.817 -9.680 1.00 92.69 339 ILE A C 1
ATOM 2713 O O . ILE A 1 339 ? 6.350 -2.446 -10.213 1.00 92.69 339 ILE A O 1
ATOM 2717 N N . LEU A 1 340 ? 8.275 -1.283 -10.360 1.00 91.06 340 LEU A N 1
ATOM 2718 C CA . LEU A 1 340 ? 8.451 -1.419 -11.799 1.00 91.06 340 LEU A CA 1
ATOM 2719 C C . LEU A 1 340 ? 9.324 -2.629 -12.107 1.00 91.06 340 LEU A C 1
ATOM 2721 O O . LEU A 1 340 ? 10.351 -2.839 -11.461 1.00 91.06 340 LEU A O 1
ATOM 2725 N N . VAL A 1 341 ? 8.916 -3.386 -13.118 1.00 91.00 341 VAL A N 1
ATOM 2726 C CA . VAL A 1 341 ? 9.606 -4.565 -13.625 1.00 91.00 341 VAL A CA 1
ATOM 2727 C C . VAL A 1 341 ? 9.952 -4.341 -15.087 1.00 91.00 341 VAL A C 1
ATOM 2729 O O . VAL A 1 341 ? 9.096 -3.963 -15.892 1.00 91.00 341 VAL A O 1
ATOM 2732 N N . ASP A 1 342 ? 11.207 -4.607 -15.419 1.00 88.88 342 ASP A N 1
ATOM 2733 C CA . ASP A 1 342 ? 11.641 -4.841 -16.791 1.00 88.88 342 ASP A CA 1
ATOM 2734 C C . ASP A 1 342 ? 11.478 -6.341 -17.085 1.00 88.88 342 ASP A C 1
ATOM 2736 O O . ASP A 1 342 ? 12.181 -7.151 -16.472 1.00 88.88 342 ASP A O 1
ATOM 2740 N N . PRO A 1 343 ? 10.529 -6.750 -17.944 1.00 85.94 343 PRO A N 1
ATOM 2741 C CA . PRO A 1 343 ? 10.226 -8.159 -18.161 1.00 85.94 343 PRO A CA 1
ATOM 2742 C C . PRO A 1 343 ? 11.344 -8.909 -18.898 1.00 85.94 343 PRO A C 1
ATOM 2744 O O . PRO A 1 343 ? 11.482 -10.114 -18.682 1.00 85.94 343 PRO A O 1
ATOM 2747 N N . ASP A 1 344 ? 12.148 -8.221 -19.716 1.00 84.19 344 ASP A N 1
ATOM 2748 C CA . ASP A 1 344 ? 13.191 -8.840 -20.540 1.00 84.19 344 ASP A CA 1
ATOM 2749 C C . ASP A 1 344 ? 14.398 -9.228 -19.676 1.00 84.19 344 ASP A C 1
ATOM 2751 O O . ASP A 1 344 ? 14.903 -10.349 -19.758 1.00 84.19 344 ASP A O 1
ATOM 2755 N N . VAL A 1 345 ? 14.854 -8.319 -18.806 1.00 85.06 345 VAL A N 1
ATOM 2756 C CA . VAL A 1 345 ? 16.016 -8.579 -17.930 1.00 85.06 345 VAL A CA 1
ATOM 2757 C C . VAL A 1 345 ? 15.640 -8.935 -16.492 1.00 85.06 345 VAL A C 1
ATOM 2759 O O . VAL A 1 345 ? 16.518 -9.291 -15.699 1.00 85.06 345 VAL A O 1
ATOM 2762 N N . ARG A 1 346 ? 14.345 -8.895 -16.156 1.00 88.31 346 ARG A N 1
ATOM 2763 C CA . ARG A 1 346 ? 13.790 -9.188 -14.823 1.00 88.31 346 ARG A CA 1
ATOM 2764 C C . ARG A 1 346 ? 14.389 -8.286 -13.735 1.00 88.31 346 ARG A C 1
ATOM 2766 O O . ARG A 1 346 ? 14.634 -8.739 -12.617 1.00 88.31 346 ARG A O 1
ATOM 2773 N N . ASP A 1 347 ? 14.674 -7.026 -14.071 1.00 87.50 347 ASP A N 1
ATOM 2774 C CA . ASP A 1 347 ? 15.141 -6.018 -13.108 1.00 87.50 347 ASP A CA 1
ATOM 2775 C C . ASP A 1 347 ? 13.955 -5.346 -12.406 1.00 87.50 347 ASP A C 1
ATOM 2777 O O . ASP A 1 347 ? 12.852 -5.284 -12.953 1.00 87.50 347 ASP A O 1
ATOM 2781 N N . VAL A 1 348 ? 14.188 -4.856 -11.186 1.00 90.56 348 VAL A N 1
ATOM 2782 C CA . VAL A 1 348 ? 13.160 -4.253 -10.331 1.00 90.56 348 VAL A CA 1
ATOM 2783 C C . VAL A 1 348 ? 13.609 -2.880 -9.858 1.00 90.56 348 VAL A C 1
ATOM 2785 O O . VAL A 1 348 ? 14.727 -2.730 -9.374 1.00 90.56 348 VAL A O 1
ATOM 2788 N N . ARG A 1 349 ? 12.721 -1.886 -9.938 1.00 89.25 349 ARG A N 1
ATOM 2789 C CA . ARG A 1 349 ? 12.924 -0.555 -9.342 1.00 89.25 349 ARG A CA 1
ATOM 2790 C C . ARG A 1 349 ? 11.694 -0.102 -8.576 1.00 89.25 349 ARG A C 1
ATOM 2792 O O . ARG A 1 349 ? 10.568 -0.446 -8.923 1.00 89.25 349 ARG A O 1
ATOM 2799 N N . LEU A 1 350 ? 11.926 0.710 -7.552 1.00 91.88 350 LEU A N 1
ATOM 2800 C CA . LEU A 1 350 ? 10.877 1.326 -6.743 1.00 91.88 350 LEU A CA 1
ATOM 2801 C C . LEU A 1 350 ? 10.652 2.777 -7.175 1.00 91.88 350 LEU A C 1
ATOM 2803 O O . LEU A 1 350 ? 11.619 3.469 -7.505 1.00 91.88 350 LEU A O 1
ATOM 2807 N N . ILE A 1 351 ? 9.394 3.215 -7.148 1.00 91.12 351 ILE A N 1
ATOM 2808 C CA . ILE A 1 351 ? 8.944 4.591 -7.408 1.00 91.12 351 ILE A CA 1
ATOM 2809 C C . ILE A 1 351 ? 7.880 5.001 -6.378 1.00 91.12 351 ILE A C 1
ATOM 2811 O O . ILE A 1 351 ? 7.375 4.169 -5.638 1.00 91.12 351 ILE A O 1
ATOM 2815 N N . ASP A 1 352 ? 7.468 6.269 -6.397 1.00 90.88 352 ASP A N 1
ATOM 2816 C CA . ASP A 1 352 ? 6.470 6.836 -5.478 1.00 90.88 352 ASP A CA 1
ATOM 2817 C C . ASP A 1 352 ? 6.893 6.818 -4.000 1.00 90.88 352 ASP A C 1
ATOM 2819 O O . ASP A 1 352 ? 6.395 6.062 -3.164 1.00 90.88 352 ASP A O 1
ATOM 2823 N N . PHE A 1 353 ? 7.782 7.745 -3.654 1.00 92.81 353 PHE A N 1
ATOM 2824 C CA . PHE A 1 353 ? 8.361 7.848 -2.316 1.00 92.81 353 PHE A CA 1
ATOM 2825 C C . PHE A 1 353 ? 7.586 8.790 -1.392 1.00 92.81 353 PHE A C 1
ATOM 2827 O O . PHE A 1 353 ? 8.059 9.139 -0.312 1.00 92.81 353 PHE A O 1
ATOM 2834 N N . ALA A 1 354 ? 6.372 9.211 -1.763 1.00 91.19 354 ALA A N 1
ATOM 2835 C CA . ALA A 1 354 ? 5.583 10.157 -0.969 1.00 91.19 354 ALA A CA 1
ATOM 2836 C C . ALA A 1 354 ? 5.197 9.625 0.428 1.00 91.19 354 ALA A C 1
ATOM 2838 O O . ALA A 1 354 ? 4.763 10.400 1.295 1.00 91.19 354 ALA A O 1
ATOM 2839 N N . GLY A 1 355 ? 5.284 8.307 0.629 1.00 91.81 355 GLY A N 1
ATOM 2840 C CA . GLY A 1 355 ? 5.066 7.618 1.901 1.00 91.81 355 GLY A CA 1
ATOM 2841 C C . GLY A 1 355 ? 6.325 7.415 2.751 1.00 91.81 355 GLY A C 1
ATOM 2842 O O . GLY A 1 355 ? 6.175 7.013 3.914 1.00 91.81 355 GLY A O 1
ATOM 2843 N N . ALA A 1 356 ? 7.512 7.695 2.201 1.00 95.19 356 ALA A N 1
ATOM 2844 C CA . ALA A 1 356 ? 8.788 7.334 2.805 1.00 95.19 356 ALA A CA 1
ATOM 2845 C C . ALA A 1 356 ? 9.067 8.136 4.077 1.00 95.19 356 ALA A C 1
ATOM 2847 O O . ALA A 1 356 ? 8.742 9.324 4.164 1.00 95.19 356 ALA A O 1
ATOM 2848 N N . ARG A 1 357 ? 9.603 7.447 5.088 1.00 93.88 357 ARG A N 1
ATOM 2849 C CA . ARG A 1 357 ? 9.828 7.961 6.450 1.00 93.88 357 ARG A CA 1
ATOM 2850 C C . ARG A 1 357 ? 10.595 6.946 7.293 1.00 93.88 357 ARG A C 1
ATOM 2852 O O . ARG A 1 357 ? 10.627 5.775 6.937 1.00 93.88 357 ARG A O 1
ATOM 2859 N N . SER A 1 358 ? 11.100 7.360 8.451 1.00 93.19 358 SER A N 1
ATOM 2860 C CA . SER A 1 358 ? 11.601 6.426 9.466 1.00 93.19 358 SER A CA 1
ATOM 2861 C C . SER A 1 358 ? 10.443 5.841 10.283 1.00 93.19 358 SER A C 1
ATOM 2863 O O . SER A 1 358 ? 9.682 6.592 10.896 1.00 93.19 358 SER A O 1
ATOM 2865 N N . ASP A 1 359 ? 10.255 4.521 10.260 1.00 94.00 359 ASP A N 1
ATOM 2866 C CA . ASP A 1 359 ? 9.131 3.841 10.922 1.00 94.00 359 ASP A CA 1
ATOM 2867 C C . ASP A 1 359 ? 9.394 2.330 11.074 1.00 94.00 359 ASP A C 1
ATOM 2869 O O . ASP A 1 359 ? 10.473 1.833 10.755 1.00 94.00 359 ASP A O 1
ATOM 2873 N N . HIS A 1 360 ? 8.396 1.588 11.554 1.00 95.62 360 HIS A N 1
ATOM 2874 C CA . HIS A 1 360 ? 8.394 0.136 11.629 1.00 95.62 360 HIS A CA 1
ATOM 2875 C C . HIS A 1 360 ? 8.595 -0.496 10.241 1.00 95.62 360 HIS A C 1
ATOM 2877 O O . HIS A 1 360 ? 7.752 -0.367 9.353 1.00 95.62 360 HIS A O 1
ATOM 2883 N N . VAL A 1 361 ? 9.690 -1.243 10.074 1.00 96.44 361 VAL A N 1
ATOM 2884 C CA . VAL A 1 361 ? 10.086 -1.889 8.808 1.00 96.44 361 VAL A CA 1
ATOM 2885 C C . VAL A 1 361 ? 9.029 -2.835 8.227 1.00 96.44 361 VAL A C 1
ATOM 2887 O O . VAL A 1 361 ? 8.963 -3.012 7.012 1.00 96.44 361 VAL A O 1
ATOM 2890 N N . LEU A 1 362 ? 8.153 -3.412 9.061 1.00 97.38 362 LEU A N 1
ATOM 2891 C CA . LEU A 1 362 ? 7.080 -4.285 8.584 1.00 97.38 362 LEU A CA 1
ATOM 2892 C C . LEU A 1 362 ? 6.042 -3.564 7.720 1.00 97.38 362 LEU A C 1
ATOM 2894 O O . LEU A 1 362 ? 5.366 -4.232 6.943 1.00 97.38 362 LEU A O 1
ATOM 2898 N N . HIS A 1 363 ? 5.928 -2.234 7.778 1.00 97.62 363 HIS A N 1
ATOM 2899 C CA . HIS A 1 363 ? 4.981 -1.498 6.936 1.00 97.62 363 HIS A CA 1
ATOM 2900 C C . HIS A 1 363 ? 5.098 -1.850 5.448 1.00 97.62 363 HIS A C 1
ATOM 2902 O O . HIS A 1 363 ? 4.070 -2.002 4.788 1.00 97.62 363 HIS A O 1
ATOM 2908 N N . ASP A 1 364 ? 6.315 -2.015 4.927 1.00 97.38 364 ASP A N 1
ATOM 2909 C CA . ASP A 1 364 ? 6.530 -2.307 3.507 1.00 97.38 364 ASP A CA 1
ATOM 2910 C C . ASP A 1 364 ? 6.098 -3.736 3.144 1.00 97.38 364 ASP A C 1
ATOM 2912 O O . ASP A 1 364 ? 5.401 -3.937 2.151 1.00 97.38 364 ASP A O 1
ATOM 2916 N N . PHE A 1 365 ? 6.400 -4.718 3.998 1.00 98.06 365 PHE A N 1
ATOM 2917 C CA . PHE A 1 365 ? 5.974 -6.111 3.810 1.00 98.06 365 PHE A CA 1
ATOM 2918 C C . PHE A 1 365 ? 4.455 -6.259 3.898 1.00 98.06 365 PHE A C 1
ATOM 2920 O O . PHE A 1 365 ? 3.838 -6.921 3.067 1.00 98.06 365 PHE A O 1
ATOM 2927 N N . LEU A 1 366 ? 3.845 -5.625 4.898 1.00 98.44 366 LEU A N 1
ATOM 2928 C CA . LEU A 1 366 ? 2.412 -5.722 5.160 1.00 98.44 366 LEU A CA 1
ATOM 2929 C C . LEU A 1 366 ? 1.594 -4.971 4.110 1.00 98.44 366 LEU A C 1
ATOM 2931 O O . LEU A 1 366 ? 0.530 -5.445 3.702 1.00 98.44 366 LEU A O 1
ATOM 2935 N N . ARG A 1 367 ? 2.097 -3.822 3.635 1.00 97.81 367 ARG A N 1
ATOM 2936 C CA . ARG A 1 367 ? 1.500 -3.095 2.510 1.00 97.81 367 ARG A CA 1
ATOM 2937 C C . ARG A 1 367 ? 1.521 -3.953 1.253 1.00 97.81 367 ARG A C 1
ATOM 2939 O O . ARG A 1 367 ? 0.483 -4.062 0.601 1.00 97.81 367 ARG A O 1
ATOM 2946 N N . PHE A 1 368 ? 2.661 -4.575 0.957 1.00 98.25 368 PHE A N 1
ATOM 2947 C CA . PHE A 1 368 ? 2.816 -5.418 -0.218 1.00 98.25 368 PHE A CA 1
ATOM 2948 C C . PHE A 1 368 ? 1.921 -6.663 -0.147 1.00 98.25 368 PHE A C 1
ATOM 2950 O O . PHE A 1 368 ? 1.146 -6.891 -1.072 1.00 98.25 368 PHE A O 1
ATOM 2957 N N . GLU A 1 369 ? 1.922 -7.405 0.970 1.00 98.62 369 GLU A N 1
ATOM 2958 C CA . GLU A 1 369 ? 1.037 -8.569 1.157 1.00 98.62 369 GLU A CA 1
ATOM 2959 C C . GLU A 1 369 ? -0.444 -8.180 1.020 1.00 98.62 369 GLU A C 1
ATOM 2961 O O . GLU A 1 369 ? -1.197 -8.850 0.316 1.00 98.62 369 GLU A O 1
ATOM 2966 N N . THR A 1 370 ? -0.861 -7.060 1.610 1.00 98.62 370 THR A N 1
ATOM 2967 C CA . THR A 1 370 ? -2.248 -6.576 1.495 1.00 98.62 370 THR A CA 1
ATOM 2968 C C . THR A 1 370 ? -2.639 -6.282 0.053 1.00 98.62 370 THR A C 1
ATOM 2970 O O . THR A 1 370 ? -3.751 -6.599 -0.363 1.00 98.62 370 THR A O 1
ATOM 2973 N N . GLU A 1 371 ? -1.736 -5.693 -0.729 1.00 97.38 371 GLU A N 1
ATOM 2974 C CA . GLU A 1 371 ? -1.985 -5.402 -2.140 1.00 97.38 371 GLU A CA 1
ATOM 2975 C C . GLU A 1 371 ? -2.002 -6.677 -2.986 1.00 97.38 371 GLU A C 1
ATOM 2977 O O . GLU A 1 371 ? -2.873 -6.808 -3.840 1.00 97.38 371 GLU A O 1
ATOM 2982 N N . ILE A 1 372 ? -1.156 -7.671 -2.697 1.00 98.38 372 ILE A N 1
ATOM 2983 C CA . ILE A 1 372 ? -1.276 -9.007 -3.302 1.00 98.38 372 ILE A CA 1
ATOM 2984 C C . ILE A 1 372 ? -2.657 -9.607 -3.004 1.00 98.38 372 ILE A C 1
ATOM 2986 O O . ILE A 1 372 ? -3.320 -10.105 -3.914 1.00 98.38 372 ILE A O 1
ATOM 2990 N N . VAL A 1 373 ? -3.150 -9.496 -1.770 1.00 98.56 373 VAL A N 1
ATOM 2991 C CA . VAL A 1 373 ? -4.474 -10.013 -1.391 1.00 98.56 373 VAL A CA 1
ATOM 2992 C C . VAL A 1 373 ? -5.597 -9.329 -2.173 1.00 98.56 373 VAL A C 1
ATOM 2994 O O . VAL A 1 373 ? -6.417 -10.005 -2.794 1.00 98.56 373 VAL A O 1
ATOM 2997 N N . VAL A 1 374 ? -5.638 -7.995 -2.196 1.00 97.88 374 VAL A N 1
ATOM 2998 C CA . VAL A 1 374 ? -6.779 -7.267 -2.785 1.00 97.88 374 VAL A CA 1
ATOM 2999 C C . VAL A 1 374 ? -6.661 -7.028 -4.294 1.00 97.88 374 VAL A C 1
ATOM 3001 O O . VAL A 1 374 ? -7.676 -6.770 -4.937 1.00 97.88 374 VAL A O 1
ATOM 3004 N N . ARG A 1 375 ? -5.458 -7.097 -4.884 1.00 95.62 375 ARG A N 1
ATOM 3005 C CA . ARG A 1 375 ? -5.223 -6.813 -6.318 1.00 95.62 375 ARG A CA 1
ATOM 3006 C C . ARG A 1 375 ? -4.834 -8.014 -7.164 1.00 95.62 375 ARG A C 1
ATOM 3008 O O . ARG A 1 375 ? -4.934 -7.897 -8.387 1.00 95.62 375 ARG A O 1
ATOM 3015 N N . LEU A 1 376 ? -4.375 -9.104 -6.549 1.00 95.62 376 LEU A N 1
ATOM 3016 C CA . LEU A 1 376 ? -3.995 -10.331 -7.250 1.00 95.62 376 LEU A CA 1
ATOM 3017 C C . LEU A 1 376 ? -4.892 -11.499 -6.832 1.00 95.62 376 LEU A C 1
ATOM 3019 O O . LEU A 1 376 ? -5.564 -12.075 -7.678 1.00 95.62 376 LEU A O 1
ATOM 3023 N N . ILE A 1 377 ? -4.970 -11.803 -5.534 1.00 97.88 377 ILE A N 1
ATOM 3024 C CA . ILE A 1 377 ? -5.746 -12.946 -5.036 1.00 97.88 377 ILE A CA 1
ATOM 3025 C C . ILE A 1 377 ? -7.247 -12.732 -5.242 1.00 97.88 377 ILE A C 1
ATOM 3027 O O . ILE A 1 377 ? -7.914 -13.618 -5.768 1.00 97.88 377 ILE A O 1
ATOM 3031 N N . ALA A 1 378 ? -7.788 -11.569 -4.865 1.00 97.88 378 ALA A N 1
ATOM 3032 C CA . ALA A 1 378 ? -9.223 -11.324 -4.981 1.00 97.88 378 ALA A CA 1
ATOM 3033 C C . ALA A 1 378 ? -9.755 -11.450 -6.428 1.00 97.88 378 ALA A C 1
ATOM 3035 O O . ALA A 1 378 ? -10.727 -12.183 -6.607 1.00 97.88 378 ALA A O 1
ATOM 3036 N N . PRO A 1 379 ? -9.129 -10.853 -7.465 1.00 95.75 379 PRO A N 1
ATOM 3037 C CA . PRO A 1 379 ? -9.546 -11.088 -8.851 1.00 95.75 379 PRO A CA 1
ATOM 3038 C C . PRO A 1 379 ? -9.459 -12.559 -9.282 1.00 95.75 379 PRO A C 1
ATOM 3040 O O . PRO A 1 379 ? -10.416 -13.071 -9.852 1.00 95.75 379 PRO A O 1
ATOM 3043 N N . ILE A 1 380 ? -8.373 -13.269 -8.942 1.00 95.56 380 ILE A N 1
ATOM 3044 C CA . ILE A 1 380 ? -8.207 -14.700 -9.270 1.00 95.56 380 ILE A CA 1
ATOM 3045 C C . ILE A 1 380 ? -9.328 -15.541 -8.639 1.00 95.56 380 ILE A C 1
ATOM 3047 O O . ILE A 1 380 ? -9.895 -16.428 -9.275 1.00 95.56 380 ILE A O 1
ATOM 3051 N N . MET A 1 381 ? -9.675 -15.255 -7.383 1.00 97.31 381 MET A N 1
ATOM 3052 C CA . MET A 1 381 ? -10.770 -15.934 -6.694 1.00 97.31 381 MET A CA 1
ATOM 3053 C C . MET A 1 381 ? -12.131 -15.628 -7.329 1.00 97.31 381 MET A C 1
ATOM 3055 O O . MET A 1 381 ? -12.955 -16.534 -7.436 1.00 97.31 381 MET A O 1
ATOM 3059 N N . ALA A 1 382 ? -12.369 -14.377 -7.733 1.00 96.75 382 ALA A N 1
ATOM 3060 C CA . ALA A 1 382 ? -13.610 -13.970 -8.387 1.00 96.75 382 ALA A CA 1
ATOM 3061 C C . ALA A 1 382 ? -13.775 -14.649 -9.756 1.00 96.75 382 ALA A C 1
ATOM 3063 O O . ALA A 1 382 ? -14.837 -15.199 -10.044 1.00 96.75 382 ALA A O 1
ATOM 3064 N N . GLU A 1 383 ? -12.711 -14.687 -10.563 1.00 96.00 383 GLU A N 1
ATOM 3065 C CA . GLU A 1 383 ? -12.680 -15.380 -11.856 1.00 96.00 383 GLU A CA 1
ATOM 3066 C C . GLU A 1 383 ? -12.957 -16.883 -11.695 1.00 96.00 383 GLU A C 1
ATOM 3068 O O . GLU A 1 383 ? -13.771 -17.459 -12.419 1.00 96.00 383 GLU A O 1
ATOM 3073 N N . ALA A 1 384 ? -12.364 -17.502 -10.671 1.00 96.25 384 ALA A N 1
ATOM 3074 C CA . ALA A 1 384 ? -12.606 -18.897 -10.312 1.00 96.25 384 ALA A CA 1
ATOM 3075 C C . ALA A 1 384 ? -13.955 -19.145 -9.607 1.00 96.25 384 ALA A C 1
ATOM 3077 O O . ALA A 1 384 ? -14.241 -20.281 -9.226 1.00 96.25 384 ALA A O 1
ATOM 3078 N N . LYS A 1 385 ? -14.786 -18.107 -9.426 1.00 96.62 385 LYS A N 1
ATOM 3079 C CA . LYS A 1 385 ? -16.093 -18.160 -8.746 1.00 96.62 385 LYS A CA 1
ATOM 3080 C C . LYS A 1 385 ? -16.025 -18.756 -7.336 1.00 96.62 385 LYS A C 1
ATOM 3082 O O . LYS A 1 385 ? -16.964 -19.410 -6.882 1.00 96.62 385 LYS A O 1
ATOM 3087 N N . LEU A 1 386 ? -14.907 -18.546 -6.648 1.00 95.69 386 LEU A N 1
ATOM 3088 C CA . LEU A 1 386 ? -14.780 -18.884 -5.236 1.00 95.69 386 LEU A CA 1
ATOM 3089 C C . LEU A 1 386 ? -15.519 -17.846 -4.390 1.00 95.69 386 LEU A C 1
ATOM 3091 O O . LEU A 1 386 ? -15.784 -16.735 -4.841 1.00 95.69 386 LEU A O 1
ATOM 3095 N N . SER A 1 387 ? -15.870 -18.209 -3.159 1.00 95.00 387 SER A N 1
ATOM 3096 C CA . SER A 1 387 ? -16.383 -17.237 -2.197 1.00 95.00 387 SER A CA 1
ATOM 3097 C C . SER A 1 387 ? -15.220 -16.495 -1.541 1.00 95.00 387 SER A C 1
ATOM 3099 O O . SER A 1 387 ? -14.127 -17.045 -1.379 1.00 95.00 387 SER A O 1
ATOM 3101 N N . ALA A 1 388 ? -15.446 -15.255 -1.097 1.00 96.56 388 ALA A N 1
ATOM 3102 C CA . ALA A 1 388 ? -14.407 -14.478 -0.420 1.00 96.56 388 ALA A CA 1
ATOM 3103 C C . ALA A 1 388 ? -13.899 -15.190 0.848 1.00 96.56 388 ALA A C 1
ATOM 3105 O O . ALA A 1 388 ? -12.729 -15.086 1.205 1.00 96.56 388 ALA A O 1
ATOM 3106 N N . GLN A 1 389 ? -14.771 -15.969 1.488 1.00 95.62 389 GLN A N 1
ATOM 3107 C CA . GLN A 1 389 ? -14.496 -16.810 2.647 1.00 95.62 389 GLN A CA 1
ATOM 3108 C C . GLN A 1 389 ? -13.448 -17.898 2.390 1.00 95.62 389 GLN A C 1
ATOM 3110 O O . GLN A 1 389 ? -12.753 -18.289 3.327 1.00 95.62 389 GLN A O 1
ATOM 3115 N N . SER A 1 390 ? -13.262 -18.354 1.144 1.00 95.31 390 SER A N 1
ATOM 3116 C CA . SER A 1 390 ? -12.216 -19.329 0.798 1.00 95.31 390 SER A CA 1
ATOM 3117 C C . SER A 1 390 ? -10.794 -18.821 1.091 1.00 95.31 390 SER A C 1
ATOM 3119 O O . SER A 1 390 ? -9.865 -19.625 1.189 1.00 95.31 390 SER A O 1
ATOM 3121 N N . ILE A 1 391 ? -10.615 -17.512 1.322 1.00 97.62 391 ILE A N 1
ATOM 3122 C CA . ILE A 1 391 ? -9.349 -16.942 1.803 1.00 97.62 391 ILE A CA 1
ATOM 3123 C C . ILE A 1 391 ? -8.925 -17.515 3.167 1.00 97.62 391 ILE A C 1
ATOM 3125 O O . ILE A 1 391 ? -7.736 -17.532 3.479 1.00 97.62 391 ILE A O 1
ATOM 3129 N N . TYR A 1 392 ? -9.868 -18.031 3.965 1.00 96.38 392 TYR A N 1
ATOM 3130 C CA . TYR A 1 392 ? -9.576 -18.704 5.231 1.00 96.38 392 TYR A CA 1
ATOM 3131 C C . TYR A 1 392 ? -8.684 -19.923 5.028 1.00 96.38 392 TYR A C 1
ATOM 3133 O O . TYR A 1 392 ? -7.604 -20.014 5.616 1.00 96.38 392 TYR A O 1
ATOM 3141 N N . THR A 1 393 ? -9.084 -20.810 4.118 1.00 93.56 393 THR A N 1
ATOM 3142 C CA . THR A 1 393 ? -8.301 -21.987 3.748 1.00 93.56 393 THR A CA 1
ATOM 3143 C C . THR A 1 393 ? -6.942 -21.581 3.182 1.00 93.56 393 THR A C 1
ATOM 3145 O O . THR A 1 393 ? -5.926 -22.150 3.579 1.00 93.56 393 THR A O 1
ATOM 3148 N N . PHE A 1 394 ? -6.887 -20.555 2.326 1.00 96.56 394 PHE A N 1
ATOM 3149 C CA . PHE A 1 394 ? -5.622 -20.023 1.808 1.00 96.56 394 PHE A CA 1
ATOM 3150 C C . PHE A 1 394 ? -4.674 -19.573 2.936 1.00 96.56 394 PHE A C 1
ATOM 3152 O O . PHE A 1 394 ? -3.513 -19.981 2.968 1.00 96.56 394 PHE A O 1
ATOM 3159 N N . TYR A 1 395 ? -5.159 -18.792 3.909 1.00 97.38 395 TYR A N 1
ATOM 3160 C CA . TYR A 1 395 ? -4.328 -18.318 5.019 1.00 97.38 395 TYR A CA 1
ATOM 3161 C C . TYR A 1 395 ? -3.875 -19.429 5.963 1.00 97.38 395 TYR A C 1
ATOM 3163 O O . TYR A 1 395 ? -2.764 -19.339 6.489 1.00 97.38 395 TYR A O 1
ATOM 3171 N N . GLN A 1 396 ? -4.680 -20.479 6.152 1.00 94.31 396 GLN A N 1
ATOM 3172 C CA . GLN A 1 396 ? -4.240 -21.670 6.878 1.00 94.31 396 GLN A CA 1
ATOM 3173 C C . GLN A 1 396 ? -3.027 -22.296 6.183 1.00 94.31 396 GLN A C 1
ATOM 3175 O O . GLN A 1 396 ? -1.986 -22.455 6.817 1.00 94.31 396 GLN A O 1
ATOM 3180 N N . HIS A 1 397 ? -3.107 -22.569 4.876 1.00 93.44 397 HIS A N 1
ATOM 3181 C CA . HIS A 1 397 ? -1.975 -23.125 4.123 1.00 93.44 397 HIS A CA 1
ATOM 3182 C C . HIS A 1 397 ? -0.748 -22.223 4.173 1.00 93.44 397 HIS A C 1
ATOM 3184 O O . HIS A 1 397 ? 0.356 -22.697 4.423 1.00 93.44 397 HIS A O 1
ATOM 3190 N N . LEU A 1 398 ? -0.935 -20.920 3.961 1.00 95.75 398 LEU A N 1
ATOM 3191 C CA . LEU A 1 398 ? 0.160 -19.961 3.987 1.00 95.75 398 LEU A CA 1
ATOM 3192 C C . LEU A 1 398 ? 0.826 -19.901 5.371 1.00 95.75 398 LEU A C 1
ATOM 3194 O O . LEU A 1 398 ? 2.049 -19.783 5.462 1.00 95.75 398 LEU A O 1
ATOM 3198 N N . HIS A 1 399 ? 0.050 -19.997 6.457 1.00 94.56 399 HIS A N 1
ATOM 3199 C CA . HIS A 1 399 ? 0.588 -20.116 7.812 1.00 94.56 399 HIS A CA 1
ATOM 3200 C C . HIS A 1 399 ? 1.451 -21.370 7.963 1.00 94.56 399 HIS A C 1
ATOM 3202 O O . HIS A 1 399 ? 2.605 -21.262 8.385 1.00 94.56 399 HIS A O 1
ATOM 3208 N N . TRP A 1 400 ? 0.922 -22.529 7.560 1.00 90.44 400 TRP A N 1
ATOM 3209 C CA . TRP A 1 400 ? 1.641 -23.802 7.589 1.00 90.44 400 TRP A CA 1
ATOM 3210 C C . TRP A 1 400 ? 2.953 -23.729 6.799 1.00 90.44 400 TRP A C 1
ATOM 3212 O O . TRP A 1 400 ? 4.016 -23.976 7.364 1.00 90.44 400 TRP A O 1
ATOM 3222 N N . ALA A 1 401 ? 2.897 -23.290 5.540 1.00 90.69 401 ALA A N 1
ATOM 3223 C CA . ALA A 1 401 ? 4.053 -23.200 4.648 1.00 90.69 401 ALA A CA 1
ATOM 3224 C C . ALA A 1 401 ? 5.154 -22.246 5.150 1.00 90.69 401 ALA A C 1
ATOM 3226 O O . ALA A 1 401 ? 6.321 -22.400 4.797 1.00 90.69 401 ALA A O 1
ATOM 3227 N N . THR A 1 402 ? 4.800 -21.257 5.975 1.00 91.12 402 THR A N 1
ATOM 3228 C CA . THR A 1 402 ? 5.746 -20.238 6.454 1.00 91.12 402 THR A CA 1
ATOM 3229 C C . THR A 1 402 ? 6.317 -20.555 7.840 1.00 91.12 402 THR A C 1
ATOM 3231 O O . THR A 1 402 ? 7.503 -20.321 8.098 1.00 91.12 402 THR A O 1
ATOM 3234 N N . PHE A 1 403 ? 5.481 -21.027 8.769 1.00 88.00 403 PHE A N 1
ATOM 3235 C CA . PHE A 1 403 ? 5.806 -21.038 10.201 1.00 88.00 403 PHE A CA 1
ATOM 3236 C C . PHE A 1 403 ? 5.889 -22.430 10.828 1.00 88.00 403 PHE A C 1
ATOM 3238 O O . PHE A 1 403 ? 6.417 -22.539 11.934 1.00 88.00 403 PHE A O 1
ATOM 3245 N N . GLN A 1 404 ? 5.436 -23.483 10.145 1.00 81.94 404 GLN A N 1
ATOM 3246 C CA . GLN A 1 404 ? 5.402 -24.834 10.702 1.00 81.94 404 GLN A CA 1
ATOM 3247 C C . GLN A 1 404 ? 6.477 -25.719 10.039 1.00 81.94 404 GLN A C 1
ATOM 3249 O O . GLN A 1 404 ? 6.440 -25.929 8.829 1.00 81.94 404 GLN A O 1
ATOM 3254 N N . PRO A 1 405 ? 7.469 -26.224 10.799 1.00 57.06 405 PRO A N 1
ATOM 3255 C CA . PRO A 1 405 ? 8.629 -26.931 10.247 1.00 57.06 405 PRO A CA 1
ATOM 3256 C C . PRO A 1 405 ? 8.355 -28.385 9.833 1.00 57.06 405 PRO A C 1
ATOM 3258 O O . PRO A 1 405 ? 9.204 -28.996 9.187 1.00 57.06 405 PRO A O 1
ATOM 3261 N N . THR A 1 406 ? 7.206 -28.955 10.200 1.00 59.34 406 THR A N 1
ATOM 3262 C CA . THR A 1 406 ? 6.830 -30.334 9.861 1.00 59.34 406 THR A CA 1
ATOM 3263 C C . THR A 1 406 ? 5.522 -30.355 9.078 1.00 59.34 406 THR A C 1
ATOM 3265 O O . THR A 1 406 ? 4.528 -29.821 9.574 1.00 59.34 406 THR A O 1
ATOM 3268 N N . PRO A 1 407 ? 5.480 -30.989 7.889 1.00 55.81 407 PRO A N 1
ATOM 3269 C CA . PRO A 1 407 ? 4.226 -31.215 7.191 1.00 55.81 407 PRO A CA 1
ATOM 3270 C C . PRO A 1 407 ? 3.367 -32.150 8.046 1.00 55.81 407 PRO A C 1
ATOM 3272 O O . PRO A 1 407 ? 3.631 -33.348 8.139 1.00 55.81 407 PRO A O 1
ATOM 3275 N N . HIS A 1 408 ? 2.346 -31.609 8.707 1.00 53.47 408 HIS A N 1
ATOM 3276 C CA . HIS A 1 408 ? 1.261 -32.453 9.185 1.00 53.47 408 HIS A CA 1
ATOM 3277 C C . HIS A 1 408 ? 0.569 -33.038 7.954 1.00 53.47 408 HIS A C 1
ATOM 3279 O O . HIS A 1 408 ? 0.373 -32.341 6.962 1.00 53.47 408 HIS A O 1
ATOM 3285 N N . GLY A 1 409 ? 0.206 -34.321 8.009 1.00 50.69 409 GLY A N 1
ATOM 3286 C CA . GLY A 1 409 ? -0.422 -35.070 6.911 1.00 50.69 409 GLY A CA 1
ATOM 3287 C C . GLY A 1 409 ? -1.800 -34.562 6.464 1.00 50.69 409 GLY A C 1
ATOM 3288 O O . GLY A 1 409 ? -2.540 -35.288 5.806 1.00 50.69 409 GLY A O 1
ATOM 3289 N N . THR A 1 410 ? -2.175 -33.335 6.813 1.00 55.31 410 THR A N 1
ATOM 3290 C CA . THR A 1 410 ? -3.309 -32.627 6.237 1.00 55.31 410 THR A CA 1
ATOM 3291 C C . THR A 1 410 ? -2.917 -32.141 4.847 1.00 55.31 410 THR A C 1
ATOM 3293 O O . THR A 1 410 ? -2.364 -31.053 4.684 1.00 55.31 410 THR A O 1
ATOM 3296 N N . SER A 1 411 ? -3.205 -32.971 3.840 1.00 57.28 411 SER A N 1
ATOM 3297 C CA . SER A 1 411 ? -3.257 -32.553 2.438 1.00 57.28 411 SER A CA 1
ATOM 3298 C C . SER A 1 411 ? -4.418 -31.585 2.286 1.00 57.28 411 SER A C 1
ATOM 3300 O O . SER A 1 411 ? -5.533 -31.964 1.929 1.00 57.28 411 SER A O 1
ATOM 3302 N N . TYR A 1 412 ? -4.191 -30.332 2.638 1.00 66.31 412 TYR A N 1
ATOM 3303 C CA . TYR A 1 412 ? -5.129 -29.315 2.249 1.00 66.31 412 TYR A CA 1
ATOM 3304 C C . TYR A 1 412 ? -4.968 -29.115 0.729 1.00 66.31 412 TYR A C 1
ATOM 3306 O O . TYR A 1 412 ? -3.888 -28.797 0.234 1.00 66.31 412 TYR A O 1
ATOM 3314 N N . ASN A 1 413 ? -6.029 -29.404 -0.025 1.00 82.12 413 ASN A N 1
ATOM 3315 C CA . ASN A 1 413 ? -6.030 -29.261 -1.478 1.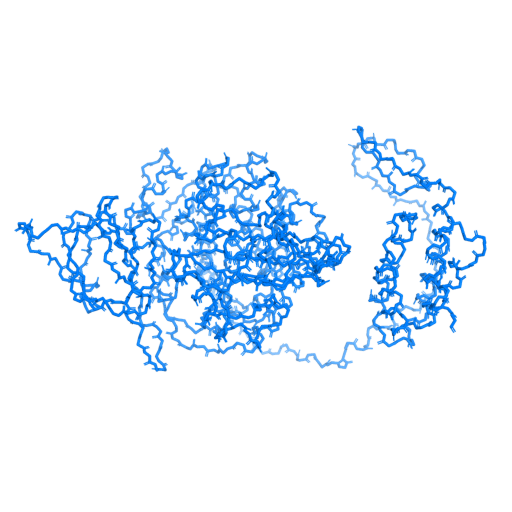00 82.12 413 ASN A CA 1
ATOM 3316 C C . ASN A 1 413 ? -6.367 -27.812 -1.830 1.00 82.12 413 ASN A C 1
ATOM 3318 O O . ASN A 1 413 ? -7.538 -27.464 -1.999 1.00 82.12 413 ASN A O 1
ATOM 3322 N N . LEU A 1 414 ? -5.346 -26.958 -1.911 1.00 89.31 414 LEU A N 1
ATOM 3323 C CA . LEU A 1 414 ? -5.503 -25.616 -2.458 1.00 89.31 414 LEU A CA 1
ATOM 3324 C C . LEU A 1 414 ? -5.622 -25.702 -3.990 1.00 89.31 414 LEU A C 1
ATOM 3326 O O . LEU A 1 414 ? -4.802 -26.370 -4.620 1.00 89.31 414 LEU A O 1
ATOM 3330 N N . PRO A 1 415 ? -6.610 -25.044 -4.618 1.00 92.94 415 PRO A N 1
ATOM 3331 C CA . PRO A 1 415 ? -6.676 -24.966 -6.074 1.00 92.94 415 PRO A CA 1
ATOM 3332 C C . PRO A 1 415 ? -5.406 -24.348 -6.686 1.00 92.94 415 PRO A C 1
ATOM 3334 O O . PRO A 1 415 ? -4.921 -23.333 -6.188 1.00 92.94 415 PRO A O 1
ATOM 3337 N N . HIS A 1 416 ? -4.930 -24.889 -7.814 1.00 93.44 416 HIS A N 1
ATOM 3338 C CA . HIS A 1 416 ? -3.701 -24.443 -8.503 1.00 93.44 416 HIS A CA 1
ATOM 3339 C C . HIS A 1 416 ? -3.669 -22.954 -8.878 1.00 93.44 416 HIS A C 1
ATOM 3341 O O . HIS A 1 416 ? -2.603 -22.362 -9.026 1.00 93.44 416 HIS A O 1
ATOM 3347 N N . ILE A 1 417 ? -4.834 -22.306 -8.986 1.00 94.44 417 ILE A N 1
ATOM 3348 C CA . ILE A 1 417 ? -4.928 -20.852 -9.196 1.00 94.44 417 ILE A CA 1
ATOM 3349 C C . ILE A 1 417 ? -4.201 -20.052 -8.097 1.00 94.44 417 ILE A C 1
ATOM 3351 O O . ILE A 1 417 ? -3.825 -18.901 -8.312 1.00 94.44 417 ILE A O 1
ATOM 3355 N N . PHE A 1 418 ? -3.991 -20.653 -6.921 1.00 96.31 418 PHE A N 1
ATOM 3356 C CA . PHE A 1 418 ? -3.297 -20.035 -5.802 1.00 96.31 418 PHE A CA 1
ATOM 3357 C C . PHE A 1 418 ? -1.786 -20.283 -5.788 1.00 96.31 418 PHE A C 1
ATOM 3359 O O . PHE A 1 418 ? -1.111 -19.644 -4.985 1.00 96.31 418 PHE A O 1
ATOM 3366 N N . ASP A 1 419 ? -1.233 -21.135 -6.656 1.00 95.31 419 ASP A N 1
ATOM 3367 C CA . ASP A 1 419 ? 0.186 -21.519 -6.610 1.00 95.31 419 ASP A CA 1
ATOM 3368 C C . ASP A 1 419 ? 1.102 -20.288 -6.687 1.00 95.31 419 ASP A C 1
ATOM 3370 O O . ASP A 1 419 ? 1.994 -20.098 -5.857 1.00 95.31 419 ASP A O 1
ATOM 3374 N N . LYS A 1 420 ? 0.816 -19.385 -7.635 1.00 96.44 420 LYS A N 1
ATOM 3375 C CA . LYS A 1 420 ? 1.569 -18.140 -7.822 1.00 96.44 420 LYS A CA 1
ATOM 3376 C C . LYS A 1 420 ? 1.452 -17.193 -6.613 1.00 96.44 420 LYS A C 1
ATOM 3378 O O . LYS A 1 420 ? 2.490 -16.866 -6.042 1.00 96.44 420 LYS A O 1
ATOM 3383 N N . PRO A 1 421 ? 0.262 -16.740 -6.168 1.00 97.50 421 PRO A N 1
ATOM 3384 C CA . PRO A 1 421 ? 0.180 -15.856 -5.003 1.00 97.50 421 PRO A CA 1
ATOM 3385 C C . PRO A 1 421 ? 0.649 -16.511 -3.695 1.00 97.50 421 PRO A C 1
ATOM 3387 O O . PRO A 1 421 ? 1.210 -15.814 -2.851 1.00 97.50 421 PRO A O 1
ATOM 3390 N N . LEU A 1 422 ? 0.472 -17.827 -3.521 1.00 97.44 422 LEU A N 1
ATOM 3391 C CA . LEU A 1 422 ? 1.003 -18.557 -2.369 1.00 97.44 422 LEU A CA 1
ATOM 3392 C C . LEU A 1 422 ? 2.531 -18.476 -2.345 1.00 97.44 422 LEU A C 1
ATOM 3394 O O . LEU A 1 422 ? 3.091 -18.093 -1.322 1.00 97.44 422 LEU A O 1
ATOM 3398 N N . MET A 1 423 ? 3.192 -18.760 -3.472 1.00 97.69 423 MET A N 1
ATOM 3399 C CA . MET A 1 423 ? 4.646 -18.632 -3.610 1.00 97.69 423 MET A CA 1
ATOM 3400 C C . MET A 1 423 ? 5.115 -17.208 -3.270 1.00 97.69 423 MET A C 1
ATOM 3402 O O . MET A 1 423 ? 6.019 -17.057 -2.448 1.00 97.69 423 MET A O 1
ATOM 3406 N N . ILE A 1 424 ? 4.456 -16.165 -3.803 1.00 98.44 424 ILE A N 1
ATOM 3407 C CA . ILE A 1 424 ? 4.820 -14.763 -3.519 1.00 98.44 424 ILE A CA 1
ATOM 3408 C C . ILE A 1 424 ? 4.786 -14.507 -2.009 1.00 98.44 424 ILE A C 1
ATOM 3410 O O . ILE A 1 424 ? 5.749 -13.995 -1.439 1.00 98.44 424 ILE A O 1
ATOM 3414 N N . LEU A 1 425 ? 3.681 -14.860 -1.348 1.00 98.50 425 LEU A N 1
ATOM 3415 C CA . LEU A 1 425 ? 3.498 -14.560 0.070 1.00 98.50 425 LEU A CA 1
ATOM 3416 C C . LEU A 1 425 ? 4.375 -15.421 0.984 1.00 98.50 425 LEU A C 1
ATOM 3418 O O . LEU A 1 425 ? 4.804 -14.938 2.033 1.00 98.50 425 LEU A O 1
ATOM 3422 N N . VAL A 1 426 ? 4.693 -16.658 0.590 1.00 97.50 426 VAL A N 1
ATOM 3423 C CA . VAL A 1 426 ? 5.683 -17.485 1.291 1.00 97.50 426 VAL A CA 1
ATOM 3424 C C . VAL A 1 426 ? 7.046 -16.794 1.268 1.00 97.50 426 VAL A C 1
ATOM 3426 O O . VAL A 1 426 ? 7.621 -16.596 2.337 1.00 97.50 426 VAL A O 1
ATOM 3429 N N . LEU A 1 427 ? 7.522 -16.340 0.101 1.00 97.75 427 LEU A N 1
ATOM 3430 C CA . LEU A 1 427 ? 8.802 -15.629 -0.010 1.00 97.75 427 LEU A CA 1
ATOM 3431 C C . LEU A 1 427 ? 8.820 -14.337 0.814 1.00 97.75 427 LEU A C 1
ATOM 3433 O O . LEU A 1 427 ? 9.770 -14.084 1.552 1.00 97.75 427 LEU A O 1
ATOM 3437 N N . VAL A 1 428 ? 7.752 -13.536 0.740 1.00 97.69 428 VAL A N 1
ATOM 3438 C CA . VAL A 1 428 ? 7.627 -12.276 1.494 1.00 97.69 428 VAL A CA 1
ATOM 3439 C C . VAL A 1 428 ? 7.726 -12.525 3.001 1.00 97.69 428 VAL A C 1
ATOM 3441 O O . VAL A 1 428 ? 8.474 -11.836 3.701 1.00 97.69 428 VAL A O 1
ATOM 3444 N N . ARG A 1 429 ? 7.002 -13.521 3.521 1.00 97.25 429 ARG A N 1
ATOM 3445 C CA . ARG A 1 429 ? 7.013 -13.827 4.957 1.00 97.25 429 ARG A CA 1
ATOM 3446 C C . ARG A 1 429 ? 8.307 -14.500 5.408 1.00 97.25 429 ARG A C 1
ATOM 3448 O O . ARG A 1 429 ? 8.773 -14.213 6.512 1.00 97.25 429 ARG A O 1
ATOM 3455 N N . GLN A 1 430 ? 8.896 -15.361 4.577 1.00 95.12 430 GLN A N 1
ATOM 3456 C CA . GLN A 1 430 ? 10.202 -15.967 4.843 1.00 95.12 430 GLN A CA 1
ATOM 3457 C C . GLN A 1 430 ? 11.289 -14.895 4.925 1.00 95.12 430 GLN A C 1
ATOM 3459 O O . GLN A 1 430 ? 11.991 -14.847 5.930 1.00 95.12 430 GLN A O 1
ATOM 3464 N N . ALA A 1 431 ? 11.343 -13.959 3.975 1.00 95.69 431 ALA A N 1
ATOM 3465 C CA . ALA A 1 431 ? 12.293 -12.849 4.018 1.00 95.69 431 ALA A CA 1
ATOM 3466 C C . ALA A 1 431 ? 12.127 -11.990 5.283 1.00 95.69 431 ALA A C 1
ATOM 3468 O O . ALA A 1 431 ? 13.104 -11.717 5.979 1.00 95.69 431 ALA A O 1
ATOM 3469 N N . ALA A 1 432 ? 10.894 -11.622 5.655 1.00 95.69 432 ALA A N 1
ATOM 3470 C CA . ALA A 1 432 ? 10.652 -10.866 6.889 1.00 95.69 432 ALA A CA 1
ATOM 3471 C C . ALA A 1 432 ? 11.140 -11.613 8.150 1.00 95.69 432 ALA A C 1
ATOM 3473 O O . ALA A 1 432 ? 11.657 -11.000 9.089 1.00 95.69 432 ALA A O 1
ATOM 3474 N N . ARG A 1 433 ? 10.993 -12.943 8.165 1.00 93.69 433 ARG A N 1
ATOM 3475 C CA . ARG A 1 433 ? 11.421 -13.819 9.262 1.00 93.69 433 ARG A CA 1
ATOM 3476 C C . ARG A 1 433 ? 12.941 -13.989 9.313 1.00 93.69 433 ARG A C 1
ATOM 3478 O O . ARG A 1 433 ? 13.520 -13.919 10.396 1.00 93.69 433 ARG A O 1
ATOM 3485 N N . GLU A 1 434 ? 13.580 -14.221 8.171 1.00 91.94 434 GLU A N 1
ATOM 3486 C CA . GLU A 1 434 ? 15.029 -14.432 8.045 1.00 91.94 434 GLU A CA 1
ATOM 3487 C C . GLU A 1 434 ? 15.822 -13.172 8.389 1.00 91.94 434 GLU A C 1
ATOM 3489 O O . GLU A 1 434 ? 16.834 -13.248 9.085 1.00 91.94 434 GLU A O 1
ATOM 3494 N N . LEU A 1 435 ? 15.300 -12.002 8.015 1.00 90.38 435 LEU A N 1
ATOM 3495 C CA . LEU A 1 435 ? 15.854 -10.701 8.394 1.00 90.38 435 LEU A CA 1
ATOM 3496 C C . LEU A 1 435 ? 15.605 -10.334 9.865 1.00 90.38 435 LEU A C 1
ATOM 3498 O O . LEU A 1 435 ? 16.048 -9.276 10.313 1.00 90.38 435 LEU A O 1
ATOM 3502 N N . ALA A 1 436 ? 14.903 -11.188 10.621 1.00 89.25 436 ALA A N 1
ATOM 3503 C CA . ALA A 1 436 ? 14.526 -10.952 12.012 1.00 89.25 436 ALA A CA 1
ATOM 3504 C C . ALA A 1 436 ? 13.862 -9.575 12.214 1.00 89.25 436 ALA A C 1
ATOM 3506 O O . ALA A 1 436 ? 14.161 -8.861 13.179 1.00 89.25 436 ALA A O 1
ATOM 3507 N N . LEU A 1 437 ? 12.970 -9.200 11.285 1.00 90.31 437 LEU A N 1
ATOM 3508 C CA . LEU A 1 437 ? 12.194 -7.956 11.371 1.00 90.31 437 LEU A CA 1
ATOM 3509 C C . LEU A 1 437 ? 11.159 -8.005 12.501 1.00 90.31 437 LEU A C 1
ATOM 3511 O O . LEU A 1 437 ? 10.731 -6.966 12.985 1.00 90.31 437 LEU A O 1
ATOM 3515 N N . PHE A 1 438 ? 10.821 -9.220 12.925 1.00 90.75 438 PHE A N 1
ATOM 3516 C CA . PHE A 1 438 ? 10.066 -9.570 14.120 1.00 90.75 438 PHE A CA 1
ATOM 3517 C C . PHE A 1 438 ? 10.732 -10.787 14.785 1.00 90.75 438 PHE A C 1
ATOM 3519 O O . PHE A 1 438 ? 11.696 -11.359 14.256 1.00 90.75 438 PHE A O 1
ATOM 3526 N N . ASN A 1 439 ? 10.233 -11.224 15.944 1.00 85.88 439 ASN A N 1
ATOM 3527 C CA . ASN A 1 439 ? 10.739 -12.442 16.579 1.00 85.88 439 ASN A CA 1
ATOM 3528 C C . ASN A 1 439 ? 10.518 -13.665 15.664 1.00 85.88 439 ASN A C 1
ATOM 3530 O O . ASN A 1 439 ? 9.398 -14.122 15.468 1.00 85.88 439 ASN A O 1
ATOM 3534 N N . ARG A 1 440 ? 11.604 -14.253 15.142 1.00 81.62 440 ARG A N 1
ATOM 3535 C CA . ARG A 1 440 ? 11.560 -15.356 14.159 1.00 81.62 440 ARG A CA 1
ATOM 3536 C C . ARG A 1 440 ? 10.820 -16.623 14.616 1.00 81.62 440 ARG A C 1
ATOM 3538 O O . ARG A 1 440 ? 10.571 -17.506 13.789 1.00 81.62 440 ARG A O 1
ATOM 3545 N N . PHE A 1 441 ? 10.543 -16.747 15.913 1.00 78.25 441 PHE A N 1
ATOM 3546 C CA . PHE A 1 441 ? 9.800 -17.855 16.518 1.00 78.25 441 PHE A CA 1
ATOM 3547 C C . PHE A 1 441 ? 8.360 -17.477 16.902 1.00 78.25 441 PHE A C 1
ATOM 3549 O O . PHE A 1 441 ? 7.585 -18.341 17.301 1.00 78.25 441 PHE A O 1
ATOM 3556 N N . GLU A 1 442 ? 7.979 -16.206 16.757 1.00 86.81 442 GLU A N 1
ATOM 3557 C CA . GLU A 1 442 ? 6.668 -15.681 17.126 1.00 86.81 442 GLU A CA 1
ATOM 3558 C C . GLU A 1 442 ? 6.108 -14.812 15.998 1.00 86.81 442 GLU A C 1
ATOM 3560 O O . GLU A 1 442 ? 6.489 -13.665 15.808 1.00 86.81 442 GLU A O 1
ATOM 3565 N N . TYR A 1 443 ? 5.131 -15.340 15.271 1.00 93.25 443 TYR A N 1
ATOM 3566 C CA . TYR A 1 443 ? 4.451 -14.635 14.179 1.00 93.25 443 TYR A CA 1
ATOM 3567 C C . TYR A 1 443 ? 3.421 -13.591 14.651 1.00 93.25 443 TYR A C 1
ATOM 3569 O O . TYR A 1 443 ? 2.700 -13.024 13.832 1.00 93.25 443 TYR A O 1
ATOM 3577 N N . GLU A 1 444 ? 3.309 -13.355 15.962 1.00 95.25 444 GLU A N 1
ATOM 3578 C CA . GLU A 1 444 ? 2.247 -12.529 16.541 1.00 95.25 444 GLU A CA 1
ATOM 3579 C C . GLU A 1 444 ? 2.322 -11.077 16.067 1.00 95.25 444 GLU A C 1
ATOM 3581 O O . GLU A 1 444 ? 1.320 -10.543 15.601 1.00 95.25 444 GLU A O 1
ATOM 3586 N N . GLU A 1 445 ? 3.510 -10.471 16.121 1.00 96.25 445 GLU A N 1
ATOM 3587 C CA . GLU A 1 445 ? 3.736 -9.095 15.672 1.00 96.25 445 GLU A CA 1
ATOM 3588 C C . GLU A 1 445 ? 3.347 -8.915 14.199 1.00 96.25 445 GLU A C 1
ATOM 3590 O O . GLU A 1 445 ? 2.587 -8.005 13.862 1.00 96.25 445 GLU A O 1
ATOM 3595 N N . TYR A 1 446 ? 3.803 -9.828 13.333 1.00 97.69 446 TYR A N 1
ATOM 3596 C CA . TYR A 1 446 ? 3.494 -9.797 11.904 1.00 97.69 446 TYR A CA 1
ATOM 3597 C C . TYR A 1 446 ? 1.983 -9.902 11.662 1.00 97.69 446 TYR A C 1
ATOM 3599 O O . TYR A 1 446 ? 1.413 -9.103 10.924 1.00 97.69 446 TYR A O 1
ATOM 3607 N N . TYR A 1 447 ? 1.310 -10.854 12.313 1.00 98.00 447 TYR A N 1
ATOM 3608 C CA . TYR A 1 447 ? -0.126 -11.089 12.137 1.00 98.00 447 TYR A CA 1
ATOM 3609 C C . TYR A 1 447 ? -1.003 -9.993 12.720 1.00 98.00 447 TYR A C 1
ATOM 3611 O O . TYR A 1 447 ? -1.965 -9.591 12.070 1.00 98.00 447 TYR A O 1
ATOM 3619 N N . GLN A 1 448 ? -0.670 -9.467 13.894 1.00 97.81 448 GLN A N 1
ATOM 3620 C CA . GLN A 1 448 ? -1.381 -8.326 14.457 1.00 97.81 448 GLN A CA 1
ATOM 3621 C C . GLN A 1 448 ? -1.291 -7.125 13.521 1.00 97.81 448 GLN A C 1
ATOM 3623 O O . GLN A 1 448 ? -2.319 -6.548 13.179 1.00 97.81 448 GLN A O 1
ATOM 3628 N N . CYS A 1 449 ? -0.094 -6.798 13.031 1.00 98.12 449 CYS A N 1
ATOM 3629 C CA . CYS A 1 449 ? 0.087 -5.683 12.109 1.00 98.12 449 CYS A CA 1
ATOM 3630 C C . CYS A 1 449 ? -0.566 -5.947 10.734 1.00 98.12 449 CYS A C 1
ATOM 3632 O O . CYS A 1 449 ? -1.109 -5.021 10.128 1.00 98.12 449 CYS A O 1
ATOM 3634 N N . LEU A 1 450 ? -0.599 -7.197 10.259 1.00 98.75 450 LEU A N 1
ATOM 3635 C CA . LEU A 1 450 ? -1.303 -7.580 9.030 1.00 98.75 450 LEU A CA 1
ATOM 3636 C C . LEU A 1 450 ? -2.823 -7.427 9.152 1.00 98.75 450 LEU A C 1
ATOM 3638 O O . LEU A 1 450 ? -3.457 -6.936 8.220 1.00 98.75 450 LEU A O 1
ATOM 3642 N N . ILE A 1 451 ? -3.409 -7.770 10.306 1.00 98.69 451 ILE A N 1
ATOM 3643 C CA . ILE A 1 451 ? -4.829 -7.505 10.592 1.00 98.69 451 ILE A CA 1
ATOM 3644 C C . ILE A 1 451 ? -5.124 -6.009 10.438 1.00 98.69 451 ILE A C 1
ATOM 3646 O O . ILE A 1 451 ? -6.101 -5.648 9.780 1.00 98.69 451 ILE A O 1
ATOM 3650 N N . LEU A 1 452 ? -4.265 -5.133 10.983 1.00 98.62 452 LEU A N 1
ATOM 3651 C CA . LEU A 1 452 ? -4.423 -3.680 10.843 1.00 98.62 452 LEU A CA 1
ATOM 3652 C C . LEU A 1 452 ? -4.461 -3.273 9.366 1.00 98.62 452 LEU A C 1
ATOM 3654 O O . LEU A 1 452 ? -5.341 -2.524 8.952 1.00 98.62 452 LEU A O 1
ATOM 3658 N N . TYR A 1 453 ? -3.540 -3.797 8.562 1.00 98.62 453 TYR A N 1
ATOM 3659 C CA . TYR A 1 453 ? -3.435 -3.498 7.136 1.00 98.62 453 TYR A CA 1
ATOM 3660 C C . TYR A 1 453 ? -4.630 -3.982 6.306 1.00 98.62 453 TYR A C 1
ATOM 3662 O O . TYR A 1 453 ? -5.169 -3.212 5.507 1.00 98.62 453 TYR A O 1
ATOM 3670 N N . LEU A 1 454 ? -5.093 -5.210 6.538 1.00 98.75 454 LEU A N 1
ATOM 3671 C CA . LEU A 1 454 ? -6.262 -5.769 5.858 1.00 98.75 454 LEU A CA 1
ATOM 3672 C C . LEU A 1 454 ? -7.546 -5.004 6.214 1.00 98.75 454 LEU A C 1
ATOM 3674 O O . LEU A 1 454 ? -8.326 -4.665 5.325 1.00 98.75 454 LEU A O 1
ATOM 3678 N N . LEU A 1 455 ? -7.741 -4.638 7.487 1.00 98.56 455 LEU A N 1
ATOM 3679 C CA . LEU A 1 455 ? -8.858 -3.775 7.897 1.00 98.56 455 LEU A CA 1
ATOM 3680 C C . LEU A 1 455 ? -8.716 -2.342 7.363 1.00 98.56 455 LEU A C 1
ATOM 3682 O O . LEU A 1 455 ? -9.706 -1.696 7.013 1.00 98.56 455 LEU A O 1
ATOM 3686 N N . GLY A 1 456 ? -7.487 -1.832 7.276 1.00 97.94 456 GLY A N 1
ATOM 3687 C CA . GLY A 1 456 ? -7.179 -0.541 6.668 1.00 97.94 456 GLY A CA 1
ATOM 3688 C C . GLY A 1 456 ? -7.561 -0.490 5.189 1.00 97.94 456 GLY A C 1
ATOM 3689 O O . GLY A 1 456 ? -8.055 0.539 4.723 1.00 97.94 456 GLY A O 1
ATOM 3690 N N . ALA A 1 457 ? -7.424 -1.609 4.467 1.00 97.75 457 ALA A N 1
ATOM 3691 C CA . ALA A 1 457 ? -7.753 -1.698 3.046 1.00 97.75 457 ALA A CA 1
ATOM 3692 C C . ALA A 1 457 ? -9.232 -1.398 2.742 1.00 97.75 457 ALA A C 1
ATOM 3694 O O . ALA A 1 457 ? -9.555 -0.860 1.681 1.00 97.75 457 ALA A O 1
ATOM 3695 N N . LEU A 1 458 ? -10.129 -1.654 3.701 1.00 97.69 458 LEU A N 1
ATOM 3696 C CA . LEU A 1 458 ? -11.573 -1.443 3.550 1.00 97.69 458 LEU A CA 1
ATOM 3697 C C . LEU A 1 458 ? -11.941 0.024 3.268 1.00 97.69 458 LEU A C 1
ATOM 3699 O O . LEU A 1 458 ? -12.989 0.295 2.687 1.00 97.69 458 LEU A O 1
ATOM 3703 N N . LYS A 1 459 ? -11.073 0.984 3.621 1.00 95.38 459 LYS A N 1
ATOM 3704 C CA . LYS A 1 459 ? -11.313 2.418 3.380 1.00 95.38 459 LYS A CA 1
ATOM 3705 C C . LYS A 1 459 ? -11.127 2.848 1.923 1.00 95.38 459 LYS A C 1
ATOM 3707 O O . LYS A 1 459 ? -11.489 3.970 1.559 1.00 95.38 459 LYS A O 1
ATOM 3712 N N . PHE A 1 460 ? -10.463 2.034 1.103 1.00 93.31 460 PHE A N 1
ATOM 3713 C CA . PHE A 1 460 ? -10.051 2.453 -0.231 1.00 93.31 460 PHE A CA 1
ATOM 3714 C C . PHE A 1 460 ? -11.207 2.346 -1.226 1.00 93.31 460 PHE A C 1
ATOM 3716 O O . PHE A 1 460 ? -11.633 1.254 -1.588 1.00 93.31 460 PHE A O 1
ATOM 3723 N N . LYS A 1 461 ? -11.668 3.502 -1.717 1.00 91.81 461 LYS A N 1
ATOM 3724 C CA . LYS A 1 461 ? -12.738 3.598 -2.727 1.00 91.81 461 LYS A CA 1
ATOM 3725 C C . LYS A 1 461 ? -12.404 2.912 -4.044 1.00 91.81 461 LYS A C 1
ATOM 3727 O O . LYS A 1 461 ? -13.285 2.363 -4.668 1.00 91.81 461 LYS A O 1
ATOM 3732 N N . VAL A 1 462 ? -11.129 2.856 -4.421 1.00 87.81 462 VAL A N 1
ATOM 3733 C CA . VAL A 1 462 ? -10.714 2.158 -5.647 1.00 87.81 462 VAL A CA 1
ATOM 3734 C C . VAL A 1 462 ? -11.076 0.667 -5.638 1.00 87.81 462 VAL A C 1
ATOM 3736 O O . VAL A 1 462 ? -11.163 0.060 -6.694 1.00 87.81 462 VAL A O 1
ATOM 3739 N N . LEU A 1 463 ? -11.282 0.061 -4.464 1.00 93.75 463 LEU A N 1
ATOM 3740 C CA . LEU A 1 463 ? -11.763 -1.319 -4.363 1.00 93.75 463 LEU A CA 1
ATOM 3741 C C . LEU A 1 463 ? -13.293 -1.430 -4.512 1.00 93.75 463 LEU A C 1
ATOM 3743 O O . LEU A 1 463 ? -13.796 -2.541 -4.631 1.00 93.75 463 LEU A O 1
ATOM 3747 N N . ASP A 1 464 ? -14.012 -0.303 -4.504 1.00 92.31 464 ASP A N 1
ATOM 3748 C CA . ASP A 1 464 ? -15.434 -0.202 -4.865 1.00 92.31 464 ASP A CA 1
ATOM 3749 C C . ASP A 1 464 ? -15.631 0.005 -6.379 1.00 92.31 464 ASP A C 1
ATOM 3751 O O . ASP A 1 464 ? -16.724 -0.229 -6.881 1.00 92.31 464 ASP A O 1
ATOM 3755 N N . ASP A 1 465 ? -14.586 0.435 -7.096 1.00 88.62 465 ASP A N 1
ATOM 3756 C CA . ASP A 1 465 ? -14.661 0.823 -8.513 1.00 88.62 465 ASP A CA 1
ATOM 3757 C C . ASP A 1 465 ? -14.178 -0.287 -9.474 1.00 88.62 465 ASP A C 1
ATOM 3759 O O . ASP A 1 465 ? -14.156 -0.092 -10.689 1.00 88.62 465 ASP A O 1
ATOM 3763 N N . VAL A 1 466 ? -13.748 -1.444 -8.954 1.00 88.94 466 VAL A N 1
ATOM 3764 C CA . VAL A 1 466 ? -13.350 -2.594 -9.788 1.00 88.94 466 VAL A CA 1
ATOM 3765 C C . VAL A 1 466 ? -14.569 -3.426 -10.209 1.00 88.94 466 VAL A C 1
ATOM 3767 O O . VAL A 1 466 ? -15.559 -3.439 -9.475 1.00 88.94 466 VAL A O 1
ATOM 3770 N N . PRO A 1 467 ? -14.514 -4.161 -11.339 1.00 91.19 467 PRO A N 1
ATOM 3771 C CA . PRO A 1 467 ? -15.645 -4.961 -11.825 1.00 91.19 467 PRO A CA 1
ATOM 3772 C C . PRO A 1 467 ? -16.190 -5.964 -10.803 1.00 91.19 467 PRO A C 1
ATOM 3774 O O . PRO A 1 467 ? -17.384 -6.246 -10.783 1.00 91.19 467 PRO A O 1
ATOM 3777 N N . GLU A 1 468 ? -15.325 -6.485 -9.936 1.00 93.50 468 GLU A N 1
ATOM 3778 C CA . GLU A 1 468 ? -15.670 -7.475 -8.921 1.00 93.50 468 GLU A CA 1
ATOM 3779 C C . GLU A 1 468 ? -16.140 -6.842 -7.600 1.00 93.50 468 GLU A C 1
ATOM 3781 O O . GLU A 1 468 ? -16.357 -7.556 -6.628 1.00 93.50 468 GLU A O 1
ATOM 3786 N N . ALA A 1 469 ? -16.263 -5.516 -7.486 1.00 92.44 469 ALA A N 1
ATOM 3787 C CA . ALA A 1 469 ? -16.641 -4.874 -6.227 1.00 92.44 469 ALA A CA 1
ATOM 3788 C C . ALA A 1 469 ? -17.982 -5.415 -5.672 1.00 92.44 469 ALA A C 1
ATOM 3790 O O . ALA A 1 469 ? -18.911 -5.667 -6.440 1.00 92.44 469 ALA A O 1
ATOM 3791 N N . PRO A 1 470 ? -18.122 -5.590 -4.339 1.00 95.44 470 PRO A N 1
ATOM 3792 C CA . PRO A 1 470 ? -17.191 -5.241 -3.254 1.00 95.44 470 PRO A CA 1
ATOM 3793 C C . PRO A 1 470 ? -16.193 -6.366 -2.903 1.00 95.44 470 PRO A C 1
ATOM 3795 O O . PRO A 1 470 ? -15.602 -6.366 -1.818 1.00 95.44 470 PRO A O 1
ATOM 3798 N N . TYR A 1 471 ? -16.011 -7.348 -3.786 1.00 96.62 471 TYR A N 1
ATOM 3799 C CA . TYR A 1 471 ? -15.326 -8.607 -3.497 1.00 96.62 471 TYR A CA 1
ATOM 3800 C C . TYR A 1 471 ? -13.897 -8.464 -2.936 1.00 96.62 471 TYR A C 1
ATOM 3802 O O . TYR A 1 471 ? -13.593 -9.127 -1.943 1.00 96.62 471 TYR A O 1
ATOM 3810 N N . PRO A 1 472 ? -13.019 -7.557 -3.418 1.00 97.75 472 PRO A N 1
ATOM 3811 C CA . PRO A 1 472 ? -11.696 -7.385 -2.807 1.00 97.75 472 PRO A CA 1
ATOM 3812 C C . PRO A 1 472 ? -11.734 -6.977 -1.331 1.00 97.75 472 PRO A C 1
ATOM 3814 O O . PRO A 1 472 ? -10.895 -7.413 -0.541 1.00 97.75 472 PRO A O 1
ATOM 3817 N N . LYS A 1 473 ? -12.726 -6.171 -0.932 1.00 97.94 473 LYS A N 1
ATOM 3818 C CA . LYS A 1 473 ? -12.924 -5.791 0.472 1.00 97.94 473 LYS A CA 1
ATOM 3819 C C . LYS A 1 473 ? -13.451 -6.959 1.302 1.00 97.94 473 LYS A C 1
ATOM 3821 O O . LYS A 1 473 ? -13.033 -7.116 2.446 1.00 97.94 473 LYS A O 1
ATOM 3826 N N . GLN A 1 474 ? -14.307 -7.805 0.725 1.00 97.56 474 GLN A N 1
ATOM 3827 C CA . GLN A 1 474 ? -14.724 -9.059 1.361 1.00 97.56 474 GLN A CA 1
ATOM 3828 C C . GLN A 1 474 ? -13.522 -9.968 1.618 1.00 97.56 474 GLN A C 1
ATOM 3830 O O . GLN A 1 474 ? -13.343 -10.424 2.746 1.00 97.56 474 GLN A O 1
ATOM 3835 N N . VAL A 1 475 ? -12.658 -10.172 0.620 1.00 98.31 475 VAL A N 1
ATOM 3836 C CA . VAL A 1 475 ? -11.441 -10.987 0.763 1.00 98.31 475 VAL A CA 1
ATOM 3837 C C . VAL A 1 475 ? -10.515 -10.414 1.843 1.00 98.31 475 VAL A C 1
ATOM 3839 O O . VAL A 1 475 ? -10.031 -11.165 2.686 1.00 98.31 475 VAL A O 1
ATOM 3842 N N . ALA A 1 476 ? -10.320 -9.091 1.891 1.00 98.56 476 ALA A N 1
ATOM 3843 C CA . ALA A 1 476 ? -9.519 -8.452 2.939 1.00 98.56 476 ALA A CA 1
ATOM 3844 C C . ALA A 1 476 ? -10.106 -8.661 4.348 1.00 98.56 476 ALA A C 1
ATOM 3846 O O . ALA A 1 476 ? -9.382 -9.042 5.271 1.00 98.56 476 ALA A O 1
ATOM 3847 N N . PHE A 1 477 ? -11.417 -8.454 4.517 1.00 98.25 477 PHE A N 1
ATOM 3848 C CA . PHE A 1 477 ? -12.101 -8.652 5.797 1.00 98.25 477 PHE A CA 1
ATOM 3849 C C . PHE A 1 477 ? -12.002 -10.104 6.283 1.00 98.25 477 PHE A C 1
ATOM 3851 O O . PHE A 1 477 ? -11.584 -10.353 7.417 1.00 98.25 477 PHE A O 1
ATOM 3858 N N . TRP A 1 478 ? -12.323 -11.071 5.418 1.00 98.12 478 TRP A N 1
ATOM 3859 C CA . TRP A 1 478 ? -12.221 -12.491 5.753 1.00 98.12 478 TRP A CA 1
ATOM 3860 C C . TRP A 1 478 ? -10.771 -12.919 5.990 1.00 98.12 478 TRP A C 1
ATOM 3862 O O . TRP A 1 478 ? -10.517 -13.724 6.884 1.00 98.12 478 TRP A O 1
ATOM 3872 N N . GLY A 1 479 ? -9.803 -12.326 5.287 1.00 98.50 479 GLY A N 1
ATOM 3873 C CA . GLY A 1 479 ? -8.378 -12.498 5.565 1.00 98.50 479 GLY A CA 1
ATOM 3874 C C . GLY A 1 479 ? -8.001 -12.066 6.983 1.00 98.50 479 GLY A C 1
ATOM 3875 O O . GLY A 1 479 ? -7.366 -12.824 7.718 1.00 98.50 479 GLY A O 1
ATOM 3876 N N . ALA A 1 480 ? -8.469 -10.892 7.418 1.00 98.69 480 ALA A N 1
ATOM 3877 C CA . ALA A 1 480 ? -8.235 -10.398 8.774 1.00 98.69 480 ALA A CA 1
ATOM 3878 C C . ALA A 1 480 ? -8.866 -11.314 9.841 1.00 98.69 480 ALA A C 1
ATOM 3880 O O . ALA A 1 480 ? -8.220 -11.637 10.843 1.00 98.69 480 ALA A O 1
ATOM 3881 N N . ALA A 1 481 ? -10.097 -11.789 9.614 1.00 98.31 481 ALA A N 1
ATOM 3882 C CA . ALA A 1 481 ? -10.765 -12.747 10.501 1.00 98.31 481 ALA A CA 1
ATOM 3883 C C . ALA A 1 481 ? -9.996 -14.080 10.590 1.00 98.31 481 ALA A C 1
ATOM 3885 O O . ALA A 1 481 ? -9.801 -14.625 11.677 1.00 98.31 481 ALA A O 1
ATOM 3886 N N . SER A 1 482 ? -9.479 -14.560 9.457 1.00 98.12 482 SER A N 1
ATOM 3887 C CA . SER A 1 482 ? -8.687 -15.793 9.356 1.00 98.12 482 SER A CA 1
ATOM 3888 C C . SER A 1 482 ? -7.398 -15.719 10.169 1.00 98.12 482 SER A C 1
ATOM 3890 O O . SER A 1 482 ? -7.095 -16.616 10.952 1.00 98.12 482 SER A O 1
ATOM 3892 N N . ILE A 1 483 ? -6.658 -14.617 10.042 1.00 98.12 483 ILE A N 1
ATOM 3893 C CA . ILE A 1 483 ? -5.425 -14.389 10.806 1.00 98.12 483 ILE A CA 1
ATOM 3894 C C . ILE A 1 483 ? -5.729 -14.247 12.302 1.00 98.12 483 ILE A C 1
ATOM 3896 O O . ILE A 1 483 ? -5.002 -14.787 13.137 1.00 98.12 483 ILE A O 1
ATOM 3900 N N . THR A 1 484 ? -6.836 -13.588 12.653 1.00 97.94 484 THR A N 1
ATOM 3901 C CA . THR A 1 484 ? -7.294 -13.484 14.048 1.00 97.94 484 THR A CA 1
ATOM 3902 C C . THR A 1 484 ? -7.607 -14.866 14.638 1.00 97.94 484 THR A C 1
ATOM 3904 O O . THR A 1 484 ? -7.277 -15.132 15.797 1.00 97.94 484 THR A O 1
ATOM 3907 N N . ALA A 1 485 ? -8.186 -15.774 13.844 1.00 97.00 485 ALA A N 1
ATOM 3908 C CA . ALA A 1 485 ? -8.432 -17.160 14.243 1.00 97.00 485 ALA A CA 1
ATOM 3909 C C . ALA A 1 485 ? -7.124 -17.918 14.521 1.00 97.00 485 ALA A C 1
ATOM 3911 O O . ALA A 1 485 ? -7.004 -18.556 15.566 1.00 97.00 485 ALA A O 1
ATOM 3912 N N . ILE A 1 486 ? -6.127 -17.785 13.638 1.00 95.62 486 ILE A N 1
ATOM 3913 C CA . ILE A 1 486 ? -4.805 -18.419 13.792 1.00 95.62 486 ILE A CA 1
ATOM 3914 C C . ILE A 1 486 ? -4.085 -17.908 15.051 1.00 95.62 486 ILE A C 1
ATOM 3916 O O . ILE A 1 486 ? -3.491 -18.684 15.794 1.00 95.62 486 ILE A O 1
ATOM 3920 N N . LEU A 1 487 ? -4.165 -16.606 15.344 1.00 95.25 487 LEU A N 1
ATOM 3921 C CA . LEU A 1 487 ? -3.619 -16.059 16.593 1.00 95.25 487 LEU A CA 1
ATOM 3922 C C . LEU A 1 487 ? -4.321 -16.620 17.835 1.00 95.25 487 LEU A C 1
ATOM 3924 O O . LEU A 1 487 ? -3.680 -16.847 18.860 1.00 95.25 487 LEU A O 1
ATOM 3928 N N . SER A 1 488 ? -5.630 -16.854 17.744 1.00 93.75 488 SER A N 1
ATOM 3929 C CA . SER A 1 488 ? -6.434 -17.341 18.867 1.00 93.75 488 SER A CA 1
ATOM 3930 C C . SER A 1 488 ? -6.200 -18.827 19.162 1.00 93.75 488 SER A C 1
ATOM 3932 O O . SER A 1 488 ? -6.277 -19.222 20.323 1.00 93.75 488 SER A O 1
ATOM 3934 N N . SER A 1 489 ? -5.866 -19.652 18.161 1.00 89.31 489 SER A N 1
ATOM 3935 C CA . SER A 1 489 ? -5.599 -21.084 18.374 1.00 89.31 489 SER A CA 1
ATOM 3936 C C . SER A 1 489 ? -4.310 -21.335 19.163 1.00 89.31 489 SER A C 1
ATOM 3938 O O . SER A 1 489 ? -4.294 -22.203 20.032 1.00 89.31 489 SER A O 1
ATOM 3940 N N . LYS A 1 490 ? -3.269 -20.511 18.967 1.00 77.81 490 LYS A N 1
ATOM 3941 C CA . LYS A 1 490 ? -2.001 -20.584 19.724 1.00 77.81 490 LYS A CA 1
ATOM 3942 C C . LYS A 1 490 ? -2.213 -20.507 21.245 1.00 77.81 490 LYS A C 1
ATOM 3944 O O . LYS A 1 490 ? -1.503 -21.152 22.017 1.00 77.81 490 LYS A O 1
ATOM 3949 N N . VAL A 1 491 ? -3.190 -19.712 21.686 1.00 62.56 491 VAL A N 1
ATOM 3950 C CA . VAL A 1 491 ? -3.501 -19.528 23.114 1.00 62.56 491 VAL A CA 1
ATOM 3951 C C . VAL A 1 491 ? -4.056 -20.811 23.735 1.00 62.56 491 VAL A C 1
ATOM 3953 O O . VAL A 1 491 ? -3.812 -21.066 24.913 1.00 62.56 491 VAL A O 1
ATOM 3956 N N . ASN A 1 492 ? -4.750 -21.641 22.956 1.00 58.66 492 ASN A N 1
ATOM 3957 C CA . ASN A 1 492 ? -5.326 -22.886 23.456 1.00 58.66 492 ASN A CA 1
ATOM 3958 C C . ASN A 1 492 ? -4.268 -23.993 23.573 1.00 58.66 492 ASN A C 1
ATOM 3960 O O . ASN A 1 492 ? -4.203 -24.646 24.612 1.00 58.66 492 ASN A O 1
ATOM 3964 N N . ASP A 1 493 ? -3.358 -24.114 22.600 1.00 58.72 493 ASP A N 1
ATOM 3965 C CA . ASP A 1 493 ? -2.299 -25.141 22.614 1.00 58.72 493 ASP A CA 1
ATOM 3966 C C . ASP A 1 493 ? -1.336 -24.996 23.809 1.00 58.72 493 ASP A C 1
ATOM 3968 O O . ASP A 1 493 ? -0.823 -25.975 24.351 1.00 58.72 493 ASP A O 1
ATOM 3972 N N . SER A 1 494 ? -1.115 -23.761 24.272 1.00 54.66 494 SER A N 1
ATOM 3973 C CA . SER A 1 494 ? -0.248 -23.471 25.427 1.00 54.66 494 SER A CA 1
ATOM 3974 C C . SER A 1 494 ? -0.861 -23.800 26.795 1.00 54.66 494 SER A C 1
ATOM 3976 O O . SER A 1 494 ? -0.128 -23.845 27.782 1.00 54.66 494 SER A O 1
ATOM 3978 N N . LYS A 1 495 ? -2.177 -24.046 26.881 1.00 49.38 495 LYS A N 1
ATOM 3979 C CA . LYS A 1 495 ? -2.866 -24.342 28.151 1.00 49.38 495 LYS A CA 1
ATOM 3980 C C . LYS A 1 495 ? -3.026 -25.836 28.446 1.00 49.38 495 LYS A C 1
ATOM 3982 O O . LYS A 1 495 ? -3.263 -26.177 29.600 1.00 49.38 495 LYS A O 1
ATOM 3987 N N . GLU A 1 496 ? -2.850 -26.716 27.459 1.00 44.03 496 GLU A N 1
ATOM 3988 C CA . GLU A 1 496 ? -3.050 -28.170 27.623 1.00 44.03 496 GLU A CA 1
ATOM 3989 C C . GLU A 1 496 ? -1.758 -29.004 27.660 1.00 44.03 496 GLU A C 1
ATOM 3991 O O . GLU A 1 496 ? -1.817 -30.226 27.756 1.00 44.03 496 GLU A O 1
ATOM 3996 N N . SER A 1 497 ? -0.577 -28.378 27.666 1.00 37.09 497 SER A N 1
ATOM 3997 C CA . SER A 1 497 ? 0.695 -29.096 27.847 1.00 37.09 497 SER A CA 1
ATOM 3998 C C . SER A 1 497 ? 1.245 -28.919 29.271 1.00 37.09 497 SER A C 1
ATOM 4000 O O . SER A 1 497 ? 2.000 -27.974 29.518 1.00 37.09 497 SER A O 1
ATOM 4002 N N . PRO A 1 498 ? 0.925 -29.806 30.236 1.00 37.09 498 PRO A N 1
ATOM 4003 C CA . PRO A 1 498 ? 1.613 -29.817 31.516 1.00 37.09 498 PRO A CA 1
ATOM 4004 C C . PRO A 1 498 ? 3.059 -30.292 31.302 1.00 37.09 498 PRO A C 1
ATOM 4006 O O . PRO A 1 498 ? 3.320 -31.464 31.052 1.00 37.09 498 PRO A O 1
ATOM 4009 N N . GLY A 1 499 ? 4.017 -29.373 31.430 1.00 38.25 499 GLY A N 1
ATOM 4010 C CA . GLY A 1 499 ? 5.378 -29.730 31.836 1.00 38.25 499 GLY A CA 1
ATOM 4011 C C . GLY A 1 499 ? 6.393 -30.108 30.755 1.00 38.25 499 GLY A C 1
ATOM 4012 O O . GLY A 1 499 ? 7.315 -30.855 31.067 1.00 38.25 499 GLY A O 1
ATOM 4013 N N . PHE A 1 500 ? 6.329 -29.557 29.539 1.00 32.94 500 PHE A N 1
ATOM 4014 C CA . PHE A 1 500 ? 7.528 -29.502 28.687 1.00 32.94 500 PHE A CA 1
ATOM 4015 C C . PHE A 1 500 ? 8.206 -28.137 28.827 1.00 32.94 500 PHE A C 1
ATOM 4017 O O . PHE A 1 500 ? 7.968 -27.205 28.062 1.00 32.94 500 PHE A O 1
ATOM 4024 N N . ALA A 1 501 ? 9.060 -28.011 29.845 1.00 30.00 501 ALA A N 1
ATOM 4025 C CA . ALA A 1 501 ? 10.044 -26.939 29.874 1.00 30.00 501 ALA A CA 1
ATOM 4026 C C . ALA A 1 501 ? 10.955 -27.101 28.642 1.00 30.00 501 ALA A C 1
ATOM 4028 O O . ALA A 1 501 ? 11.531 -28.178 28.467 1.00 30.00 501 ALA A O 1
ATOM 4029 N N . PRO A 1 502 ? 11.120 -26.087 27.775 1.00 33.81 502 PRO A N 1
ATOM 4030 C CA . PRO A 1 502 ? 12.078 -26.190 26.691 1.00 33.81 502 PRO A CA 1
ATOM 4031 C C . PRO A 1 502 ? 13.478 -26.145 27.306 1.00 33.81 502 PRO A C 1
ATOM 4033 O O . PRO A 1 502 ? 13.986 -25.084 27.669 1.00 33.81 502 PRO A O 1
ATOM 4036 N N . SER A 1 503 ? 14.123 -27.306 27.434 1.00 32.50 503 SER A N 1
ATOM 4037 C CA . SER A 1 503 ? 15.557 -27.397 27.697 1.00 32.50 503 SER A CA 1
ATOM 4038 C C . SER A 1 503 ? 16.306 -26.889 26.464 1.00 32.50 503 SER A C 1
ATOM 4040 O O . SER A 1 503 ? 16.747 -27.652 25.607 1.00 32.50 503 SER A O 1
ATOM 4042 N N . PHE A 1 504 ? 16.407 -25.569 26.340 1.00 39.97 504 PHE A N 1
ATOM 4043 C CA . PHE A 1 504 ? 17.155 -24.898 25.288 1.00 39.97 504 PHE A CA 1
ATOM 4044 C C . PHE A 1 504 ? 18.615 -24.747 25.734 1.00 39.97 504 PHE A C 1
ATOM 4046 O O . PHE A 1 504 ? 19.048 -23.697 26.201 1.00 39.97 504 PHE A O 1
ATOM 4053 N N . ARG A 1 505 ? 19.390 -25.829 25.605 1.00 34.81 505 ARG A N 1
ATOM 4054 C CA . ARG A 1 505 ? 20.856 -25.785 25.502 1.00 34.81 505 ARG A CA 1
ATOM 4055 C C . ARG A 1 505 ? 21.308 -26.840 24.495 1.00 34.81 505 ARG A C 1
ATOM 4057 O O . ARG A 1 505 ? 20.865 -27.976 24.558 1.00 34.81 505 ARG A O 1
ATOM 4064 N N . GLN A 1 506 ? 22.216 -26.416 23.616 1.00 34.97 506 GLN A N 1
ATOM 4065 C CA . GLN A 1 506 ? 22.921 -27.186 22.583 1.00 34.97 506 GLN A CA 1
ATOM 4066 C C . GLN A 1 506 ? 22.117 -27.541 21.321 1.00 34.97 506 GLN A C 1
ATOM 4068 O O . GLN A 1 506 ? 21.720 -28.677 21.090 1.00 34.97 506 GLN A O 1
ATOM 4073 N N . ARG A 1 507 ? 22.031 -26.576 20.399 1.00 28.61 507 ARG A N 1
ATOM 4074 C CA . ARG A 1 507 ? 22.357 -26.883 19.000 1.00 28.61 507 ARG A CA 1
ATOM 4075 C C . ARG A 1 507 ? 23.684 -26.209 18.684 1.00 28.61 507 ARG A C 1
ATOM 4077 O O . ARG A 1 507 ? 23.831 -25.016 18.923 1.00 28.61 507 ARG A O 1
ATOM 4084 N N . GLN A 1 508 ? 24.638 -27.032 18.263 1.00 30.72 508 GLN A N 1
ATOM 4085 C CA . GLN A 1 508 ? 25.987 -26.657 17.864 1.00 30.72 508 GLN A CA 1
ATOM 4086 C C . GLN A 1 508 ? 25.952 -25.595 16.767 1.00 30.72 508 GLN A C 1
ATOM 4088 O O . GLN A 1 508 ? 25.252 -25.763 15.767 1.00 30.72 508 GLN A O 1
ATOM 4093 N N . ASP A 1 509 ? 26.756 -24.552 16.955 1.00 29.53 509 ASP A N 1
ATOM 4094 C CA . ASP A 1 509 ? 27.251 -23.710 15.875 1.00 29.53 509 ASP A CA 1
ATOM 4095 C C . ASP A 1 509 ? 27.865 -24.606 14.794 1.00 29.53 509 ASP A C 1
ATOM 4097 O O . ASP A 1 509 ? 28.791 -25.376 15.055 1.00 29.53 509 ASP A O 1
ATOM 4101 N N . TRP A 1 510 ? 27.335 -24.532 13.577 1.00 29.86 510 TRP A N 1
ATOM 4102 C CA . TRP A 1 510 ? 28.004 -25.097 12.412 1.00 29.86 510 TRP A CA 1
ATOM 4103 C C . TRP A 1 510 ? 29.096 -24.111 11.999 1.00 29.86 510 TRP A C 1
ATOM 4105 O O . TRP A 1 510 ? 28.793 -22.996 11.573 1.00 29.86 510 TRP A O 1
ATOM 4115 N N . SER A 1 511 ? 30.367 -24.498 12.142 1.00 38.19 511 SER A N 1
ATOM 4116 C CA . SER A 1 511 ? 31.459 -23.739 11.535 1.00 38.19 511 SER A CA 1
ATOM 4117 C C . SER A 1 511 ? 31.412 -23.908 10.013 1.00 38.19 511 SER A C 1
ATOM 4119 O O . SER A 1 511 ? 31.073 -24.975 9.492 1.00 38.19 511 SER A O 1
ATOM 4121 N N . LEU A 1 512 ? 31.786 -22.848 9.292 1.00 34.00 512 LEU A N 1
ATOM 4122 C CA . LEU A 1 512 ? 31.883 -22.796 7.825 1.00 34.00 512 LEU A CA 1
ATOM 4123 C C . LEU A 1 512 ? 32.791 -23.887 7.214 1.00 34.00 512 LEU A C 1
ATOM 4125 O O . LEU A 1 512 ? 32.749 -24.112 6.005 1.00 34.00 512 LEU A O 1
ATOM 4129 N N . ASP A 1 513 ? 33.554 -24.612 8.031 1.00 35.44 513 ASP A N 1
ATOM 4130 C CA . ASP A 1 513 ? 34.436 -25.694 7.593 1.00 35.44 513 ASP A CA 1
ATOM 4131 C C . ASP A 1 513 ? 33.701 -27.025 7.350 1.00 35.44 513 ASP A C 1
ATOM 4133 O O . ASP A 1 513 ? 34.175 -27.853 6.574 1.00 35.44 513 ASP A O 1
ATOM 4137 N N . GLN A 1 514 ? 32.509 -27.232 7.923 1.00 37.19 514 GLN A N 1
ATOM 4138 C CA . GLN A 1 514 ? 31.754 -28.487 7.751 1.00 37.19 514 GLN A CA 1
ATOM 4139 C C . GLN A 1 514 ? 30.907 -28.541 6.467 1.00 37.19 514 GLN A C 1
ATOM 4141 O O . GLN A 1 514 ? 30.446 -29.613 6.076 1.00 37.19 514 GLN A O 1
ATOM 4146 N N . ILE A 1 515 ? 30.757 -27.419 5.756 1.00 37.25 515 ILE A N 1
ATOM 4147 C CA . ILE A 1 515 ? 30.077 -27.365 4.449 1.00 37.25 515 ILE A CA 1
ATOM 4148 C C . ILE A 1 515 ? 31.001 -27.853 3.315 1.00 37.25 515 ILE A C 1
ATOM 4150 O O . ILE A 1 515 ? 30.518 -28.324 2.291 1.00 37.25 515 ILE A O 1
ATOM 4154 N N . LYS A 1 516 ? 32.326 -27.871 3.518 1.00 36.09 516 LYS A N 1
ATOM 4155 C CA . LYS A 1 516 ? 33.301 -28.337 2.511 1.00 36.09 516 LYS A CA 1
ATOM 4156 C C . LYS A 1 516 ? 33.477 -29.859 2.427 1.00 36.09 516 LYS A C 1
ATOM 4158 O O . LYS A 1 516 ? 34.202 -30.328 1.560 1.00 36.09 516 LYS A O 1
ATOM 4163 N N . ALA A 1 517 ? 32.816 -30.642 3.281 1.00 34.47 517 ALA A N 1
ATOM 4164 C CA . ALA A 1 517 ? 32.982 -32.101 3.327 1.00 34.47 517 ALA A CA 1
ATOM 4165 C C . ALA A 1 517 ? 31.855 -32.900 2.636 1.00 34.47 517 ALA A C 1
ATOM 4167 O O . ALA A 1 517 ? 31.798 -34.120 2.780 1.00 34.47 517 ALA A O 1
ATOM 4168 N N . LYS A 1 518 ? 30.948 -32.245 1.895 1.00 31.52 518 LYS A N 1
ATOM 4169 C CA . LYS A 1 518 ? 29.832 -32.913 1.191 1.00 31.52 518 LYS A CA 1
ATOM 4170 C C . LYS A 1 518 ? 29.975 -33.006 -0.334 1.00 31.52 518 LYS A C 1
ATOM 4172 O O . LYS A 1 518 ? 29.129 -33.637 -0.960 1.00 31.52 518 LYS A O 1
ATOM 4177 N N . ASP A 1 519 ? 31.060 -32.481 -0.903 1.00 31.89 519 ASP A N 1
ATOM 4178 C CA . ASP A 1 519 ? 31.301 -32.464 -2.357 1.00 31.89 519 ASP A CA 1
ATOM 4179 C C . ASP A 1 519 ? 32.031 -33.708 -2.913 1.00 31.89 519 ASP A C 1
ATOM 4181 O O . ASP A 1 519 ? 32.267 -33.789 -4.115 1.00 31.89 519 ASP A O 1
ATOM 4185 N N . ASP A 1 520 ? 32.320 -34.725 -2.090 1.00 32.50 520 ASP A N 1
ATOM 4186 C CA . ASP A 1 520 ? 33.101 -35.914 -2.498 1.00 32.50 520 ASP A CA 1
ATOM 4187 C C . ASP A 1 520 ? 32.278 -37.210 -2.689 1.00 32.50 520 ASP A C 1
ATOM 4189 O O . ASP A 1 520 ? 32.810 -38.319 -2.628 1.00 32.50 520 ASP A O 1
ATOM 4193 N N . TYR A 1 521 ? 30.969 -37.113 -2.966 1.00 27.17 521 TYR A N 1
ATOM 4194 C CA . TYR A 1 521 ? 30.091 -38.292 -3.137 1.00 27.17 521 TYR A CA 1
ATOM 4195 C C . TYR A 1 521 ? 29.696 -38.633 -4.588 1.00 27.17 521 TYR A C 1
ATOM 4197 O O . TYR A 1 521 ? 28.743 -39.376 -4.819 1.00 27.17 521 TYR A O 1
ATOM 4205 N N . HIS A 1 522 ? 30.449 -38.161 -5.587 1.00 29.80 522 HIS A N 1
ATOM 4206 C CA . HIS A 1 522 ? 30.267 -38.558 -6.990 1.00 29.80 522 HIS A CA 1
ATOM 4207 C C . HIS A 1 522 ? 31.531 -39.180 -7.596 1.00 29.80 522 HIS A C 1
ATOM 4209 O O . HIS A 1 522 ? 32.104 -38.678 -8.556 1.00 29.80 522 HIS A O 1
ATOM 4215 N N . SER A 1 523 ? 31.947 -40.333 -7.069 1.00 34.81 523 SER A N 1
ATOM 4216 C CA . SER A 1 523 ? 32.692 -41.316 -7.865 1.00 34.81 523 SER A CA 1
ATOM 4217 C C . SER A 1 523 ? 32.519 -42.729 -7.297 1.00 34.81 523 SER A C 1
ATOM 4219 O O . SER A 1 523 ? 33.203 -43.122 -6.360 1.00 34.81 523 SER A O 1
ATOM 4221 N N . ARG A 1 524 ? 31.583 -43.510 -7.859 1.00 29.52 524 ARG A N 1
ATOM 4222 C CA . ARG A 1 524 ? 31.629 -44.987 -7.877 1.00 29.52 524 ARG A CA 1
ATOM 4223 C C . ARG A 1 524 ? 30.590 -45.573 -8.844 1.00 29.52 524 ARG A C 1
ATOM 4225 O O . ARG A 1 524 ? 29.392 -45.441 -8.643 1.00 29.52 524 ARG A O 1
ATOM 4232 N N . SER A 1 525 ? 31.139 -46.187 -9.894 1.00 27.02 525 SER A N 1
ATOM 4233 C CA . SER A 1 525 ? 30.658 -47.307 -10.720 1.00 27.02 525 SER A CA 1
ATOM 4234 C C . SER A 1 525 ? 29.175 -47.405 -11.109 1.00 27.02 525 SER A C 1
ATOM 4236 O O . SER A 1 525 ? 28.319 -47.773 -10.308 1.00 27.02 525 SER A O 1
ATOM 4238 N N . LEU A 1 526 ? 28.954 -47.258 -12.418 1.00 30.81 526 LEU A N 1
ATOM 4239 C CA . LEU A 1 526 ? 27.850 -47.826 -13.193 1.00 30.81 526 LEU A CA 1
ATOM 4240 C C . LEU A 1 526 ? 27.666 -49.325 -12.892 1.00 30.81 526 LEU A C 1
ATOM 4242 O O . LEU A 1 526 ? 28.514 -50.142 -13.249 1.00 30.81 526 LEU A O 1
ATOM 4246 N N . GLY A 1 527 ? 26.540 -49.667 -12.269 1.00 26.25 527 GLY A N 1
ATOM 4247 C CA . GLY A 1 527 ? 25.974 -51.012 -12.228 1.00 26.25 527 GLY A CA 1
ATOM 4248 C C . GLY A 1 527 ? 24.631 -50.999 -12.956 1.00 26.25 527 GLY A C 1
ATOM 4249 O O . GLY A 1 527 ? 23.785 -50.155 -12.676 1.00 26.25 527 GLY A O 1
ATOM 4250 N N . GLN A 1 528 ? 24.488 -51.894 -13.930 1.00 33.53 528 GLN A N 1
ATOM 4251 C CA . GLN A 1 528 ? 23.324 -52.071 -14.799 1.00 33.53 528 GLN A CA 1
ATOM 4252 C C . GLN A 1 528 ? 22.021 -52.253 -14.001 1.00 33.53 528 GLN A C 1
ATOM 4254 O O . GLN A 1 528 ? 21.971 -53.080 -13.093 1.00 33.53 528 GLN A O 1
ATOM 4259 N N . PHE A 1 529 ? 20.957 -51.547 -14.394 1.00 26.19 529 PHE A N 1
ATOM 4260 C CA . PHE A 1 529 ? 19.581 -51.878 -14.015 1.00 26.19 529 PHE A CA 1
ATOM 4261 C C . PHE A 1 529 ? 18.673 -51.883 -15.252 1.00 26.19 529 PHE A C 1
ATOM 4263 O O . PHE A 1 529 ? 18.687 -50.959 -16.063 1.00 26.19 529 PHE A O 1
ATOM 4270 N N . GLU A 1 530 ? 17.926 -52.979 -15.371 1.00 27.58 530 GLU A N 1
ATOM 4271 C CA . GLU A 1 530 ? 16.968 -53.345 -16.420 1.00 27.58 530 GLU A CA 1
ATOM 4272 C C . GLU A 1 530 ? 15.723 -52.430 -16.449 1.00 27.58 530 GLU A C 1
ATOM 4274 O O . GLU A 1 530 ? 15.168 -52.119 -15.389 1.00 27.58 530 GLU A O 1
ATOM 4279 N N . PRO A 1 531 ? 15.209 -52.045 -17.633 1.00 27.88 531 PRO A N 1
ATOM 4280 C CA . PRO A 1 531 ? 14.019 -51.217 -17.760 1.00 27.88 531 PRO A CA 1
ATOM 4281 C C . PRO A 1 531 ? 12.751 -52.079 -17.847 1.00 27.88 531 PRO A C 1
ATOM 4283 O O . PRO A 1 531 ? 12.206 -52.316 -18.921 1.00 27.88 531 PRO A O 1
ATOM 4286 N N . SER A 1 532 ? 12.218 -52.516 -16.707 1.00 29.25 532 SER A N 1
ATOM 4287 C CA . SER A 1 532 ? 10.800 -52.890 -16.636 1.00 29.25 532 SER A CA 1
ATOM 4288 C C . SER A 1 532 ? 10.245 -52.684 -15.230 1.00 29.25 532 SER A C 1
ATOM 4290 O O . SER A 1 532 ? 10.385 -53.542 -14.369 1.00 29.25 532 SER A O 1
ATOM 4292 N N . GLN A 1 533 ? 9.639 -51.512 -15.000 1.00 28.84 533 GLN A N 1
ATOM 4293 C CA . GLN A 1 533 ? 8.463 -51.272 -14.144 1.00 28.84 533 GLN A CA 1
ATOM 4294 C C . GLN A 1 533 ? 8.316 -49.770 -13.856 1.00 28.84 533 GLN A C 1
ATOM 4296 O O . GLN A 1 533 ? 8.828 -49.244 -12.874 1.00 28.84 533 GLN A O 1
ATOM 4301 N N . LEU A 1 534 ? 7.546 -49.082 -14.700 1.00 25.70 534 LEU A N 1
ATOM 4302 C CA . LEU A 1 534 ? 6.949 -47.786 -14.380 1.00 25.70 534 LEU A CA 1
ATOM 4303 C C . LEU A 1 534 ? 5.438 -47.919 -14.587 1.00 25.70 534 LEU A C 1
ATOM 4305 O O . LEU A 1 534 ? 4.948 -48.007 -15.709 1.00 25.70 534 LEU A O 1
ATOM 4309 N N . LYS A 1 535 ? 4.709 -48.013 -13.469 1.00 26.08 535 LYS A N 1
ATOM 4310 C CA . LYS A 1 535 ? 3.245 -47.941 -13.417 1.00 26.08 535 LYS A CA 1
ATOM 4311 C C . LYS A 1 535 ? 2.834 -46.474 -13.535 1.00 26.08 535 LYS A C 1
ATOM 4313 O O . LYS A 1 535 ? 3.064 -45.695 -12.617 1.00 26.08 535 LYS A O 1
ATOM 4318 N N . THR A 1 536 ? 2.196 -46.120 -14.642 1.00 29.89 536 THR A N 1
ATOM 4319 C CA . THR A 1 536 ? 1.511 -44.840 -14.851 1.00 29.89 536 THR A CA 1
ATOM 4320 C C . THR A 1 536 ? 0.162 -44.821 -14.127 1.00 29.89 536 THR A C 1
ATOM 4322 O O . THR A 1 536 ? -0.609 -45.774 -14.237 1.00 29.89 536 THR A O 1
ATOM 4325 N N . TRP A 1 537 ? -0.142 -43.732 -13.418 1.00 25.11 537 TRP A N 1
ATOM 4326 C CA . TRP A 1 537 ? -1.486 -43.383 -12.943 1.00 25.11 537 TRP A CA 1
ATOM 4327 C C . TRP A 1 537 ? -1.890 -42.054 -13.592 1.00 25.11 537 TRP A C 1
ATOM 4329 O O . TRP A 1 537 ? -1.186 -41.064 -13.421 1.00 25.11 537 TRP A O 1
ATOM 4339 N N . GLY A 1 538 ? -3.010 -42.038 -14.324 1.00 26.23 538 GLY A N 1
ATOM 4340 C CA . GLY A 1 538 ? -3.626 -40.816 -14.859 1.00 26.23 538 GLY A CA 1
ATOM 4341 C C . GLY A 1 538 ? -4.206 -40.984 -16.266 1.00 26.23 538 GLY A C 1
ATOM 4342 O O . GLY A 1 538 ? -3.486 -40.884 -17.252 1.00 26.23 538 GLY A O 1
ATOM 4343 N N . ASN A 1 539 ? -5.516 -41.234 -16.350 1.00 33.59 539 ASN A N 1
ATOM 4344 C CA . ASN A 1 539 ? -6.279 -41.352 -17.594 1.00 33.59 539 ASN A CA 1
ATOM 4345 C C . ASN A 1 539 ? -6.562 -39.974 -18.218 1.00 33.59 539 ASN A C 1
ATOM 4347 O O . ASN A 1 539 ? -7.522 -39.307 -17.842 1.00 33.59 539 ASN A O 1
ATOM 4351 N N . ALA A 1 540 ? -5.771 -39.605 -19.222 1.00 25.81 540 ALA A N 1
ATOM 4352 C CA . ALA A 1 540 ? -6.184 -38.764 -20.344 1.00 25.81 540 ALA A CA 1
ATOM 4353 C C . ALA A 1 540 ? -5.325 -39.158 -21.555 1.00 25.81 540 ALA A C 1
ATOM 4355 O O . ALA A 1 540 ? -4.102 -39.037 -21.513 1.00 25.81 540 ALA A O 1
ATOM 4356 N N . SER A 1 541 ? -5.936 -39.679 -22.624 1.00 24.62 541 SER A N 1
ATOM 4357 C CA . SER A 1 541 ? -5.203 -40.026 -23.844 1.00 24.62 541 SER A CA 1
ATOM 4358 C C . SER A 1 541 ? -4.869 -38.751 -24.616 1.00 24.62 541 SER A C 1
ATOM 4360 O O . SER A 1 541 ? -5.675 -38.263 -25.409 1.00 24.62 541 SER A O 1
ATOM 4362 N N . ILE A 1 542 ? -3.683 -38.200 -24.382 1.00 30.55 542 ILE A N 1
ATOM 4363 C CA . ILE A 1 542 ? -3.081 -37.230 -25.293 1.00 30.55 542 ILE A CA 1
ATOM 4364 C C . ILE A 1 542 ? -2.199 -38.031 -26.248 1.00 30.55 542 ILE A C 1
ATOM 4366 O O . ILE A 1 542 ? -1.145 -38.532 -25.860 1.00 30.55 542 ILE A O 1
ATOM 4370 N N . THR A 1 543 ? -2.630 -38.172 -27.500 1.00 27.88 543 THR A N 1
ATOM 4371 C CA . THR A 1 543 ? -1.769 -38.696 -28.563 1.00 27.88 543 THR A CA 1
ATOM 4372 C C . THR A 1 543 ? -0.814 -37.581 -28.974 1.00 27.88 543 THR A C 1
ATOM 4374 O O . THR A 1 543 ? -1.125 -36.772 -29.845 1.00 27.88 543 THR A O 1
ATOM 4377 N N . VAL A 1 544 ? 0.331 -37.492 -28.302 1.00 36.06 544 VAL A N 1
ATOM 4378 C CA . VAL A 1 544 ? 1.431 -36.621 -28.725 1.00 36.06 544 VAL A CA 1
ATOM 4379 C C . VAL A 1 544 ? 2.234 -37.398 -29.769 1.00 36.06 544 VAL A C 1
ATOM 4381 O O . VAL A 1 544 ? 2.798 -38.447 -29.463 1.00 36.06 544 VAL A O 1
ATOM 4384 N N . GLY A 1 545 ? 2.229 -36.927 -31.018 1.00 40.16 545 GLY A N 1
ATOM 4385 C CA . GLY A 1 545 ? 3.169 -37.404 -32.036 1.00 40.16 545 GLY A CA 1
ATOM 4386 C C . GLY A 1 545 ? 4.606 -37.027 -31.668 1.00 40.16 545 GLY A C 1
ATOM 4387 O O . GLY A 1 545 ? 4.818 -36.149 -30.837 1.00 40.16 545 GLY A O 1
ATOM 4388 N N . ASP A 1 546 ? 5.580 -37.700 -32.280 1.00 33.50 546 ASP A N 1
ATOM 4389 C CA . ASP A 1 546 ? 7.013 -37.494 -32.041 1.00 33.50 546 ASP A CA 1
ATOM 4390 C C . ASP A 1 546 ? 7.390 -35.996 -31.978 1.00 33.50 546 ASP A C 1
ATOM 4392 O O . ASP A 1 546 ? 7.262 -35.252 -32.951 1.00 33.50 546 ASP A O 1
ATOM 4396 N N . ILE A 1 547 ? 7.813 -35.563 -30.787 1.00 42.19 547 ILE A N 1
ATOM 4397 C CA . ILE A 1 547 ? 8.191 -34.184 -30.438 1.00 42.19 547 ILE A CA 1
ATOM 4398 C C . ILE A 1 547 ? 9.698 -33.940 -30.574 1.00 42.19 547 ILE A C 1
ATOM 4400 O O . ILE A 1 547 ? 10.206 -32.904 -30.135 1.00 42.19 547 ILE A O 1
ATOM 4404 N N . SER A 1 548 ? 10.437 -34.845 -31.219 1.00 31.53 548 SER A N 1
ATOM 4405 C CA . SER A 1 548 ? 11.821 -34.573 -31.592 1.00 31.53 548 SER A CA 1
ATOM 4406 C C . SER A 1 548 ? 11.898 -33.463 -32.663 1.00 31.53 548 SER A C 1
ATOM 4408 O O . SER A 1 548 ? 11.727 -33.669 -33.862 1.00 31.53 548 SER A O 1
ATOM 4410 N N . GLY A 1 549 ? 12.163 -32.229 -32.215 1.00 39.62 549 GLY A N 1
ATOM 4411 C CA . GLY A 1 549 ? 12.714 -31.166 -33.069 1.00 39.62 549 GLY A CA 1
ATOM 4412 C C . GLY A 1 549 ? 11.861 -29.920 -33.338 1.00 39.62 549 GLY A C 1
ATOM 4413 O O . GLY A 1 549 ? 11.980 -29.350 -34.423 1.00 39.62 549 GLY A O 1
ATOM 4414 N N . SER A 1 550 ? 11.014 -29.463 -32.406 1.00 49.25 550 SER A N 1
ATOM 4415 C CA . SER A 1 550 ? 10.461 -28.090 -32.510 1.00 49.25 550 SER A CA 1
ATOM 4416 C C . SER A 1 550 ? 10.202 -27.342 -31.199 1.00 49.25 550 SER A C 1
ATOM 4418 O O . SER A 1 550 ? 9.948 -26.145 -31.259 1.00 49.25 550 SER A O 1
ATOM 4420 N N . GLY A 1 551 ? 10.268 -27.990 -30.030 1.00 35.81 551 GLY A N 1
ATOM 4421 C CA . GLY A 1 551 ? 10.187 -27.313 -28.724 1.00 35.81 551 GLY A CA 1
ATOM 4422 C C . GLY A 1 551 ? 8.894 -26.533 -28.429 1.00 35.81 551 GLY A C 1
ATOM 4423 O O . GLY A 1 551 ? 8.768 -25.994 -27.337 1.00 35.81 551 GLY A O 1
ATOM 4424 N N . ASN A 1 552 ? 7.922 -26.499 -29.346 1.00 38.28 552 ASN A N 1
ATOM 4425 C CA . ASN A 1 552 ? 6.711 -25.694 -29.231 1.00 38.28 552 ASN A CA 1
ATOM 4426 C C . ASN A 1 552 ? 5.464 -26.582 -29.259 1.00 38.28 552 ASN A C 1
ATOM 4428 O O . ASN A 1 552 ? 5.191 -27.265 -30.246 1.00 38.28 552 ASN A O 1
ATOM 4432 N N . ALA A 1 553 ? 4.667 -26.518 -28.194 1.00 34.94 553 ALA A N 1
ATOM 4433 C CA . ALA A 1 553 ? 3.292 -27.001 -28.195 1.00 34.94 553 ALA A CA 1
ATOM 4434 C C . ALA A 1 553 ? 2.373 -25.852 -28.639 1.00 34.94 553 ALA A C 1
ATOM 4436 O O . ALA A 1 553 ? 2.226 -24.858 -27.930 1.00 34.94 553 ALA A O 1
ATOM 4437 N N . ILE A 1 554 ? 1.773 -25.968 -29.826 1.00 42.94 554 ILE A N 1
ATOM 4438 C CA . ILE A 1 554 ? 0.849 -24.963 -30.368 1.00 42.94 554 ILE A CA 1
ATOM 4439 C C . ILE A 1 554 ? -0.583 -25.398 -30.045 1.00 42.94 554 ILE A C 1
ATOM 4441 O O . ILE A 1 554 ? -1.053 -26.432 -30.521 1.00 42.94 554 ILE A O 1
ATOM 4445 N N . GLY A 1 555 ? -1.273 -24.612 -29.217 1.00 34.09 555 GLY A N 1
ATOM 4446 C CA . GLY A 1 555 ? -2.695 -24.791 -28.925 1.00 34.09 555 GLY A CA 1
ATOM 4447 C C . GLY A 1 555 ? -3.579 -24.455 -30.130 1.00 34.09 555 GLY A C 1
ATOM 4448 O O . GLY A 1 555 ? -3.216 -23.649 -30.988 1.00 34.09 555 GLY A O 1
ATOM 4449 N N . HIS A 1 556 ? -4.755 -25.081 -30.193 1.00 24.31 556 HIS A N 1
ATOM 4450 C CA . HIS A 1 556 ? -5.714 -24.909 -31.284 1.00 24.31 556 HIS A CA 1
ATOM 4451 C C . HIS A 1 556 ? -6.090 -23.421 -31.452 1.00 24.31 556 HIS A C 1
ATOM 4453 O O . HIS A 1 556 ? -6.714 -22.842 -30.567 1.00 24.31 556 HIS A O 1
ATOM 4459 N N . GLY A 1 557 ? -5.694 -22.805 -32.574 1.00 35.66 557 GLY A N 1
ATOM 4460 C CA . GLY A 1 557 ? -6.073 -21.432 -32.946 1.00 35.66 557 GLY A CA 1
ATOM 4461 C C . GLY A 1 557 ? -4.964 -20.368 -32.945 1.00 35.66 557 GLY A C 1
ATOM 4462 O O . GLY A 1 557 ? -5.245 -19.238 -33.331 1.00 35.66 557 GLY A O 1
ATOM 4463 N N . ALA A 1 558 ? -3.719 -20.686 -32.575 1.00 30.34 558 ALA A N 1
ATOM 4464 C CA . ALA A 1 558 ? -2.608 -19.730 -32.663 1.00 30.34 558 ALA A CA 1
ATOM 4465 C C . ALA A 1 558 ? -1.850 -19.850 -34.001 1.00 30.34 558 ALA A C 1
ATOM 4467 O O . ALA A 1 558 ? -1.410 -20.937 -34.375 1.00 30.34 558 ALA A O 1
ATOM 4468 N N . GLN A 1 559 ? -1.660 -18.729 -34.706 1.00 29.69 559 GLN A N 1
ATOM 4469 C CA . GLN A 1 559 ? -0.717 -18.617 -35.824 1.00 29.69 559 GLN A CA 1
ATOM 4470 C C . GLN A 1 559 ? 0.459 -17.737 -35.399 1.00 29.69 559 GLN A C 1
ATOM 4472 O O . GLN A 1 559 ? 0.271 -16.584 -35.019 1.00 29.69 559 GLN A O 1
ATOM 4477 N N . VAL A 1 560 ? 1.671 -18.286 -35.469 1.00 36.31 560 VAL A N 1
ATOM 4478 C CA . VAL A 1 560 ? 2.925 -17.541 -35.324 1.00 36.31 560 VAL A CA 1
ATOM 4479 C C . VAL A 1 560 ? 3.611 -17.551 -36.684 1.00 36.31 560 VAL A C 1
ATOM 4481 O O . VAL A 1 560 ? 3.916 -18.616 -37.218 1.00 36.31 560 VAL A O 1
ATOM 4484 N N . THR A 1 561 ? 3.847 -16.370 -37.248 1.00 30.92 561 THR A N 1
ATOM 4485 C CA . THR A 1 561 ? 4.597 -16.211 -38.497 1.00 30.92 561 THR A CA 1
ATOM 4486 C C . THR A 1 561 ? 6.065 -15.979 -38.152 1.00 30.92 561 THR A C 1
ATOM 4488 O O . THR A 1 561 ? 6.471 -14.849 -37.902 1.00 30.92 561 THR A O 1
ATOM 4491 N N . THR A 1 562 ? 6.873 -17.039 -38.104 1.00 39.69 562 THR A N 1
ATOM 4492 C CA . THR A 1 562 ? 8.339 -16.913 -38.098 1.00 39.69 562 THR A CA 1
ATOM 4493 C C . THR A 1 562 ? 8.842 -16.936 -39.536 1.00 39.69 562 THR A C 1
ATOM 4495 O O . THR A 1 562 ? 8.633 -17.920 -40.243 1.00 39.69 562 THR A O 1
ATOM 4498 N N . THR A 1 563 ? 9.505 -15.865 -39.972 1.00 44.88 563 THR A N 1
ATOM 4499 C CA . THR A 1 563 ? 10.126 -15.759 -41.304 1.00 44.88 563 THR A CA 1
ATOM 4500 C C . THR A 1 563 ? 11.448 -16.526 -41.421 1.00 44.88 563 THR A C 1
ATOM 4502 O O . THR A 1 563 ? 11.999 -16.613 -42.512 1.00 44.88 563 THR A O 1
ATOM 4505 N N . THR A 1 564 ? 11.951 -17.098 -40.326 1.00 55.41 564 THR A N 1
ATOM 4506 C CA . THR A 1 564 ? 13.158 -17.933 -40.296 1.00 55.41 564 THR A CA 1
ATOM 4507 C C . THR A 1 564 ? 12.810 -19.369 -40.672 1.00 55.41 564 THR A C 1
ATOM 4509 O O . THR A 1 564 ? 11.892 -19.978 -40.115 1.00 55.41 564 THR A O 1
ATOM 4512 N N . THR A 1 565 ? 13.537 -19.939 -41.626 1.00 67.00 565 THR A N 1
ATOM 4513 C CA . THR A 1 565 ? 13.322 -21.321 -42.049 1.00 67.00 565 THR A CA 1
ATOM 4514 C C . THR A 1 565 ? 13.758 -22.291 -40.943 1.00 67.00 565 THR A C 1
ATOM 4516 O O . THR A 1 565 ? 14.702 -22.045 -40.194 1.00 67.00 565 THR A O 1
ATOM 4519 N N . LYS A 1 566 ? 13.101 -23.456 -40.847 1.00 69.94 566 LYS A N 1
ATOM 4520 C CA . LYS A 1 566 ? 13.438 -24.518 -39.872 1.00 69.94 566 LYS A CA 1
ATOM 4521 C C . LYS A 1 566 ? 14.914 -24.959 -39.942 1.00 69.94 566 LYS A C 1
ATOM 4523 O O . LYS A 1 566 ? 15.455 -25.498 -38.981 1.00 69.94 566 LYS A O 1
ATOM 4528 N N . ARG A 1 567 ? 15.562 -24.747 -41.090 1.00 71.25 567 ARG A N 1
ATOM 4529 C CA . ARG A 1 567 ? 16.976 -25.049 -41.318 1.00 71.25 567 ARG A CA 1
ATOM 4530 C C . ARG A 1 567 ? 17.901 -24.064 -40.591 1.00 71.25 567 ARG A C 1
ATOM 4532 O O . ARG A 1 567 ? 18.812 -24.520 -39.906 1.00 71.25 567 ARG A O 1
ATOM 4539 N N . GLU A 1 568 ? 17.604 -22.769 -40.663 1.00 73.56 568 GLU A N 1
ATOM 4540 C CA . GLU A 1 568 ? 18.384 -21.696 -40.024 1.00 73.56 568 GLU A CA 1
ATOM 4541 C C . GLU A 1 568 ? 18.367 -21.831 -38.493 1.00 73.56 568 GLU A C 1
ATOM 4543 O O . GLU A 1 568 ? 19.404 -21.744 -37.836 1.00 73.56 568 GLU A O 1
ATOM 4548 N N . GLN A 1 569 ? 17.203 -22.155 -37.916 1.00 76.00 569 GLN A N 1
ATOM 4549 C CA . GLN A 1 569 ? 17.066 -22.373 -36.469 1.00 76.00 569 GLN A CA 1
ATOM 4550 C C . GLN A 1 569 ? 17.894 -23.569 -35.971 1.00 76.00 569 GLN A C 1
ATOM 4552 O O . GLN A 1 569 ? 18.515 -23.493 -34.911 1.00 76.00 569 GLN A O 1
ATOM 4557 N N . ASN A 1 570 ? 17.960 -24.655 -36.749 1.00 80.62 570 ASN A N 1
ATOM 4558 C CA . ASN A 1 570 ? 18.767 -25.826 -36.398 1.00 80.62 570 ASN A CA 1
ATOM 4559 C C . ASN A 1 570 ? 20.274 -25.528 -36.425 1.00 80.62 570 ASN A C 1
ATOM 4561 O O . ASN A 1 570 ? 21.009 -26.057 -35.591 1.00 80.62 570 ASN A O 1
ATOM 4565 N N . ALA A 1 571 ? 20.740 -24.694 -37.360 1.00 84.00 571 ALA A N 1
ATOM 4566 C CA . ALA A 1 571 ? 22.146 -24.300 -37.435 1.00 84.00 571 ALA A CA 1
ATOM 4567 C C . ALA A 1 571 ? 22.553 -23.434 -36.230 1.00 84.00 571 ALA A C 1
ATOM 4569 O O . ALA A 1 571 ? 23.580 -23.693 -35.602 1.00 84.00 571 ALA A O 1
ATOM 4570 N N . ILE A 1 572 ? 21.711 -22.466 -35.849 1.00 90.00 572 ILE A N 1
ATOM 4571 C CA . ILE A 1 572 ? 21.935 -21.621 -34.666 1.00 90.00 572 ILE A CA 1
ATOM 4572 C C . ILE A 1 572 ? 21.952 -22.472 -33.389 1.00 90.00 572 ILE A C 1
ATOM 4574 O O . ILE A 1 572 ? 22.859 -22.334 -32.571 1.00 90.00 572 ILE A O 1
ATOM 4578 N N . PHE A 1 573 ? 21.021 -23.418 -33.248 1.00 89.50 573 PHE A N 1
ATOM 4579 C CA . PHE A 1 573 ? 20.979 -24.315 -32.090 1.00 89.50 573 PHE A CA 1
ATOM 4580 C C . PHE A 1 573 ? 22.272 -25.135 -31.927 1.00 89.50 573 PHE A C 1
ATOM 4582 O O . PHE A 1 573 ? 22.795 -25.269 -30.823 1.00 89.50 573 PHE A O 1
ATOM 4589 N N . GLN A 1 574 ? 22.844 -25.646 -33.025 1.00 90.12 574 GLN A N 1
ATOM 4590 C CA . GLN A 1 574 ? 24.105 -26.402 -32.984 1.00 90.12 574 GLN A CA 1
ATOM 4591 C C . GLN A 1 574 ? 25.303 -25.550 -32.533 1.00 90.12 574 GLN A C 1
ATOM 4593 O O . GLN A 1 574 ? 26.190 -26.052 -31.828 1.00 90.12 574 GLN A O 1
ATOM 4598 N N . ILE A 1 575 ? 25.319 -24.266 -32.907 1.00 92.62 575 ILE A N 1
ATOM 4599 C CA . ILE A 1 575 ? 26.333 -23.307 -32.456 1.00 92.62 575 ILE A CA 1
ATOM 4600 C C . ILE A 1 575 ? 26.271 -23.175 -30.929 1.00 92.62 575 ILE A C 1
ATOM 4602 O O . ILE A 1 575 ? 27.277 -23.390 -30.247 1.00 92.62 575 ILE A O 1
ATOM 4606 N N . PHE A 1 576 ? 25.089 -22.893 -30.376 1.00 95.75 576 PHE A N 1
ATOM 4607 C CA . PHE A 1 576 ? 24.939 -22.647 -28.940 1.00 95.75 576 PHE A CA 1
ATOM 4608 C C . PHE A 1 576 ? 25.055 -23.917 -28.087 1.00 95.75 576 PHE A C 1
ATOM 4610 O O . PHE A 1 576 ? 25.651 -23.867 -27.013 1.00 95.75 576 PHE A O 1
ATOM 4617 N N . GLU A 1 577 ? 24.649 -25.086 -28.588 1.00 93.06 577 GLU A N 1
ATOM 4618 C CA . GLU A 1 577 ? 24.940 -26.389 -27.966 1.00 93.06 577 GLU A CA 1
ATOM 4619 C C . GLU A 1 577 ? 26.439 -26.585 -27.690 1.00 93.06 577 GLU A C 1
ATOM 4621 O O . GLU A 1 577 ? 26.848 -27.026 -26.609 1.00 93.06 577 GLU A O 1
ATOM 4626 N N . THR A 1 578 ? 27.286 -26.222 -28.656 1.00 91.62 578 THR A N 1
ATOM 4627 C CA . THR A 1 578 ? 28.744 -26.326 -28.517 1.00 91.62 578 THR A CA 1
ATOM 4628 C C . THR A 1 578 ? 29.265 -25.373 -27.440 1.00 91.62 578 THR A C 1
ATOM 4630 O O . THR A 1 578 ? 30.098 -25.758 -26.614 1.00 91.62 578 THR A O 1
ATOM 4633 N N . VAL A 1 579 ? 28.723 -24.157 -27.394 1.00 94.19 579 VAL A N 1
ATOM 4634 C CA . VAL A 1 579 ? 29.059 -23.130 -26.398 1.00 94.19 579 VAL A CA 1
ATOM 4635 C C . VAL A 1 579 ? 28.649 -23.576 -24.992 1.00 94.19 579 VAL A C 1
ATOM 4637 O O . VAL A 1 579 ? 29.450 -23.496 -24.061 1.00 94.19 579 VAL A O 1
ATOM 4640 N N . TYR A 1 580 ? 27.451 -24.136 -24.815 1.00 94.69 580 TYR A N 1
ATOM 4641 C CA . TYR A 1 580 ? 27.005 -24.648 -23.516 1.00 94.69 580 TYR A CA 1
ATOM 4642 C C . TYR A 1 580 ? 27.879 -25.795 -23.006 1.00 94.69 580 TYR A C 1
ATOM 4644 O O . TYR A 1 580 ? 28.193 -25.853 -21.811 1.00 94.69 580 TYR A O 1
ATOM 4652 N N . ARG A 1 581 ? 28.357 -26.675 -23.895 1.00 91.56 581 ARG A N 1
ATOM 4653 C CA . ARG A 1 581 ? 29.343 -27.701 -23.521 1.00 91.56 581 ARG A CA 1
ATOM 4654 C C . ARG A 1 581 ? 30.655 -27.080 -23.052 1.00 91.56 581 ARG A C 1
ATOM 4656 O O . ARG A 1 581 ? 31.191 -27.527 -22.039 1.00 91.56 581 ARG A O 1
ATOM 4663 N N . GLN A 1 582 ? 31.148 -26.040 -23.724 1.00 91.25 582 GLN A N 1
ATOM 4664 C CA . GLN A 1 582 ? 32.359 -25.333 -23.298 1.00 91.25 582 GLN A CA 1
ATOM 4665 C C . GLN A 1 582 ? 32.186 -24.678 -21.924 1.00 91.25 582 GLN A C 1
ATOM 4667 O O . GLN A 1 582 ? 33.028 -24.886 -21.054 1.00 91.25 582 GLN A O 1
ATOM 4672 N N . ILE A 1 583 ? 31.064 -23.993 -21.673 1.00 90.00 583 ILE A N 1
ATOM 4673 C CA . ILE A 1 583 ? 30.751 -23.401 -20.359 1.00 90.00 583 ILE A CA 1
ATOM 4674 C C . ILE A 1 583 ? 30.744 -24.479 -19.268 1.00 90.00 583 ILE A C 1
ATOM 4676 O O . ILE A 1 583 ? 31.307 -24.289 -18.184 1.00 90.00 583 ILE A O 1
ATOM 4680 N N . ASN A 1 584 ? 30.150 -25.641 -19.556 1.00 84.06 584 ASN A N 1
ATOM 4681 C CA . ASN A 1 584 ? 30.107 -26.764 -18.623 1.00 84.06 584 ASN A CA 1
ATOM 4682 C C . ASN A 1 584 ? 31.507 -27.313 -18.289 1.00 84.06 584 ASN A C 1
ATOM 4684 O O . ASN A 1 584 ? 31.707 -27.783 -17.168 1.00 84.06 584 ASN A O 1
ATOM 4688 N N . ILE A 1 585 ? 32.461 -27.218 -19.223 1.00 84.56 585 ILE A N 1
ATOM 4689 C CA . ILE A 1 585 ? 33.852 -27.670 -19.065 1.00 84.56 585 ILE A CA 1
ATOM 4690 C C . ILE A 1 585 ? 34.737 -26.597 -18.397 1.00 84.56 585 ILE A C 1
ATOM 4692 O O . ILE A 1 585 ? 35.582 -26.929 -17.565 1.00 84.56 585 ILE A O 1
ATOM 4696 N N . GLN A 1 586 ? 34.566 -25.315 -18.735 1.00 76.88 586 GLN A N 1
ATOM 4697 C CA . GLN A 1 586 ? 35.534 -24.246 -18.437 1.00 76.88 586 GLN A CA 1
ATOM 4698 C C . GLN A 1 586 ? 35.249 -23.432 -17.167 1.00 76.88 586 GLN A C 1
ATOM 4700 O O . GLN A 1 586 ? 36.138 -22.730 -16.683 1.00 76.88 586 GLN A O 1
ATOM 4705 N N . THR A 1 587 ? 34.072 -23.565 -16.552 1.00 60.50 587 THR A N 1
ATOM 4706 C CA . THR A 1 587 ? 33.618 -22.708 -15.430 1.00 60.50 587 THR A CA 1
ATOM 4707 C C . THR A 1 587 ? 34.401 -22.820 -14.111 1.00 60.50 587 THR A C 1
ATOM 4709 O O . THR A 1 587 ? 34.024 -22.210 -13.118 1.00 60.50 587 THR A O 1
ATOM 4712 N N . ARG A 1 588 ? 35.537 -23.532 -14.086 1.00 59.53 588 ARG A N 1
ATOM 4713 C CA . ARG A 1 588 ? 36.529 -23.464 -12.994 1.00 59.53 588 ARG A CA 1
ATOM 4714 C C . ARG A 1 588 ? 37.567 -22.339 -13.161 1.00 59.53 588 ARG A C 1
ATOM 4716 O O . ARG A 1 588 ? 38.355 -22.140 -12.243 1.00 59.53 588 ARG A O 1
ATOM 4723 N N . ARG A 1 589 ? 37.624 -21.653 -14.314 1.00 55.34 589 ARG A N 1
ATOM 4724 C CA . ARG A 1 589 ? 38.690 -20.683 -14.662 1.00 55.34 589 ARG A CA 1
ATOM 4725 C C . ARG A 1 589 ? 38.211 -19.259 -14.994 1.00 55.34 589 ARG A C 1
ATOM 4727 O O . ARG A 1 589 ? 39.059 -18.397 -15.200 1.00 55.34 589 ARG A O 1
ATOM 4734 N N . SER A 1 590 ? 36.904 -19.007 -15.061 1.00 66.25 590 SER A N 1
ATOM 4735 C CA . SER A 1 590 ? 36.335 -17.690 -15.387 1.00 66.25 590 SER A CA 1
ATOM 4736 C C . SER A 1 590 ? 36.185 -16.795 -14.150 1.00 66.25 590 SER A C 1
ATOM 4738 O O . SER A 1 590 ? 35.959 -17.296 -1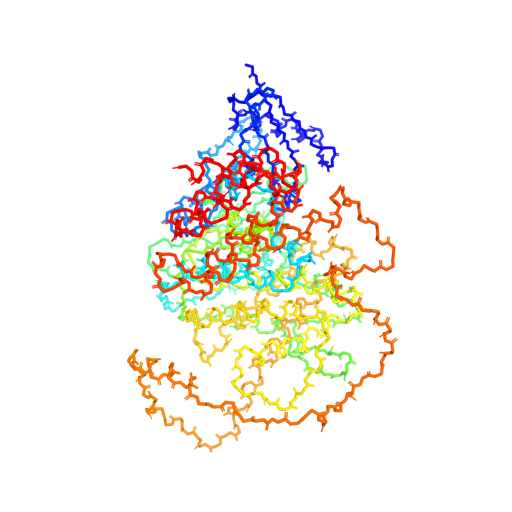3.050 1.00 66.25 590 SER A O 1
ATOM 4740 N N . ASN A 1 591 ? 36.249 -15.472 -14.336 1.00 64.75 591 ASN A N 1
ATOM 4741 C CA . ASN A 1 591 ? 36.060 -14.492 -13.253 1.00 64.75 591 ASN A CA 1
ATOM 4742 C C . ASN A 1 591 ? 34.576 -14.271 -12.889 1.00 64.75 591 ASN A C 1
ATOM 4744 O O . ASN A 1 591 ? 34.288 -13.734 -11.822 1.00 64.75 591 ASN A O 1
ATOM 4748 N N . GLY A 1 592 ? 33.640 -14.675 -13.758 1.00 72.25 592 GLY A N 1
ATOM 4749 C CA . GLY A 1 592 ? 32.193 -14.606 -13.519 1.00 72.25 592 GLY A CA 1
ATOM 4750 C C . GLY A 1 592 ? 31.593 -15.906 -12.971 1.00 72.25 592 GLY A C 1
ATOM 4751 O O . GLY A 1 592 ? 32.133 -16.999 -13.174 1.00 72.25 592 GLY A O 1
ATOM 4752 N N . SER A 1 593 ? 30.435 -15.796 -12.309 1.00 80.19 593 SER A N 1
ATOM 4753 C CA . SER A 1 593 ? 29.641 -16.960 -11.896 1.00 80.19 593 SER A CA 1
ATOM 4754 C C . SER A 1 593 ? 29.149 -17.729 -13.125 1.00 80.19 593 SER A C 1
ATOM 4756 O O . SER A 1 593 ? 28.629 -17.138 -14.069 1.00 80.19 593 SER A O 1
ATOM 4758 N N . ARG A 1 594 ? 29.232 -19.067 -13.102 1.00 87.88 594 ARG A N 1
ATOM 4759 C CA . ARG A 1 594 ? 28.684 -19.940 -14.159 1.00 87.88 594 ARG A CA 1
ATOM 4760 C C . ARG A 1 594 ? 27.245 -19.584 -14.532 1.00 87.88 594 ARG A C 1
ATOM 4762 O O . ARG A 1 594 ? 26.903 -19.598 -15.708 1.00 87.88 594 ARG A O 1
ATOM 4769 N N . ALA A 1 595 ? 26.413 -19.277 -13.537 1.00 79.38 595 ALA A N 1
ATOM 4770 C CA . ALA A 1 595 ? 25.013 -18.927 -13.760 1.00 79.38 595 ALA A CA 1
ATOM 4771 C C . ALA A 1 595 ? 24.863 -17.612 -14.542 1.00 79.38 595 ALA A C 1
ATOM 4773 O O . ALA A 1 595 ? 23.979 -17.488 -15.384 1.00 79.38 595 ALA A O 1
ATOM 4774 N N . GLU A 1 596 ? 25.750 -16.651 -14.295 1.00 84.12 596 GLU A N 1
ATOM 4775 C CA . GLU A 1 596 ? 25.754 -15.345 -14.953 1.00 84.12 596 GLU A CA 1
ATOM 4776 C C . GLU A 1 596 ? 26.215 -15.451 -16.412 1.00 84.12 596 GLU A C 1
ATOM 4778 O O . GLU A 1 596 ? 25.565 -14.910 -17.304 1.00 84.12 596 GLU A O 1
ATOM 4783 N N . ILE A 1 597 ? 27.256 -16.255 -16.666 1.00 93.31 597 ILE A N 1
ATOM 4784 C CA . ILE A 1 597 ? 27.731 -16.584 -18.018 1.00 93.31 597 ILE A CA 1
ATOM 4785 C C . ILE A 1 597 ? 26.624 -17.278 -18.823 1.00 93.31 597 ILE A C 1
ATOM 4787 O O . ILE A 1 597 ? 26.339 -16.867 -19.945 1.00 93.31 597 ILE A O 1
ATOM 4791 N N . ILE A 1 598 ? 25.961 -18.294 -18.253 1.00 90.81 598 ILE A N 1
ATOM 4792 C CA . ILE A 1 598 ? 24.854 -19.002 -18.924 1.00 90.81 598 ILE A CA 1
ATOM 4793 C C . ILE A 1 598 ? 23.720 -18.036 -19.268 1.00 90.81 598 ILE A C 1
ATOM 4795 O O . ILE A 1 598 ? 23.231 -18.063 -20.395 1.00 90.81 598 ILE A O 1
ATOM 4799 N N . ASN A 1 599 ? 23.333 -17.171 -18.328 1.00 88.00 599 ASN A N 1
ATOM 4800 C CA . ASN A 1 599 ? 22.262 -16.203 -18.543 1.00 88.00 599 ASN A CA 1
ATOM 4801 C C . ASN A 1 599 ? 22.588 -15.247 -19.701 1.00 88.00 599 ASN A C 1
ATOM 4803 O O . ASN A 1 599 ? 21.746 -15.015 -20.561 1.00 88.00 599 ASN A O 1
ATOM 4807 N N . ILE A 1 600 ? 23.818 -14.733 -19.778 1.00 93.50 600 ILE A N 1
ATOM 4808 C CA . ILE A 1 600 ? 24.208 -13.829 -20.870 1.00 93.50 600 ILE A CA 1
ATOM 4809 C C . ILE A 1 600 ? 24.301 -14.560 -22.213 1.00 93.50 600 ILE A C 1
ATOM 4811 O O . ILE A 1 600 ? 23.849 -14.026 -23.223 1.00 93.50 600 ILE A O 1
ATOM 4815 N N . VAL A 1 601 ? 24.790 -15.803 -22.241 1.00 96.56 601 VAL A N 1
ATOM 4816 C CA . VAL A 1 601 ? 24.793 -16.612 -23.471 1.00 96.56 601 VAL A CA 1
ATOM 4817 C C . VAL A 1 601 ? 23.375 -16.907 -23.962 1.00 96.56 601 VAL A C 1
ATOM 4819 O O . VAL A 1 601 ? 23.132 -16.810 -25.160 1.00 96.56 601 VAL A O 1
ATOM 4822 N N . GLN A 1 602 ? 22.427 -17.179 -23.060 1.00 93.06 602 GLN A N 1
ATOM 4823 C CA . GLN A 1 602 ? 21.009 -17.342 -23.411 1.00 93.06 602 GLN A CA 1
ATOM 4824 C C . GLN A 1 602 ? 20.405 -16.067 -24.014 1.00 93.06 602 GLN A C 1
ATOM 4826 O O . GLN A 1 602 ? 19.649 -16.148 -24.979 1.00 93.06 602 GLN A O 1
ATOM 4831 N N . LEU A 1 603 ? 20.751 -14.887 -23.487 1.00 92.81 603 LEU A N 1
ATOM 4832 C CA . LEU A 1 603 ? 20.288 -13.613 -24.047 1.00 92.81 603 LEU A CA 1
ATOM 4833 C C . LEU A 1 603 ? 20.831 -13.386 -25.467 1.00 92.81 603 LEU A C 1
ATOM 4835 O O . LEU A 1 603 ? 20.076 -13.000 -26.359 1.00 92.81 603 LEU A O 1
ATOM 4839 N N . ILE A 1 604 ? 22.115 -13.686 -25.699 1.00 96.44 604 ILE A N 1
ATOM 4840 C CA . ILE A 1 604 ? 22.720 -13.612 -27.037 1.00 96.44 604 ILE A CA 1
ATOM 4841 C C . ILE A 1 604 ? 22.034 -14.603 -27.987 1.00 96.44 604 ILE A C 1
ATOM 4843 O O . ILE A 1 604 ? 21.659 -14.211 -29.088 1.00 96.44 604 ILE A O 1
ATOM 4847 N N . GLU A 1 605 ? 21.820 -15.855 -27.570 1.00 96.56 605 GLU A N 1
ATOM 4848 C CA . GLU A 1 605 ? 21.133 -16.875 -28.374 1.00 96.56 605 GLU A CA 1
ATOM 4849 C C . GLU A 1 605 ? 19.735 -16.419 -28.803 1.00 96.56 605 GLU A C 1
ATOM 4851 O O . GLU A 1 605 ? 19.418 -16.421 -29.994 1.00 96.56 605 GLU A O 1
ATOM 4856 N N . GLN A 1 606 ? 18.913 -15.973 -27.850 1.00 91.50 606 GLN A N 1
ATOM 4857 C CA . GLN A 1 606 ? 17.543 -15.530 -28.115 1.00 91.50 606 GLN A CA 1
ATOM 4858 C C . GLN A 1 606 ? 17.487 -14.377 -29.115 1.00 91.50 606 GLN A C 1
ATOM 4860 O O . GLN A 1 606 ? 16.595 -14.327 -29.961 1.00 91.50 606 GLN A O 1
ATOM 4865 N N . GLU A 1 607 ? 18.437 -13.452 -29.036 1.00 96.19 607 GLU A N 1
ATOM 4866 C CA . GLU A 1 607 ? 18.492 -12.309 -29.939 1.00 96.19 607 GLU A CA 1
ATOM 4867 C C . GLU A 1 607 ? 19.052 -12.691 -31.311 1.00 96.19 607 GLU A C 1
ATOM 4869 O O . GLU A 1 607 ? 18.560 -12.189 -32.315 1.00 96.19 607 GLU A O 1
ATOM 4874 N N . VAL A 1 608 ? 19.988 -13.643 -31.390 1.00 95.38 608 VAL A N 1
ATOM 4875 C CA . VAL A 1 608 ? 20.455 -14.199 -32.671 1.00 95.38 608 VAL A CA 1
ATOM 4876 C C . VAL A 1 608 ? 19.336 -14.946 -33.402 1.00 95.38 608 VAL A C 1
ATOM 4878 O O . VAL A 1 608 ? 19.191 -14.787 -34.614 1.00 95.38 608 VAL A O 1
ATOM 4881 N N . ILE A 1 609 ? 18.493 -15.693 -32.680 1.00 92.31 609 ILE A N 1
ATOM 4882 C CA . ILE A 1 609 ? 17.334 -16.410 -33.246 1.00 92.31 609 ILE A CA 1
ATOM 4883 C C . ILE A 1 609 ? 16.333 -15.455 -33.923 1.00 92.31 609 ILE A C 1
ATOM 4885 O O . ILE A 1 609 ? 15.647 -15.852 -34.868 1.00 92.31 609 ILE A O 1
ATOM 4889 N N . ARG A 1 610 ? 16.271 -14.182 -33.504 1.00 89.50 610 ARG A N 1
ATOM 4890 C CA . ARG A 1 610 ? 15.418 -13.157 -34.138 1.00 89.50 610 ARG A CA 1
ATOM 4891 C C . ARG A 1 610 ? 15.886 -12.749 -35.539 1.00 89.50 610 ARG A C 1
ATOM 4893 O O . ARG A 1 610 ? 15.148 -12.055 -36.239 1.00 89.50 610 ARG A O 1
ATOM 4900 N N . GLY A 1 611 ? 17.075 -13.174 -35.972 1.00 93.88 611 GLY A N 1
ATOM 4901 C CA . GLY A 1 611 ? 17.565 -12.942 -37.328 1.00 93.88 611 GLY A CA 1
ATOM 4902 C C . GLY A 1 611 ? 17.639 -11.451 -37.660 1.00 93.88 611 GLY A C 1
ATOM 4903 O O . GLY A 1 611 ? 18.263 -10.681 -36.936 1.00 93.88 611 GLY A O 1
ATOM 4904 N N . GLU A 1 612 ? 17.029 -11.026 -38.769 1.00 90.69 612 GLU A N 1
ATOM 4905 C CA . GLU A 1 612 ? 17.073 -9.621 -39.214 1.00 90.69 612 GLU A CA 1
ATOM 4906 C C . GLU A 1 612 ? 16.450 -8.635 -38.215 1.00 90.69 612 GLU A C 1
ATOM 4908 O O . GLU A 1 612 ? 16.768 -7.449 -38.243 1.00 90.69 612 GLU A O 1
ATOM 4913 N N . GLN A 1 613 ? 15.592 -9.115 -37.311 1.00 86.44 613 GLN A N 1
ATOM 4914 C CA . GLN A 1 613 ? 14.971 -8.303 -36.262 1.00 86.44 613 GLN A CA 1
ATOM 4915 C C . GLN A 1 613 ? 15.828 -8.196 -34.992 1.00 86.44 613 GLN A C 1
ATOM 4917 O O . GLN A 1 613 ? 15.393 -7.590 -34.012 1.00 86.44 613 GLN A O 1
ATOM 4922 N N . ALA A 1 614 ? 17.022 -8.795 -34.978 1.00 90.50 614 ALA A N 1
ATOM 4923 C CA . ALA A 1 614 ? 17.920 -8.746 -33.835 1.00 90.50 614 ALA A CA 1
ATOM 4924 C C . ALA A 1 614 ? 18.331 -7.304 -33.501 1.00 90.50 614 ALA A C 1
ATOM 4926 O O . ALA A 1 614 ? 18.763 -6.529 -34.359 1.00 90.50 614 ALA A O 1
ATOM 4927 N N . ASN A 1 615 ? 18.248 -6.950 -32.222 1.00 89.44 615 ASN A N 1
ATOM 4928 C CA . ASN A 1 615 ? 18.679 -5.655 -31.725 1.00 89.44 615 ASN A CA 1
ATOM 4929 C C . ASN A 1 615 ? 20.212 -5.613 -31.592 1.00 89.44 615 ASN A C 1
ATOM 4931 O O . ASN A 1 615 ? 20.801 -6.187 -30.671 1.00 89.44 615 ASN A O 1
ATOM 4935 N N . SER A 1 616 ? 20.857 -4.885 -32.504 1.00 91.25 616 SER A N 1
ATOM 4936 C CA . SER A 1 616 ? 22.316 -4.744 -32.565 1.00 91.25 616 SER A CA 1
ATOM 4937 C C . SER A 1 616 ? 22.931 -4.144 -31.297 1.00 91.25 616 SER A C 1
ATOM 4939 O O . SER A 1 616 ? 24.021 -4.547 -30.891 1.00 91.25 616 SER A O 1
ATOM 4941 N N . TYR A 1 617 ? 22.228 -3.220 -30.637 1.00 81.94 617 TYR A N 1
ATOM 4942 C CA . TYR A 1 617 ? 22.687 -2.598 -29.396 1.00 81.94 617 TYR A CA 1
ATOM 4943 C C . TYR A 1 617 ? 22.715 -3.604 -28.235 1.00 81.94 617 TYR A C 1
ATOM 4945 O O . TYR A 1 617 ? 23.715 -3.677 -27.516 1.00 81.94 617 TYR A O 1
ATOM 4953 N N . LYS A 1 618 ? 21.664 -4.429 -28.088 1.00 86.81 618 LYS A N 1
ATOM 4954 C CA . LYS A 1 618 ? 21.607 -5.492 -27.065 1.00 86.81 618 LYS A CA 1
ATOM 4955 C C . LYS A 1 618 ? 22.724 -6.515 -27.266 1.00 86.81 618 LYS A C 1
ATOM 4957 O O . LYS A 1 618 ? 23.461 -6.796 -26.323 1.00 86.81 618 LYS A O 1
ATOM 4962 N N . LEU A 1 619 ? 22.890 -7.003 -28.499 1.00 95.81 619 LEU A N 1
ATOM 4963 C CA . LEU A 1 619 ? 23.956 -7.946 -28.842 1.00 95.81 619 LEU A CA 1
ATOM 4964 C C . LEU A 1 619 ? 25.334 -7.385 -28.489 1.00 95.81 619 LEU A C 1
ATOM 4966 O O . LEU A 1 619 ? 26.091 -8.053 -27.792 1.00 95.81 619 LEU A O 1
ATOM 4970 N N . ASN A 1 620 ? 25.646 -6.154 -28.903 1.00 90.88 620 ASN A N 1
ATOM 4971 C CA . ASN A 1 620 ? 26.948 -5.545 -28.624 1.00 90.88 620 ASN A CA 1
ATOM 4972 C C . ASN A 1 620 ? 27.212 -5.429 -27.112 1.00 90.88 620 ASN A C 1
ATOM 4974 O O . ASN A 1 620 ? 28.270 -5.825 -26.627 1.00 90.88 620 ASN A O 1
ATOM 4978 N N . ARG A 1 621 ? 26.226 -4.959 -26.338 1.00 92.19 621 ARG A N 1
ATOM 4979 C CA . ARG A 1 621 ? 26.340 -4.883 -24.876 1.00 92.19 621 ARG A CA 1
ATOM 4980 C C . ARG A 1 621 ? 26.604 -6.256 -24.251 1.00 92.19 621 ARG A C 1
ATOM 4982 O O . ARG A 1 621 ? 27.568 -6.396 -23.508 1.00 92.19 621 ARG A O 1
ATOM 4989 N N . TRP A 1 622 ? 25.794 -7.264 -24.570 1.00 97.19 622 TRP A N 1
ATOM 4990 C CA . TRP A 1 622 ? 25.941 -8.598 -23.982 1.00 97.19 622 TRP A CA 1
ATOM 4991 C C . TRP A 1 622 ? 27.235 -9.293 -24.393 1.00 97.19 622 TRP A 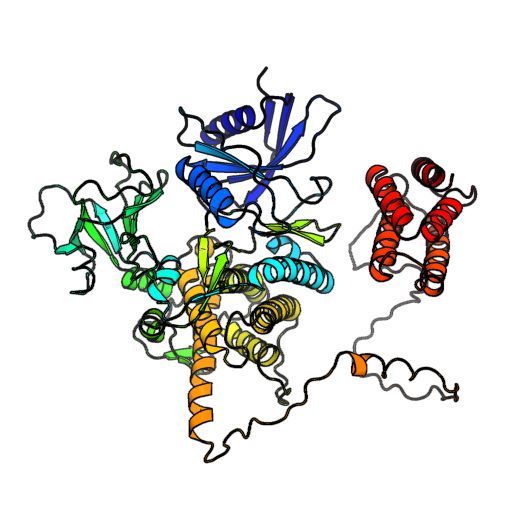C 1
ATOM 4993 O O . TRP A 1 622 ? 27.832 -9.983 -23.572 1.00 97.19 622 TRP A O 1
ATOM 5003 N N . PHE A 1 623 ? 27.708 -9.085 -25.623 1.00 96.81 623 PHE A N 1
ATOM 5004 C CA . PHE A 1 623 ? 29.026 -9.558 -26.030 1.00 96.81 623 PHE A CA 1
ATOM 5005 C C . PHE A 1 623 ? 30.150 -8.898 -25.228 1.00 96.81 623 PHE A C 1
ATOM 5007 O O . PHE A 1 623 ? 31.076 -9.597 -24.822 1.00 96.81 623 PHE A O 1
ATOM 5014 N N . ASN A 1 624 ? 30.070 -7.592 -24.959 1.00 91.81 624 ASN A N 1
ATOM 5015 C CA . ASN A 1 624 ? 31.057 -6.895 -24.132 1.00 91.81 624 ASN A CA 1
ATOM 5016 C C . ASN A 1 624 ? 31.031 -7.384 -22.676 1.00 91.81 624 ASN A C 1
ATOM 5018 O O . ASN A 1 624 ? 32.089 -7.673 -22.115 1.00 91.81 624 ASN A O 1
ATOM 5022 N N . ASP A 1 625 ? 29.837 -7.553 -22.097 1.00 90.12 625 ASP A N 1
ATOM 5023 C CA . ASP A 1 625 ? 29.660 -8.105 -20.749 1.00 90.12 625 ASP A CA 1
ATOM 5024 C C . ASP A 1 625 ? 30.243 -9.529 -20.670 1.00 90.12 625 ASP A C 1
ATOM 5026 O O . ASP A 1 625 ? 31.029 -9.849 -19.774 1.00 90.12 625 ASP A O 1
ATOM 5030 N N . LEU A 1 626 ? 29.927 -10.379 -21.655 1.00 95.06 626 LEU A N 1
ATOM 5031 C CA . LEU A 1 626 ? 30.449 -11.741 -21.741 1.00 95.06 626 LEU A CA 1
ATOM 5032 C C . LEU A 1 626 ? 31.968 -11.767 -21.914 1.00 95.06 626 LEU A C 1
ATOM 5034 O O . LEU A 1 626 ? 32.633 -12.555 -21.248 1.00 95.06 626 LEU A O 1
ATOM 5038 N N . ASN A 1 627 ? 32.524 -10.901 -22.762 1.00 94.88 627 ASN A N 1
ATOM 5039 C CA . ASN A 1 627 ? 33.964 -10.814 -22.994 1.00 94.88 627 ASN A CA 1
ATOM 5040 C C . ASN A 1 627 ? 34.722 -10.383 -21.728 1.00 94.88 627 ASN A C 1
ATOM 5042 O O . ASN A 1 627 ? 35.821 -10.869 -21.472 1.00 94.88 627 ASN A O 1
ATOM 5046 N N . ALA A 1 628 ? 34.119 -9.529 -20.896 1.00 91.62 628 ALA A N 1
ATOM 5047 C CA . ALA A 1 628 ? 34.693 -9.144 -19.610 1.00 91.62 628 ALA A CA 1
ATOM 5048 C C . ALA A 1 628 ? 34.720 -10.305 -18.591 1.00 91.62 628 ALA A C 1
ATOM 5050 O O . ALA A 1 628 ? 35.671 -10.416 -17.814 1.00 91.62 628 ALA A O 1
ATOM 5051 N N . MET A 1 629 ? 33.707 -11.182 -18.584 1.00 92.81 629 MET A N 1
ATOM 5052 C CA . MET A 1 629 ? 33.606 -12.290 -17.614 1.00 92.81 629 MET A CA 1
ATOM 5053 C C . MET A 1 629 ? 34.273 -13.596 -18.066 1.00 92.81 629 MET A C 1
ATOM 5055 O O . MET A 1 629 ? 34.834 -14.326 -17.241 1.00 92.81 629 MET A O 1
ATOM 5059 N N . ALA A 1 630 ? 34.149 -13.912 -19.355 1.00 94.25 630 ALA A N 1
ATOM 5060 C CA . ALA A 1 630 ? 34.530 -15.169 -19.993 1.00 94.25 630 ALA A CA 1
ATOM 5061 C C . ALA A 1 630 ? 34.970 -14.911 -21.455 1.00 94.25 630 ALA A C 1
ATOM 5063 O O . ALA A 1 630 ? 34.237 -15.231 -22.398 1.00 94.25 630 ALA A O 1
ATOM 5064 N N . PRO A 1 631 ? 36.155 -14.302 -21.662 1.00 93.75 631 PRO A N 1
ATOM 5065 C CA . PRO A 1 631 ? 36.635 -13.897 -22.988 1.00 93.75 631 PRO A CA 1
ATOM 5066 C C . PRO A 1 631 ? 36.817 -15.072 -23.958 1.00 93.75 631 PRO A C 1
ATOM 5068 O O . PRO A 1 631 ? 36.678 -14.914 -25.167 1.00 93.75 631 PRO A O 1
ATOM 5071 N N . ASP A 1 632 ? 37.113 -16.265 -23.448 1.00 92.88 632 ASP A N 1
ATOM 5072 C CA . ASP A 1 632 ? 37.192 -17.504 -24.221 1.00 92.88 632 ASP A CA 1
ATOM 5073 C C . ASP A 1 632 ? 35.825 -17.940 -24.768 1.00 92.88 632 ASP A C 1
ATOM 5075 O O . ASP A 1 632 ? 35.711 -18.252 -25.955 1.00 92.88 632 ASP A O 1
ATOM 5079 N N . ILE A 1 633 ? 34.780 -17.888 -23.936 1.00 95.31 633 ILE A N 1
ATOM 5080 C CA . ILE A 1 633 ? 33.400 -18.170 -24.352 1.00 95.31 633 ILE A CA 1
ATOM 5081 C C . ILE A 1 633 ? 32.911 -17.115 -25.351 1.00 95.31 633 ILE A C 1
ATOM 5083 O O . ILE A 1 633 ? 32.364 -17.473 -26.396 1.00 95.31 633 ILE A O 1
ATOM 5087 N N . ALA A 1 634 ? 33.154 -15.827 -25.079 1.00 95.75 634 ALA A N 1
ATOM 5088 C CA . ALA A 1 634 ? 32.792 -14.736 -25.987 1.00 95.75 634 ALA A CA 1
ATOM 5089 C C . ALA A 1 634 ? 33.428 -14.918 -27.374 1.00 95.75 634 ALA A C 1
ATOM 5091 O O . ALA A 1 634 ? 32.728 -14.848 -28.387 1.00 95.75 634 ALA A O 1
ATOM 5092 N N . LYS A 1 635 ? 34.729 -15.240 -27.421 1.00 95.19 635 LYS A N 1
ATOM 5093 C CA . LYS A 1 635 ? 35.445 -15.545 -28.667 1.00 95.19 635 LYS A CA 1
ATOM 5094 C C . LYS A 1 635 ? 34.873 -16.760 -29.384 1.00 95.19 635 LYS A C 1
ATOM 5096 O O . LYS A 1 635 ? 34.705 -16.702 -30.596 1.00 95.19 635 LYS A O 1
ATOM 5101 N N . SER A 1 636 ? 34.530 -17.833 -28.669 1.00 95.00 636 SER A N 1
ATOM 5102 C CA . SER A 1 636 ? 33.955 -19.024 -29.305 1.00 95.00 636 SER A CA 1
ATOM 5103 C C . SER A 1 636 ? 32.603 -18.738 -29.964 1.00 95.00 636 SER A C 1
ATOM 5105 O O . SER A 1 636 ? 32.355 -19.200 -31.082 1.00 95.00 636 SER A O 1
ATOM 5107 N N . ILE A 1 637 ? 31.734 -17.955 -29.313 1.00 96.31 637 ILE A N 1
ATOM 5108 C CA . ILE A 1 637 ? 30.461 -17.524 -29.911 1.00 96.31 637 ILE A CA 1
ATOM 5109 C C . ILE A 1 637 ? 30.736 -16.637 -31.129 1.00 96.31 637 ILE A C 1
ATOM 5111 O O . ILE A 1 637 ? 30.186 -16.883 -32.201 1.00 96.31 637 ILE A O 1
ATOM 5115 N N . ALA A 1 638 ? 31.617 -15.643 -30.990 1.00 96.38 638 ALA A N 1
ATOM 5116 C CA . ALA A 1 638 ? 31.966 -14.723 -32.067 1.00 96.38 638 ALA A CA 1
ATOM 5117 C C . ALA A 1 638 ? 32.514 -15.447 -33.310 1.00 96.38 638 ALA A C 1
ATOM 5119 O O . ALA A 1 638 ? 32.056 -15.194 -34.424 1.00 96.38 638 ALA A O 1
ATOM 5120 N N . SER A 1 639 ? 33.446 -16.388 -33.133 1.00 95.69 639 SER A N 1
ATOM 5121 C CA . SER A 1 639 ? 33.974 -17.219 -34.223 1.00 95.69 639 SER A CA 1
ATOM 5122 C C . SER A 1 639 ? 32.889 -18.069 -34.884 1.00 95.69 639 SER A C 1
ATOM 5124 O O . SER A 1 639 ? 32.852 -18.167 -36.105 1.00 95.69 639 SER A O 1
ATOM 5126 N N . SER A 1 640 ? 31.973 -18.640 -34.100 1.00 95.75 640 SER A N 1
ATOM 5127 C CA . SER A 1 640 ? 30.896 -19.475 -34.645 1.00 95.75 640 SER A CA 1
ATOM 5128 C C . SER A 1 640 ? 29.879 -18.664 -35.449 1.00 95.75 640 SER A C 1
ATOM 5130 O O . SER A 1 640 ? 29.412 -19.116 -36.487 1.00 95.75 640 SER A O 1
ATOM 5132 N N . LEU A 1 641 ? 29.549 -17.448 -35.002 1.00 95.62 641 LEU A N 1
ATOM 5133 C CA . LEU A 1 641 ? 28.614 -16.566 -35.708 1.00 95.62 641 LEU A CA 1
ATOM 5134 C C . LEU A 1 641 ? 29.245 -15.863 -36.917 1.00 95.62 641 LEU A C 1
ATOM 5136 O O . LEU A 1 641 ? 28.523 -15.422 -37.805 1.00 95.62 641 LEU A O 1
ATOM 5140 N N . THR A 1 642 ? 30.571 -15.725 -36.963 1.00 95.75 642 THR A N 1
ATOM 5141 C CA . THR A 1 642 ? 31.274 -15.147 -38.122 1.00 95.75 642 THR A CA 1
ATOM 5142 C C . THR A 1 642 ? 31.592 -16.174 -39.203 1.00 95.75 642 THR A C 1
ATOM 5144 O O . THR A 1 642 ? 31.948 -15.775 -40.314 1.00 95.75 642 THR A O 1
ATOM 5147 N N . ASP A 1 643 ? 31.423 -17.470 -38.918 1.00 93.94 643 ASP A N 1
ATOM 5148 C CA . ASP A 1 643 ? 31.585 -18.53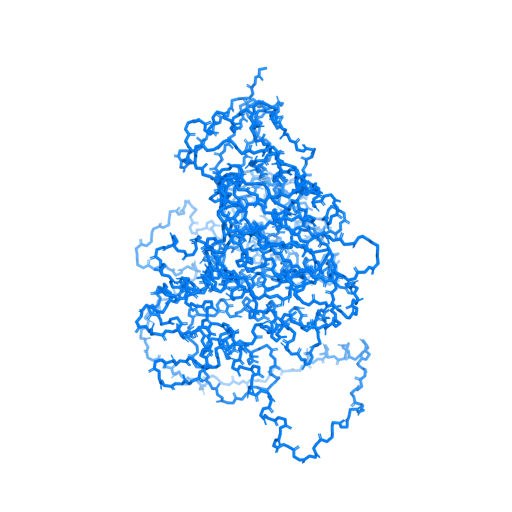3 -39.903 1.00 93.94 643 ASP A CA 1
ATOM 5149 C C . ASP A 1 643 ? 30.687 -18.251 -41.128 1.00 93.94 643 ASP A C 1
ATOM 5151 O O . ASP A 1 643 ? 29.486 -18.001 -40.979 1.00 93.94 643 ASP A O 1
ATOM 5155 N N . PRO A 1 644 ? 31.226 -18.261 -42.362 1.00 89.56 644 PRO A N 1
ATOM 5156 C CA . PRO A 1 644 ? 30.430 -18.061 -43.569 1.00 89.56 644 PRO A CA 1
ATOM 5157 C C . PRO A 1 644 ? 29.237 -19.020 -43.684 1.00 89.56 644 PRO A C 1
ATOM 5159 O O . PRO A 1 644 ? 28.223 -18.646 -44.276 1.00 89.56 644 PRO A O 1
ATOM 5162 N N . THR A 1 645 ? 29.356 -20.221 -43.108 1.00 88.56 645 THR A N 1
ATOM 5163 C CA . THR A 1 645 ? 28.322 -21.263 -43.074 1.00 88.56 645 THR A CA 1
ATOM 5164 C C . THR A 1 645 ? 27.247 -21.025 -42.018 1.00 88.56 645 THR A C 1
ATOM 5166 O O . THR A 1 645 ? 26.171 -21.614 -42.121 1.00 88.56 645 THR A O 1
ATOM 5169 N N . ALA A 1 646 ? 27.484 -20.141 -41.042 1.00 85.31 646 ALA A N 1
ATOM 5170 C CA . ALA A 1 646 ? 26.443 -19.698 -40.131 1.00 85.31 646 ALA A CA 1
ATOM 5171 C C . ALA A 1 646 ? 25.448 -18.835 -40.920 1.00 85.31 646 ALA A C 1
ATOM 5173 O O . ALA A 1 646 ? 25.773 -17.747 -41.409 1.00 85.31 646 ALA A O 1
ATOM 5174 N N . GLU A 1 647 ? 24.224 -19.337 -41.078 1.00 90.69 647 GLU A N 1
ATOM 5175 C CA . GLU A 1 647 ? 23.111 -18.649 -41.742 1.00 90.69 647 GLU A CA 1
ATOM 5176 C C . GLU A 1 647 ? 22.577 -17.505 -40.850 1.00 90.69 647 GLU A C 1
ATOM 5178 O O . GLU A 1 647 ? 21.424 -17.499 -40.432 1.00 90.69 647 GLU A O 1
ATOM 5183 N N . VAL A 1 648 ? 23.436 -16.535 -40.511 1.00 93.50 648 VAL A N 1
ATOM 5184 C CA . VAL A 1 648 ? 23.096 -15.365 -39.689 1.00 93.50 648 VAL A CA 1
ATOM 5185 C C . VAL A 1 648 ? 23.166 -14.057 -40.497 1.00 93.50 648 VAL A C 1
ATOM 5187 O O . VAL A 1 648 ? 24.007 -13.924 -41.400 1.00 93.50 648 VAL A O 1
ATOM 5190 N N . PRO A 1 649 ? 22.313 -13.062 -40.189 1.00 93.69 649 PRO A N 1
ATOM 5191 C CA . PRO A 1 649 ? 22.309 -11.771 -40.873 1.00 93.69 649 PRO A CA 1
ATOM 5192 C C . PRO A 1 649 ? 23.658 -11.032 -40.803 1.00 93.69 649 PRO A C 1
ATOM 5194 O O . PRO A 1 649 ? 24.368 -11.143 -39.796 1.00 93.69 649 PRO A O 1
ATOM 5197 N N . PRO A 1 650 ? 23.999 -10.203 -41.812 1.00 93.44 650 PRO A N 1
ATOM 5198 C CA . PRO A 1 650 ? 25.251 -9.440 -41.842 1.00 93.44 650 PRO A CA 1
ATOM 5199 C C . PRO A 1 650 ? 25.490 -8.579 -40.596 1.00 93.44 650 PRO A C 1
ATOM 5201 O O . PRO A 1 650 ? 26.613 -8.525 -40.100 1.00 93.44 650 PRO A O 1
ATOM 5204 N N . THR A 1 651 ? 24.437 -7.966 -40.044 1.00 91.19 651 THR A N 1
ATOM 5205 C CA . THR A 1 651 ? 24.516 -7.140 -38.828 1.00 91.19 651 THR A CA 1
ATOM 5206 C C . THR A 1 651 ? 25.020 -7.936 -37.623 1.00 91.19 651 THR A C 1
ATOM 5208 O O . THR A 1 651 ? 25.865 -7.453 -36.873 1.00 91.19 651 THR A O 1
ATOM 5211 N N . ILE A 1 652 ? 24.557 -9.180 -37.456 1.00 94.31 652 ILE A N 1
ATOM 5212 C CA . ILE A 1 652 ? 24.999 -10.063 -36.367 1.00 94.31 652 ILE A CA 1
ATOM 5213 C C . ILE A 1 652 ? 26.459 -10.472 -36.580 1.00 94.31 652 ILE A C 1
ATOM 5215 O O . ILE A 1 652 ? 27.251 -10.411 -35.639 1.00 94.31 652 ILE A O 1
ATOM 5219 N N . ARG A 1 653 ? 26.846 -10.813 -37.821 1.00 95.75 653 ARG A N 1
ATOM 5220 C CA . ARG A 1 653 ? 28.248 -11.135 -38.152 1.00 95.75 653 ARG A CA 1
ATOM 5221 C C . ARG A 1 653 ? 29.180 -9.971 -37.865 1.00 95.75 653 ARG A C 1
ATOM 5223 O O . ARG A 1 653 ? 30.269 -10.187 -37.349 1.00 95.75 653 ARG A O 1
ATOM 5230 N N . GLN A 1 654 ? 28.763 -8.747 -38.181 1.00 94.56 654 GLN A N 1
ATOM 5231 C CA . GLN A 1 654 ? 29.567 -7.554 -37.943 1.00 94.56 654 GLN A CA 1
ATOM 5232 C C . GLN A 1 654 ? 29.832 -7.342 -36.447 1.00 94.56 654 GLN A C 1
ATOM 5234 O O . GLN A 1 654 ? 30.970 -7.080 -36.069 1.00 94.56 654 GLN A O 1
ATOM 5239 N N . ILE A 1 655 ? 28.811 -7.500 -35.599 1.00 93.06 655 ILE A N 1
ATOM 5240 C CA . ILE A 1 655 ? 28.953 -7.383 -34.138 1.00 93.06 655 ILE A CA 1
ATOM 5241 C C . ILE A 1 655 ? 29.856 -8.495 -33.599 1.00 93.06 655 ILE A C 1
ATOM 5243 O O . ILE A 1 655 ? 30.784 -8.227 -32.843 1.00 93.06 655 ILE A O 1
ATOM 5247 N N . ALA A 1 656 ? 29.635 -9.738 -34.033 1.00 93.56 656 ALA A N 1
ATOM 5248 C CA . ALA A 1 656 ? 30.471 -10.868 -33.644 1.00 93.56 656 ALA A CA 1
ATOM 5249 C C . ALA A 1 656 ? 31.944 -10.665 -34.063 1.00 93.56 656 ALA A C 1
ATOM 5251 O O . ALA A 1 656 ? 32.851 -10.912 -33.271 1.00 93.56 656 ALA A O 1
ATOM 5252 N N . ALA A 1 657 ? 32.200 -10.139 -35.264 1.00 93.81 657 ALA A N 1
ATOM 5253 C CA . ALA A 1 657 ? 33.549 -9.859 -35.755 1.00 93.81 657 ALA A CA 1
ATOM 5254 C C . ALA A 1 657 ? 34.285 -8.789 -34.930 1.00 93.81 657 ALA A C 1
ATOM 5256 O O . ALA A 1 657 ? 35.492 -8.903 -34.743 1.00 93.81 657 ALA A O 1
ATOM 5257 N N . GLN A 1 658 ? 33.573 -7.786 -34.402 1.00 92.62 658 GLN A N 1
ATOM 5258 C CA . GLN A 1 658 ? 34.158 -6.755 -33.530 1.00 92.62 658 GLN A CA 1
ATOM 5259 C C . GLN A 1 658 ? 34.662 -7.312 -32.193 1.00 92.62 658 GLN A C 1
ATOM 5261 O O . GLN A 1 658 ? 35.555 -6.728 -31.592 1.00 92.62 658 GLN A O 1
ATOM 5266 N N . VAL A 1 659 ? 34.084 -8.420 -31.730 1.00 86.50 659 VAL A N 1
ATOM 5267 C CA . VAL A 1 659 ? 34.415 -9.059 -30.446 1.00 86.50 659 VAL A CA 1
ATOM 5268 C C . VAL A 1 659 ? 35.466 -10.159 -30.631 1.00 86.50 659 VAL A C 1
ATOM 5270 O O . VAL A 1 659 ? 36.233 -10.457 -29.716 1.00 86.50 659 VAL A O 1
ATOM 5273 N N . GLY A 1 660 ? 35.483 -10.792 -31.810 1.00 77.44 660 GLY A N 1
ATOM 5274 C CA . GLY A 1 660 ? 36.407 -11.874 -32.153 1.00 77.44 660 GLY A CA 1
ATOM 5275 C C . GLY A 1 660 ? 37.807 -11.423 -32.585 1.00 77.44 660 GLY A C 1
ATOM 5276 O O . GLY A 1 660 ? 38.740 -12.221 -32.461 1.00 77.44 660 GLY A O 1
ATOM 5277 N N . GLY A 1 661 ? 37.951 -10.192 -33.090 1.00 74.00 661 GLY A N 1
ATOM 5278 C CA . GLY A 1 661 ? 39.242 -9.565 -33.416 1.00 74.00 661 GLY A CA 1
ATOM 5279 C C . GLY A 1 661 ? 39.896 -8.950 -32.191 1.00 74.00 661 GLY A C 1
ATOM 5280 O O . GLY A 1 661 ? 41.102 -9.220 -31.982 1.00 74.00 661 GLY A O 1
#

Secondary structure (DSSP, 8-state):
-PPEEEE-TT----HHHHHHHHHHHHHHSTT-SEEEEEEEEE-STTSEEEEEEEEESSSS-EEEEEEEEEEEHHHHHHHHHHIIIIITTTSTTPPPEEEEEEE-SSSSEEEEEEEPGGGGTS--EEHHHHHHHS-HHHHHHHHHHHHHHHHHHHTTPEEEEEEEHHHHHGGGSPPSEEEEEPPS--SSPPEEE-TTTTTTS---TT-EEEE-S-EEEEEETTTTEEEEEPPPPPSS--------EEEE--TTSPPP---TTPBPSS-EEEEEEEEHHHHHHHHHHHHSTTS---TT-SEEE-TTS-EEE-HHHHHHHHHH-EEEEEEEEE-S---TTSEEEETTTTEEEE---TT-EEEETHHHHHHHHHHHIIIIIHHHHHHTT--GGGHHHHHHHHHHHHH-SS--S------GGGHHHHHHHHHHHHHHHHTTSS-TT--HHHHHHHHHHHHHHTT-GGGTSSTTTTHHHHHHHHHHHHHHHHHHHHHHHTTS---------------TTGGGGSS----------------------------TTT-----TT------S-HHHHHHHHHHHHHHHHHHHHHTTS-SS-HHHHHHHHHHHHHHHHTGGG--HHHHHHHHHHHHHH-HHHHHHHHHHHHSTTS---HHHHHHHHHHH-

Foldseek 3Di:
DFAAEEEDPPDDDDPVVVVVVSVQVSQVQVQFNYKYFDDWLDDCQVQKTWTWIWTHNDPPDTAAIKIKIKGFPQLLVLLVVLCVPFNPPQFPFAFDWPDDWADDPVDRMIMIITQDDPSNPFDKHFLLVCLVPDDLVLNLLLLVQVLVRLCVRQLPFDKDFQAQQQLPLVVLAPAQFEWEFDDPDDPDDADEDDPVCPPVDDDDAQGKHKYFQWFFADQDVPQLKTKTWHDQDDDDDHRPHIHIYMYGYDPPDDRDDDHGGDGDPGITITGGHDGSLRLLVVLVCFLCVPDPDDLCDQWDADPVRDIFGQLSNCLVVLSRDTGTFGKGWELQQQERSQWMARSLVSRIHGDDSSRTDIDQSLNNLLNHLLNCLLSPVLVLCVVVVHALLCLLLVVVVLCCLAQPPDDDPPPSDDPPSCVSSSSSNSSSSNSCLVSCRDPVNDCPNVLSSSLSNLNSCSNRCVCCVDPSPPRSNNNSSSNSRSSSRVVVVVVVVVVPDPDDDPPPDDDDDDDPVVVVPPPPPPDDDDDDDDDDDDDDDDDDDDPDDDPPQDPDDDDPPDDDDDPDDSVLLVLLVVLLVVLVVVLVVCQVPWQDHSVVLVVLSVQLSVLQSSAPPRDLVSNLVSLVVNCNTPVPSSLSSLVSCLPPPNPGDPSNNVSSVVSND